Protein AF-A0A1P9WSG8-F1 (afdb_monomer_lite)

Sequence (465 aa):
MTIDELREWIKDEIVLHEGDVAEWEWRKKGLTTEAKAIGLSDADFSRLVNQVSLSVQPDFGKISVVRDSILTLARQRRGKLTPADVETLVKQAEPARLSRAFVADKWIPALVQTLPVETEAVTPPPVVENAPIVEPATTPGETAESMRRKVTDSLDDFKGRIPAPAIRSLFRTINFDEAELAVAIWSYLQIHEYVPERELISDSLREKLVSTDWRVRQPEPELSPLPREQDLPPPPAPIVHTFTATPGRVRSGQDVRLEWDVANLLAVTVDDVGEGLSPQNWARVNPRKTTEYTLFDALNNPLSTVRVEVIPSDRSGLYGVLFALALLALIYFFIRNTNNTSQQRQTDPPARVEKRDVTEPAQPRKKQRRQETASVSTDEASDYRTQLPAPKKEIETDYDEILDDAGQFGERKARKGNRWGLWTDDGWLIRPKYDDITEFRNGRATVINNGNDYQIDPEGKRIRE

Structure (mmCIF, N/CA/C/O backbone):
data_AF-A0A1P9WSG8-F1
#
_entry.id   AF-A0A1P9WSG8-F1
#
loop_
_atom_site.group_PDB
_atom_site.id
_atom_site.type_symbol
_atom_site.label_atom_id
_atom_site.label_alt_id
_atom_site.label_comp_id
_atom_site.label_asym_id
_atom_site.label_entity_id
_atom_site.label_seq_id
_atom_site.pdbx_PDB_ins_code
_atom_site.Cartn_x
_atom_site.Cartn_y
_atom_site.Cartn_z
_atom_site.occupancy
_atom_site.B_iso_or_equiv
_atom_site.auth_seq_id
_atom_site.auth_comp_id
_atom_site.auth_asym_id
_atom_site.auth_atom_id
_atom_site.pdbx_PDB_model_num
ATOM 1 N N . MET A 1 1 ? 9.628 30.358 -2.517 1.00 75.94 1 MET A N 1
ATOM 2 C CA . MET A 1 1 ? 9.851 28.966 -2.099 1.00 75.94 1 MET A CA 1
ATOM 3 C C . MET A 1 1 ? 11.044 28.394 -2.863 1.00 75.94 1 MET A C 1
ATOM 5 O O . MET A 1 1 ? 11.323 28.890 -3.951 1.00 75.94 1 MET A O 1
ATOM 9 N N . THR A 1 2 ? 11.751 27.395 -2.332 1.00 88.00 2 THR A N 1
ATOM 10 C CA . THR A 1 2 ? 12.831 26.649 -3.018 1.00 88.00 2 THR A CA 1
ATOM 11 C C . THR A 1 2 ? 12.480 25.163 -3.181 1.00 88.00 2 THR A C 1
ATOM 13 O O . THR A 1 2 ? 11.512 24.678 -2.598 1.00 88.00 2 THR A O 1
ATOM 16 N N . ILE A 1 3 ? 13.255 24.412 -3.976 1.00 80.88 3 ILE A N 1
ATOM 17 C CA . ILE A 1 3 ? 13.014 22.969 -4.175 1.00 80.88 3 ILE A CA 1
ATOM 18 C C . ILE A 1 3 ? 13.275 22.138 -2.907 1.00 80.88 3 ILE A C 1
ATOM 20 O O . ILE A 1 3 ? 12.659 21.091 -2.718 1.00 80.88 3 ILE A O 1
ATOM 24 N N . ASP A 1 4 ? 14.149 22.611 -2.018 1.00 82.88 4 ASP A N 1
ATOM 25 C CA . ASP A 1 4 ? 14.455 21.935 -0.755 1.00 82.88 4 ASP A CA 1
ATOM 26 C C . ASP A 1 4 ? 13.432 22.295 0.338 1.00 82.88 4 ASP A C 1
ATOM 28 O O . ASP A 1 4 ? 13.004 21.410 1.076 1.00 82.88 4 ASP A O 1
ATOM 32 N N . GLU A 1 5 ? 12.918 23.534 0.357 1.00 82.06 5 GLU A N 1
ATOM 33 C CA . GLU A 1 5 ? 11.703 23.894 1.115 1.00 82.06 5 GLU A CA 1
ATOM 34 C C . GLU A 1 5 ? 10.486 23.069 0.666 1.00 82.06 5 GLU A C 1
ATOM 36 O O . GLU A 1 5 ? 9.693 22.632 1.499 1.00 82.06 5 GLU A O 1
ATOM 41 N N . LEU A 1 6 ? 10.349 22.807 -0.641 1.00 79.62 6 LEU A N 1
ATOM 42 C CA . LEU A 1 6 ? 9.308 21.923 -1.173 1.00 79.62 6 LEU A CA 1
ATOM 43 C C . LEU A 1 6 ? 9.500 20.479 -0.715 1.00 79.62 6 LEU A C 1
ATOM 45 O O . LEU A 1 6 ? 8.520 19.821 -0.377 1.00 79.62 6 LEU A O 1
ATOM 49 N N . ARG A 1 7 ? 10.746 19.999 -0.646 1.00 80.88 7 ARG A N 1
ATOM 50 C CA . ARG A 1 7 ? 11.047 18.654 -0.151 1.00 80.88 7 ARG A CA 1
ATOM 51 C C . ARG A 1 7 ? 10.672 18.489 1.322 1.00 80.88 7 ARG A C 1
ATOM 53 O O . ARG A 1 7 ? 10.037 17.496 1.666 1.00 80.88 7 ARG A O 1
ATOM 60 N N . GLU A 1 8 ? 11.015 19.459 2.169 1.00 82.62 8 GLU A N 1
ATOM 61 C CA . GLU A 1 8 ? 10.659 19.414 3.592 1.00 82.62 8 GLU A CA 1
ATOM 62 C C . GLU A 1 8 ? 9.153 19.635 3.829 1.00 82.62 8 GLU A C 1
ATOM 64 O O . GLU A 1 8 ? 8.595 18.938 4.666 1.00 82.62 8 GLU A O 1
ATOM 69 N N . TRP A 1 9 ? 8.437 20.479 3.067 1.00 81.94 9 TRP A N 1
ATOM 70 C CA . TRP A 1 9 ? 6.971 20.575 3.222 1.00 81.94 9 TRP A CA 1
ATOM 71 C C . TRP A 1 9 ? 6.251 19.296 2.746 1.00 81.94 9 TRP A C 1
ATOM 73 O O . TRP A 1 9 ? 5.360 18.809 3.437 1.00 81.94 9 TRP A O 1
ATOM 83 N N . ILE A 1 10 ? 6.669 18.670 1.638 1.00 78.69 10 ILE A N 1
ATOM 84 C CA . ILE A 1 10 ? 6.128 17.356 1.229 1.00 78.69 10 ILE A CA 1
ATOM 85 C C . ILE A 1 10 ? 6.325 16.310 2.344 1.00 78.69 10 ILE A C 1
ATOM 87 O O . ILE A 1 10 ? 5.420 15.533 2.640 1.00 78.69 10 ILE A O 1
ATOM 91 N N . LYS A 1 11 ? 7.494 16.313 2.991 1.00 78.38 11 LYS A N 1
ATOM 92 C CA . LYS A 1 11 ? 7.840 15.432 4.114 1.00 78.38 11 LYS A CA 1
ATOM 93 C C . LYS A 1 11 ? 7.013 15.727 5.374 1.00 78.38 11 LYS A C 1
ATOM 95 O O . LYS A 1 11 ? 6.458 14.792 5.937 1.00 78.38 11 LYS A O 1
ATOM 100 N N . ASP A 1 12 ? 6.881 16.991 5.781 1.00 82.69 12 ASP A N 1
ATOM 101 C CA . ASP A 1 12 ? 6.007 17.425 6.885 1.00 82.69 12 ASP A CA 1
ATOM 102 C C . ASP A 1 12 ? 4.573 16.888 6.698 1.00 82.69 12 ASP A C 1
ATOM 104 O O . ASP A 1 12 ? 3.968 16.344 7.621 1.00 82.69 12 ASP A O 1
ATOM 108 N N . GLU A 1 13 ? 4.034 17.026 5.484 1.00 74.69 13 GLU A N 1
ATOM 109 C CA . GLU A 1 13 ? 2.671 16.623 5.131 1.00 74.69 1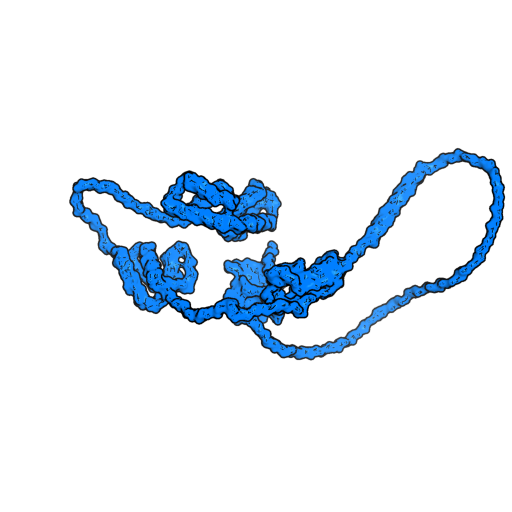3 GLU A CA 1
ATOM 110 C C . GLU A 1 13 ? 2.489 15.092 5.181 1.00 74.69 13 GLU A C 1
ATOM 112 O O . GLU A 1 13 ? 1.536 14.600 5.787 1.00 74.69 13 GLU A O 1
ATOM 117 N N . ILE A 1 14 ? 3.451 14.337 4.631 1.00 70.69 14 ILE A N 1
ATOM 118 C CA . ILE A 1 14 ? 3.513 12.865 4.704 1.00 70.69 14 ILE A CA 1
ATOM 119 C C . ILE A 1 14 ? 3.509 12.372 6.158 1.00 70.69 14 ILE A C 1
ATOM 121 O O . ILE A 1 14 ? 2.847 11.386 6.470 1.00 70.69 14 ILE A O 1
ATOM 125 N N . VAL A 1 15 ? 4.208 13.059 7.065 1.00 71.38 15 VAL A N 1
ATOM 126 C CA . VAL A 1 15 ? 4.297 12.664 8.481 1.00 71.38 15 VAL A CA 1
ATOM 127 C C . VAL A 1 15 ? 3.025 13.014 9.264 1.00 71.38 15 VAL A C 1
ATOM 129 O O . VAL A 1 15 ? 2.600 12.238 10.128 1.00 71.38 15 VAL A O 1
ATOM 132 N N . LEU A 1 16 ? 2.373 14.137 8.939 1.00 70.12 16 LEU A N 1
ATOM 133 C CA . LEU A 1 16 ? 1.062 14.501 9.494 1.00 70.12 16 LEU A CA 1
ATOM 134 C C . LEU A 1 16 ? -0.018 13.464 9.145 1.00 70.12 16 LEU A C 1
ATOM 136 O O . LEU A 1 16 ? -0.794 13.093 10.021 1.00 70.12 16 LEU A O 1
ATOM 140 N N . HIS A 1 17 ? -0.024 12.980 7.901 1.00 63.97 17 HIS A N 1
ATOM 141 C CA . HIS A 1 17 ? -1.027 12.061 7.343 1.00 63.97 17 HIS A CA 1
ATOM 142 C C . HIS A 1 17 ? -0.593 10.579 7.341 1.00 63.97 17 HIS A C 1
ATOM 144 O O . HIS A 1 17 ? -1.181 9.758 6.650 1.00 63.97 17 HIS A O 1
ATOM 150 N N . GLU A 1 18 ? 0.442 10.217 8.103 1.00 57.22 18 GLU A N 1
ATOM 151 C CA . GLU A 1 18 ? 0.879 8.820 8.323 1.00 57.22 18 GLU A CA 1
ATOM 152 C C . GLU A 1 18 ? 1.377 8.073 7.062 1.00 57.22 18 GLU A C 1
ATOM 154 O O . GLU A 1 18 ? 1.621 6.872 7.109 1.00 57.22 18 GLU A O 1
ATOM 159 N N . GLY A 1 19 ? 1.615 8.796 5.962 1.00 51.12 19 GLY A N 1
ATOM 160 C CA . GLY A 1 19 ? 1.936 8.262 4.632 1.00 51.12 19 GLY A CA 1
ATOM 161 C C . GLY A 1 19 ? 0.782 8.373 3.629 1.00 51.12 19 GLY A C 1
ATOM 162 O O . GLY A 1 19 ? 1.030 8.500 2.428 1.00 51.12 19 GLY A O 1
ATOM 163 N N . ASP A 1 20 ? -0.459 8.433 4.112 1.00 45.62 20 ASP A N 1
ATOM 164 C CA . ASP A 1 20 ? -1.685 8.386 3.312 1.00 45.62 20 ASP A CA 1
ATOM 165 C C . ASP A 1 20 ? -2.140 9.787 2.850 1.00 45.62 20 ASP A C 1
ATOM 167 O O . ASP A 1 20 ? -3.214 10.267 3.209 1.00 45.62 20 ASP A O 1
ATOM 171 N N . VAL A 1 21 ? -1.319 10.462 2.029 1.00 48.34 21 VAL A N 1
ATOM 172 C CA . VAL A 1 21 ? -1.686 11.747 1.386 1.00 48.34 21 VAL A CA 1
ATOM 173 C C . VAL A 1 21 ? -2.156 11.529 -0.054 1.00 48.34 21 VAL A C 1
ATOM 175 O O . VAL A 1 21 ? -1.374 11.155 -0.935 1.00 48.34 21 VAL A O 1
ATOM 178 N N . ALA A 1 22 ? -3.422 11.834 -0.336 1.00 43.47 22 ALA A N 1
ATOM 179 C CA . ALA A 1 22 ? -4.023 11.597 -1.647 1.00 43.47 22 ALA A CA 1
ATOM 180 C C . ALA A 1 22 ? -3.639 12.652 -2.713 1.00 43.47 22 ALA A C 1
ATOM 182 O O . ALA A 1 22 ? -3.376 13.818 -2.414 1.00 43.47 22 ALA A O 1
ATOM 183 N N . GLU A 1 23 ? -3.687 12.277 -4.004 1.00 42.12 23 GLU A N 1
ATOM 184 C CA . GLU A 1 23 ? -3.299 13.138 -5.150 1.00 42.12 23 GLU A CA 1
ATOM 185 C C . GLU A 1 23 ? -4.072 14.484 -5.202 1.00 42.12 23 GLU A C 1
ATOM 187 O O . GLU A 1 23 ? -3.577 15.476 -5.744 1.00 42.12 23 GLU A O 1
ATOM 192 N N . TRP A 1 24 ? -5.265 14.551 -4.598 1.00 43.94 24 TRP A N 1
ATOM 193 C CA . TRP A 1 24 ? -6.088 15.763 -4.504 1.00 43.94 24 TRP A CA 1
ATOM 194 C C . TRP A 1 24 ? -5.740 16.677 -3.314 1.00 43.94 24 TRP A C 1
ATOM 196 O O . TRP A 1 24 ? -5.980 17.885 -3.388 1.00 43.94 24 TRP A O 1
ATOM 206 N N . GLU A 1 25 ? -5.138 16.159 -2.242 1.00 50.69 25 GLU A N 1
ATOM 207 C CA . GLU A 1 25 ? -4.816 16.941 -1.039 1.00 50.69 25 GLU A CA 1
ATOM 208 C C . GLU A 1 25 ? -3.641 17.889 -1.286 1.00 50.69 25 GLU A C 1
ATOM 210 O O . GLU A 1 25 ? -3.728 19.078 -0.968 1.00 50.69 25 GLU A O 1
ATOM 215 N N . TRP A 1 26 ? -2.616 17.419 -2.006 1.00 60.16 26 TRP A N 1
ATOM 216 C CA . TRP A 1 26 ? -1.512 18.240 -2.523 1.00 60.16 26 TRP A CA 1
ATOM 217 C C . TRP A 1 26 ? -1.989 19.460 -3.325 1.00 60.16 26 TRP A C 1
ATOM 219 O O . TRP A 1 26 ? -1.386 20.535 -3.267 1.00 60.16 26 TRP A O 1
ATOM 229 N N . ARG A 1 27 ? -3.096 19.300 -4.064 1.00 52.59 27 ARG A N 1
ATOM 230 C CA . ARG A 1 27 ? -3.728 20.359 -4.868 1.00 52.59 27 ARG A CA 1
ATOM 231 C C . ARG A 1 27 ? -4.530 21.312 -3.978 1.00 52.59 27 ARG A C 1
ATOM 233 O O . ARG A 1 27 ? -4.409 22.524 -4.126 1.00 52.59 27 ARG A O 1
ATOM 240 N N . LYS A 1 28 ? -5.285 20.778 -3.009 1.00 49.56 28 LYS A N 1
ATOM 241 C CA . LYS A 1 28 ? -6.060 21.541 -2.010 1.00 49.56 28 LYS A CA 1
ATOM 242 C C . LYS A 1 28 ? -5.178 22.400 -1.093 1.00 49.56 28 LYS A C 1
ATOM 244 O O . LYS A 1 28 ? -5.591 23.490 -0.712 1.00 49.56 28 LYS A O 1
ATOM 249 N N . LYS A 1 29 ? -3.969 21.935 -0.763 1.00 62.06 29 LYS A N 1
ATOM 250 C CA . LYS A 1 29 ? -2.963 22.661 0.037 1.00 62.06 29 LYS A CA 1
ATOM 251 C C . LYS A 1 29 ? -2.088 23.619 -0.789 1.00 62.06 29 LYS A C 1
ATOM 253 O O . LYS A 1 29 ? -1.293 24.355 -0.217 1.00 62.06 29 LYS A O 1
ATOM 258 N N . GLY A 1 30 ? -2.233 23.637 -2.118 1.00 64.88 30 GLY A N 1
ATOM 259 C CA . GLY A 1 30 ? -1.551 24.582 -3.008 1.00 64.88 30 GLY A CA 1
ATOM 260 C C . GLY A 1 30 ? -0.109 24.230 -3.397 1.00 64.88 30 GLY A C 1
ATOM 261 O O . GLY A 1 30 ? 0.475 24.960 -4.199 1.00 64.88 30 GLY A O 1
ATOM 262 N N . LEU A 1 31 ? 0.461 23.108 -2.930 1.00 67.62 31 LEU A N 1
ATOM 263 C CA . LEU A 1 31 ? 1.853 22.735 -3.237 1.00 67.62 31 LEU A CA 1
ATOM 264 C C . LEU A 1 31 ? 2.093 22.568 -4.745 1.00 67.62 31 LEU A C 1
ATOM 266 O O . LEU A 1 31 ? 3.166 22.905 -5.233 1.00 67.62 31 LEU A O 1
ATOM 270 N N . THR A 1 32 ? 1.090 22.123 -5.510 1.00 67.00 32 THR A N 1
ATOM 271 C CA . THR A 1 32 ? 1.179 22.046 -6.982 1.00 67.00 32 THR A CA 1
ATOM 272 C C . THR A 1 32 ? 1.288 23.415 -7.664 1.00 67.00 32 THR A C 1
ATOM 274 O O . THR A 1 32 ? 1.767 23.503 -8.792 1.00 67.00 32 THR A O 1
ATOM 277 N N . THR A 1 33 ? 0.841 24.486 -7.004 1.00 73.44 33 THR A N 1
ATOM 278 C CA . THR A 1 33 ? 0.948 25.868 -7.496 1.00 73.44 33 THR A CA 1
ATOM 279 C C . THR A 1 33 ? 2.322 26.445 -7.164 1.00 73.44 33 THR A C 1
ATOM 281 O O . THR A 1 33 ? 2.976 26.992 -8.049 1.00 73.44 33 THR A O 1
ATOM 284 N N . GLU A 1 34 ? 2.811 26.236 -5.938 1.00 73.12 34 GLU A N 1
ATOM 285 C CA . GLU A 1 34 ? 4.177 26.607 -5.535 1.00 73.12 34 GLU A CA 1
ATOM 286 C C . GLU A 1 34 ? 5.243 25.853 -6.350 1.00 73.12 34 GLU A C 1
ATOM 288 O O . GLU A 1 34 ? 6.196 26.457 -6.838 1.00 73.12 34 GLU A O 1
ATOM 293 N N . ALA A 1 35 ? 5.045 24.552 -6.599 1.00 76.31 35 ALA A N 1
ATOM 294 C CA . ALA A 1 35 ? 5.915 23.746 -7.458 1.00 76.31 35 ALA A CA 1
ATOM 295 C C . ALA A 1 35 ? 6.039 24.334 -8.877 1.00 76.31 35 ALA A C 1
ATOM 297 O O . ALA A 1 35 ? 7.136 24.388 -9.433 1.00 76.31 35 ALA A O 1
ATOM 298 N N . LYS A 1 36 ? 4.933 24.842 -9.438 1.00 79.69 36 LYS A N 1
ATOM 299 C CA . LYS A 1 36 ? 4.920 25.532 -10.738 1.00 79.69 36 LYS A CA 1
ATOM 300 C C . LYS A 1 36 ? 5.569 26.911 -10.678 1.00 79.69 36 LYS A C 1
ATOM 302 O O . LYS A 1 36 ? 6.268 27.278 -11.618 1.00 79.69 36 LYS A O 1
ATOM 307 N N . ALA A 1 37 ? 5.406 27.646 -9.577 1.00 79.94 37 ALA A N 1
ATOM 308 C CA . ALA A 1 37 ? 6.081 28.926 -9.362 1.00 79.94 37 ALA A CA 1
ATOM 309 C C . ALA A 1 37 ? 7.617 28.786 -9.311 1.00 79.94 37 ALA A C 1
ATOM 311 O O . ALA A 1 37 ? 8.322 29.705 -9.724 1.00 79.94 37 ALA A O 1
ATOM 312 N N . ILE A 1 38 ? 8.135 27.627 -8.880 1.00 82.94 38 ILE A N 1
ATOM 313 C CA . ILE A 1 38 ? 9.571 27.285 -8.933 1.00 82.94 38 ILE A CA 1
ATOM 314 C C . ILE A 1 38 ? 9.980 26.472 -10.181 1.00 82.94 38 ILE A C 1
ATOM 316 O O . ILE A 1 38 ? 11.116 26.010 -10.268 1.00 82.94 38 ILE A O 1
ATOM 320 N N . GLY A 1 39 ? 9.084 26.314 -11.162 1.00 77.38 39 GLY A N 1
ATOM 321 C CA . GLY A 1 39 ? 9.389 25.746 -12.480 1.00 77.38 39 GLY A CA 1
ATOM 322 C C . GLY A 1 39 ? 9.311 24.219 -12.620 1.00 77.38 39 GLY A C 1
ATOM 323 O O . GLY A 1 39 ? 9.720 23.708 -13.663 1.00 77.38 39 GLY A O 1
ATOM 324 N N . LEU A 1 40 ? 8.788 23.474 -11.637 1.00 72.62 40 LEU A N 1
ATOM 325 C CA . LEU A 1 40 ? 8.529 22.035 -11.801 1.00 72.62 40 LEU A CA 1
ATOM 326 C C . LEU A 1 40 ? 7.241 21.786 -12.603 1.00 72.62 40 LEU A C 1
ATOM 328 O O . LEU A 1 40 ? 6.231 22.472 -12.432 1.00 72.62 40 LEU A O 1
ATOM 332 N N . SER A 1 41 ? 7.254 20.742 -13.436 1.00 73.19 41 SER A N 1
ATOM 333 C CA . SER A 1 41 ? 6.034 20.192 -14.038 1.00 73.19 41 SER A CA 1
ATOM 334 C C . SER A 1 41 ? 5.237 19.362 -13.018 1.00 73.19 41 SER A C 1
ATOM 336 O O . SER A 1 41 ? 5.799 18.875 -12.037 1.00 73.19 41 SER A O 1
ATOM 338 N N . ASP A 1 42 ? 3.945 19.109 -13.267 1.00 63.16 42 ASP A N 1
ATOM 339 C CA . ASP A 1 42 ? 3.145 18.201 -12.419 1.00 63.16 42 ASP A CA 1
ATOM 340 C C . ASP A 1 42 ? 3.731 16.773 -12.370 1.00 63.16 42 ASP A C 1
ATOM 342 O O . ASP A 1 42 ? 3.596 16.066 -11.367 1.00 63.16 42 ASP A O 1
ATOM 346 N N . ALA A 1 43 ? 4.419 16.343 -13.434 1.00 57.25 43 ALA A N 1
ATOM 347 C CA . ALA A 1 43 ? 5.099 15.051 -13.489 1.00 57.25 43 ALA A CA 1
ATOM 348 C C . ALA A 1 43 ? 6.374 15.033 -12.630 1.00 57.25 43 ALA A C 1
ATOM 350 O O . ALA A 1 43 ? 6.645 14.036 -11.961 1.00 57.25 43 ALA A O 1
ATOM 351 N N . ASP A 1 44 ? 7.131 16.130 -12.594 1.00 65.25 44 ASP A N 1
ATOM 352 C CA . ASP A 1 44 ? 8.334 16.249 -11.763 1.00 65.25 44 ASP A CA 1
ATOM 353 C C . ASP A 1 44 ? 7.991 16.483 -10.291 1.00 65.25 44 ASP A C 1
ATOM 355 O O . ASP A 1 44 ? 8.653 15.930 -9.416 1.00 65.25 44 ASP A O 1
ATOM 359 N N . PHE A 1 45 ? 6.890 17.185 -10.007 1.00 71.75 45 PHE A N 1
ATOM 360 C CA . PHE A 1 45 ? 6.285 17.215 -8.676 1.00 71.75 45 PHE A CA 1
ATOM 361 C C . PHE A 1 45 ? 5.847 15.809 -8.231 1.00 71.75 45 PHE A C 1
ATOM 363 O O . PHE A 1 45 ? 6.211 15.384 -7.138 1.00 71.75 45 PHE A O 1
ATOM 370 N N . SER A 1 46 ? 5.165 15.037 -9.093 1.00 59.78 46 SER A N 1
ATOM 371 C CA . SER A 1 46 ? 4.798 13.637 -8.795 1.00 59.78 46 SER A CA 1
ATOM 372 C C . SER A 1 46 ? 6.034 12.776 -8.470 1.00 59.78 46 SER A C 1
ATOM 374 O O . SER A 1 46 ? 6.016 11.987 -7.526 1.00 59.78 46 SER A O 1
ATOM 376 N N . ARG A 1 47 ? 7.131 12.943 -9.229 1.00 64.94 47 ARG A N 1
ATOM 377 C CA . ARG A 1 47 ? 8.415 12.259 -8.984 1.00 64.94 47 ARG A CA 1
ATOM 378 C C . ARG A 1 47 ? 9.040 12.675 -7.653 1.00 64.94 47 ARG A C 1
ATOM 380 O O . ARG A 1 47 ? 9.492 11.803 -6.918 1.00 64.94 47 ARG A O 1
ATOM 387 N N . LEU A 1 48 ? 9.035 13.972 -7.335 1.00 68.94 48 LEU A N 1
ATOM 388 C CA . LEU A 1 48 ? 9.551 14.505 -6.073 1.00 68.94 48 LEU A CA 1
ATOM 389 C C . LEU A 1 48 ? 8.759 13.963 -4.875 1.00 68.94 48 LEU A C 1
ATOM 391 O O . LEU A 1 48 ? 9.374 13.487 -3.928 1.00 68.94 48 LEU A O 1
ATOM 395 N N . VAL A 1 49 ? 7.421 13.953 -4.935 1.00 68.06 49 VAL A N 1
ATOM 396 C CA . VAL A 1 49 ? 6.566 13.373 -3.880 1.00 68.06 49 VAL A CA 1
ATOM 397 C C . VAL A 1 49 ? 6.877 11.890 -3.666 1.00 68.06 49 VAL A C 1
ATOM 399 O O . VAL A 1 49 ? 7.105 11.475 -2.532 1.00 68.06 49 VAL A O 1
ATOM 402 N N . ASN A 1 50 ? 6.979 11.101 -4.741 1.00 57.97 50 ASN A N 1
ATOM 403 C CA . ASN A 1 50 ? 7.334 9.683 -4.642 1.00 57.97 50 ASN A CA 1
ATOM 404 C C . ASN A 1 50 ? 8.745 9.471 -4.056 1.00 57.97 50 ASN A C 1
ATOM 406 O O . ASN A 1 50 ? 8.937 8.632 -3.181 1.00 57.97 50 ASN A O 1
ATOM 410 N N . GLN A 1 51 ? 9.731 10.265 -4.490 1.00 64.25 51 GLN A N 1
ATOM 411 C CA . GLN A 1 51 ? 11.099 10.207 -3.967 1.00 64.25 51 GLN A CA 1
ATOM 412 C C . GLN A 1 51 ? 11.164 10.573 -2.476 1.00 64.25 51 GLN A C 1
ATOM 414 O O . GLN A 1 51 ? 11.916 9.945 -1.730 1.00 64.25 51 GLN A O 1
ATOM 419 N N . VAL A 1 52 ? 10.376 11.557 -2.027 1.00 72.44 52 VAL A N 1
ATOM 420 C CA . VAL A 1 52 ? 10.282 11.913 -0.605 1.00 72.44 52 VAL A CA 1
ATOM 421 C C . VAL A 1 52 ? 9.614 10.795 0.184 1.00 72.44 52 VAL A C 1
ATOM 423 O O . VAL A 1 52 ? 10.191 10.362 1.176 1.00 72.44 52 VAL A O 1
ATOM 426 N N . SER A 1 53 ? 8.474 10.274 -0.275 1.00 65.44 53 SER A N 1
ATOM 427 C CA . SER A 1 53 ? 7.772 9.171 0.392 1.00 65.44 53 SER A CA 1
ATOM 428 C C . SER A 1 53 ? 8.686 7.960 0.612 1.00 65.44 53 SER A C 1
ATOM 430 O O . SER A 1 53 ? 8.893 7.549 1.753 1.00 65.44 53 SER A O 1
ATOM 432 N N . LEU A 1 54 ? 9.372 7.492 -0.438 1.00 58.28 54 LEU A N 1
ATOM 433 C CA . LEU A 1 54 ? 10.361 6.407 -0.351 1.00 58.28 54 LEU A CA 1
ATOM 434 C C . LEU A 1 54 ? 11.535 6.725 0.598 1.00 58.28 54 LEU A C 1
ATOM 436 O O . LEU A 1 54 ? 12.086 5.820 1.219 1.00 58.28 54 LEU A O 1
ATOM 440 N N . SER A 1 55 ? 11.918 8.000 0.740 1.00 72.38 55 SER A N 1
ATOM 441 C CA . SER A 1 55 ? 12.977 8.414 1.674 1.00 72.38 55 SER A CA 1
ATOM 442 C C . SER A 1 55 ? 12.533 8.475 3.142 1.00 72.38 55 SER A C 1
ATOM 444 O O . SER A 1 55 ? 13.373 8.321 4.025 1.00 72.38 55 SER A O 1
ATOM 446 N N . VAL A 1 56 ? 11.234 8.672 3.404 1.00 71.69 56 VAL A N 1
ATOM 447 C CA . VAL A 1 56 ? 10.639 8.689 4.756 1.00 71.69 56 VAL A CA 1
ATOM 448 C C . VAL A 1 56 ? 10.164 7.289 5.170 1.00 71.69 56 VAL A C 1
ATOM 450 O O . VAL A 1 56 ? 10.205 6.966 6.355 1.00 71.69 56 VAL A O 1
ATOM 453 N N . GLN A 1 57 ? 9.801 6.426 4.210 1.00 58.97 57 GLN A N 1
ATOM 454 C CA . GLN A 1 57 ? 9.346 5.043 4.421 1.00 58.97 57 GLN A CA 1
ATOM 455 C C . GLN A 1 57 ? 10.134 4.251 5.495 1.00 58.97 57 GLN A C 1
ATOM 457 O O . GLN A 1 57 ? 9.492 3.708 6.395 1.00 58.97 57 GLN A O 1
ATOM 462 N N . PRO A 1 58 ? 11.487 4.199 5.495 1.00 64.44 58 PRO A N 1
ATOM 463 C CA . PRO A 1 58 ? 12.241 3.452 6.510 1.00 64.44 58 PRO A CA 1
ATOM 464 C C . PRO A 1 58 ? 12.260 4.100 7.907 1.00 64.44 58 PRO A C 1
ATOM 466 O O . PRO A 1 58 ? 12.599 3.429 8.881 1.00 64.44 58 PRO A O 1
ATOM 469 N N . ASP A 1 59 ? 11.913 5.384 8.035 1.00 74.06 59 ASP A N 1
ATOM 470 C CA . ASP A 1 59 ? 11.880 6.096 9.318 1.00 74.06 59 ASP A CA 1
ATOM 471 C C . ASP A 1 59 ? 10.492 6.036 9.999 1.00 74.06 59 ASP A C 1
ATOM 473 O O . ASP A 1 59 ? 10.401 6.307 11.199 1.00 74.06 59 ASP A O 1
ATOM 477 N N . PHE A 1 60 ? 9.426 5.583 9.316 1.00 65.62 60 PHE A N 1
ATOM 478 C CA . PHE A 1 60 ? 8.059 5.517 9.874 1.00 65.62 60 PHE A CA 1
ATOM 479 C C . PHE A 1 60 ? 7.926 4.720 11.176 1.00 65.62 60 PHE A C 1
ATOM 481 O O . PHE A 1 60 ? 7.204 5.147 12.076 1.00 65.62 60 PHE A O 1
ATOM 488 N N . GLY A 1 61 ? 8.666 3.618 11.338 1.00 66.31 61 GLY A N 1
ATOM 489 C CA . GLY A 1 61 ? 8.663 2.859 12.596 1.00 66.31 61 GLY A CA 1
ATOM 490 C C . GLY A 1 61 ? 9.129 3.693 13.799 1.00 66.31 61 GLY A C 1
ATOM 491 O O . GLY A 1 61 ? 8.622 3.530 14.905 1.00 66.31 61 GLY A O 1
ATOM 492 N N . LYS A 1 62 ? 10.042 4.649 13.581 1.00 76.06 62 LYS A N 1
ATOM 493 C CA . LYS A 1 62 ? 10.485 5.607 14.606 1.00 76.06 62 LYS A CA 1
ATOM 494 C C . LYS A 1 62 ? 9.453 6.716 14.805 1.00 76.06 62 LYS A C 1
ATOM 496 O O . LYS A 1 62 ? 9.187 7.109 15.935 1.00 76.06 62 LYS A O 1
ATOM 501 N N . ILE A 1 63 ? 8.865 7.200 13.710 1.00 73.44 63 ILE A N 1
ATOM 502 C CA . ILE A 1 63 ? 7.823 8.235 13.714 1.00 73.44 63 ILE A CA 1
ATOM 503 C C . ILE A 1 63 ? 6.612 7.770 14.539 1.00 73.44 63 ILE A C 1
ATOM 505 O O . ILE A 1 63 ? 6.128 8.546 15.360 1.00 73.44 63 ILE A O 1
ATOM 509 N N . SER A 1 64 ? 6.187 6.504 14.418 1.00 68.50 64 SER A N 1
ATOM 510 C CA . SER A 1 64 ? 5.123 5.930 15.261 1.00 68.50 64 SER A CA 1
ATOM 511 C C . SER A 1 64 ? 5.487 5.971 16.747 1.00 68.50 64 SER A C 1
ATOM 513 O O . SER A 1 64 ? 4.746 6.543 17.536 1.00 68.50 64 SER A O 1
ATOM 515 N N . VAL A 1 65 ? 6.671 5.476 17.133 1.00 75.19 65 VAL A N 1
ATOM 516 C CA . VAL A 1 65 ? 7.133 5.483 18.539 1.00 75.19 65 VAL A CA 1
ATOM 517 C C . VAL A 1 65 ? 7.161 6.900 19.131 1.00 75.19 65 VAL A C 1
ATOM 519 O O . VAL A 1 65 ? 6.854 7.095 20.312 1.00 75.19 65 VAL A O 1
ATOM 522 N N . VAL A 1 66 ? 7.486 7.911 18.321 1.00 79.81 66 VAL A N 1
ATOM 523 C CA . VAL A 1 66 ? 7.430 9.317 18.742 1.00 79.81 66 VAL A CA 1
ATOM 524 C C . VAL A 1 66 ? 5.983 9.822 18.821 1.00 79.81 66 VAL A C 1
ATOM 526 O O . VAL A 1 66 ? 5.641 10.431 19.831 1.00 79.81 66 VAL A O 1
ATOM 529 N N . ARG A 1 67 ? 5.103 9.519 17.851 1.00 81.38 67 ARG A N 1
ATOM 530 C CA . ARG A 1 67 ? 3.649 9.798 17.926 1.00 81.38 67 ARG A CA 1
ATOM 531 C C . ARG A 1 67 ? 3.039 9.222 19.206 1.00 81.38 67 ARG A C 1
ATOM 533 O O . ARG A 1 67 ? 2.337 9.936 19.918 1.00 81.38 67 ARG A O 1
ATOM 540 N N . ASP A 1 68 ? 3.342 7.970 19.531 1.00 76.00 68 ASP A N 1
ATOM 541 C CA . ASP A 1 68 ? 2.819 7.287 20.716 1.00 76.00 68 ASP A CA 1
ATOM 542 C C . ASP A 1 68 ? 3.348 7.913 22.013 1.00 76.00 68 ASP A C 1
ATOM 544 O O . ASP A 1 68 ? 2.598 8.068 22.981 1.00 76.00 68 ASP A O 1
ATOM 548 N N . SER A 1 69 ? 4.605 8.368 22.013 1.00 78.50 69 SER A N 1
ATOM 549 C CA . SER A 1 69 ? 5.194 9.142 23.114 1.00 78.50 69 SER A CA 1
ATOM 550 C C . SER A 1 69 ? 4.509 10.507 23.286 1.00 78.50 69 SER A C 1
ATOM 552 O O . SER A 1 69 ? 4.148 10.867 24.409 1.00 78.50 69 SER A O 1
ATOM 554 N N . ILE A 1 70 ? 4.252 11.234 22.187 1.00 85.56 70 ILE A N 1
ATOM 555 C CA . ILE A 1 70 ? 3.510 12.508 22.183 1.00 85.56 70 ILE A CA 1
ATOM 556 C C . ILE A 1 70 ? 2.101 12.294 22.746 1.00 85.56 70 ILE A C 1
ATOM 558 O O . ILE A 1 70 ? 1.717 12.976 23.693 1.00 85.56 70 ILE A O 1
ATOM 562 N N . LEU A 1 71 ? 1.341 11.332 22.213 1.00 83.75 71 LEU A N 1
ATOM 563 C CA . LEU A 1 71 ? -0.040 11.064 22.626 1.00 83.75 71 LEU A CA 1
ATOM 564 C C . LEU A 1 71 ? -0.129 10.580 24.080 1.00 83.75 71 LEU A C 1
ATOM 566 O O . LEU A 1 71 ? -1.037 10.985 24.805 1.00 83.75 71 LEU A O 1
ATOM 570 N N . THR A 1 72 ? 0.812 9.751 24.536 1.00 82.62 72 THR A N 1
ATOM 571 C CA . THR A 1 72 ? 0.857 9.272 25.928 1.00 82.62 72 THR A CA 1
ATOM 572 C C . THR A 1 72 ? 1.142 10.416 26.898 1.00 82.62 72 THR A C 1
ATOM 574 O O . THR A 1 72 ? 0.396 10.605 27.862 1.00 82.62 72 THR A O 1
ATOM 577 N N . LEU A 1 73 ? 2.164 11.233 26.619 1.00 84.75 73 LEU A N 1
ATOM 578 C CA . LEU A 1 73 ? 2.525 12.365 27.472 1.00 84.75 73 LEU A CA 1
ATOM 579 C C . LEU A 1 73 ? 1.457 13.470 27.428 1.00 84.75 73 LEU A C 1
ATOM 581 O O . LEU A 1 73 ? 1.125 14.047 28.461 1.00 84.75 73 LEU A O 1
ATOM 585 N N . ALA A 1 74 ? 0.845 13.717 26.268 1.00 87.38 74 ALA A N 1
ATOM 586 C CA . ALA A 1 74 ? -0.265 14.654 26.125 1.00 87.38 74 ALA A CA 1
ATOM 587 C C . ALA A 1 74 ? -1.506 14.210 26.918 1.00 87.38 74 ALA A C 1
ATOM 589 O O . ALA A 1 74 ? -2.091 15.038 27.614 1.00 87.38 74 ALA A O 1
ATOM 590 N N . ARG A 1 75 ? -1.873 12.917 26.908 1.00 84.31 75 ARG A N 1
ATOM 591 C CA . ARG A 1 75 ? -2.935 12.374 27.782 1.00 84.31 75 ARG A CA 1
ATOM 592 C C . ARG A 1 75 ? -2.585 12.562 29.260 1.00 84.31 75 ARG A C 1
ATOM 594 O O . ARG A 1 75 ? -3.381 13.130 30.001 1.00 84.31 75 ARG A O 1
ATOM 601 N N . GLN A 1 76 ? -1.372 12.185 29.674 1.00 83.88 76 GLN A N 1
ATOM 602 C CA . GLN A 1 76 ? -0.895 12.348 31.057 1.00 83.88 76 GLN A CA 1
ATOM 603 C C . GLN A 1 76 ? -0.912 13.816 31.531 1.00 83.88 76 GLN A C 1
ATOM 605 O O . GLN A 1 76 ? -1.148 14.090 32.706 1.00 83.88 76 GLN A O 1
ATOM 610 N N . ARG A 1 77 ? -0.679 14.768 30.619 1.00 84.81 77 ARG A N 1
ATOM 611 C CA . ARG A 1 77 ? -0.707 16.218 30.870 1.00 84.81 77 ARG A CA 1
ATOM 612 C C . ARG A 1 77 ? -2.074 16.875 30.607 1.00 84.81 77 ARG A C 1
ATOM 614 O O . ARG A 1 77 ? -2.163 18.096 30.719 1.00 84.81 77 ARG A O 1
ATOM 621 N N . ARG A 1 78 ? -3.126 16.126 30.236 1.00 81.75 78 ARG A N 1
ATOM 622 C CA . ARG A 1 78 ? -4.435 16.664 29.786 1.00 81.75 78 ARG A CA 1
ATOM 623 C C . ARG A 1 78 ? -4.288 17.760 28.713 1.00 81.75 78 ARG A C 1
ATOM 625 O O . ARG A 1 78 ? -4.812 18.863 28.845 1.00 81.75 78 ARG A O 1
ATOM 632 N N . GLY A 1 79 ? -3.465 17.491 27.700 1.00 80.44 79 GLY A N 1
ATOM 633 C CA . GLY A 1 79 ? -3.092 18.413 26.617 1.00 80.44 79 GLY A CA 1
ATOM 634 C C . GLY A 1 79 ? -2.125 19.542 27.012 1.00 80.44 79 GLY A C 1
ATOM 635 O O . GLY A 1 79 ? -1.487 20.130 26.141 1.00 80.44 79 GLY A O 1
ATOM 636 N N . LYS A 1 80 ? -1.950 19.830 28.308 1.00 86.88 80 LYS A N 1
ATOM 637 C CA . LYS A 1 80 ? -1.160 20.958 28.836 1.00 86.88 80 LYS A CA 1
ATOM 638 C C . LYS A 1 80 ? 0.337 20.592 28.950 1.00 86.88 80 LYS A C 1
ATOM 640 O O . LYS A 1 80 ? 0.908 20.577 30.040 1.00 86.88 80 LYS A O 1
ATOM 645 N N . LEU A 1 81 ? 0.961 20.252 27.815 1.00 87.00 81 LEU A N 1
ATOM 646 C CA . LEU A 1 81 ? 2.405 19.977 27.692 1.00 87.00 81 LEU A CA 1
ATOM 647 C C . LEU A 1 81 ? 3.246 21.212 28.062 1.00 87.00 81 LEU A C 1
ATOM 649 O O . LEU A 1 81 ? 2.933 22.334 27.666 1.00 87.00 81 LEU A O 1
ATOM 653 N N . THR A 1 82 ? 4.345 21.012 28.791 1.00 91.44 82 THR A N 1
ATOM 654 C CA . THR A 1 82 ? 5.301 22.079 29.137 1.00 91.44 82 THR A CA 1
ATOM 655 C C . THR A 1 82 ? 6.404 22.219 28.077 1.00 91.44 82 THR A C 1
ATOM 657 O O . THR A 1 82 ? 6.681 21.263 27.350 1.00 91.44 82 THR A O 1
ATOM 660 N N . PRO A 1 83 ? 7.131 23.355 28.011 1.00 90.75 83 PRO A N 1
ATOM 661 C CA . PRO A 1 83 ? 8.272 23.504 27.101 1.00 90.75 83 PRO A CA 1
ATOM 662 C C . PRO A 1 83 ? 9.374 22.448 27.291 1.00 90.75 83 PRO A C 1
ATOM 664 O O . PRO A 1 83 ? 10.065 22.108 26.335 1.00 90.75 83 PRO A O 1
ATOM 667 N N . ALA A 1 84 ? 9.523 21.899 28.503 1.00 89.81 84 ALA A N 1
ATOM 668 C CA . ALA A 1 84 ? 10.461 20.811 28.782 1.00 89.81 84 ALA A CA 1
ATOM 669 C C . ALA A 1 84 ? 9.967 19.454 28.245 1.00 89.81 84 ALA A C 1
ATOM 671 O O . ALA A 1 84 ? 10.778 18.656 27.773 1.00 89.81 84 ALA A O 1
ATOM 672 N N . ASP A 1 85 ? 8.650 19.208 28.259 1.00 89.00 85 ASP A N 1
ATOM 673 C CA . ASP A 1 85 ? 8.052 18.037 27.607 1.00 89.00 85 ASP A CA 1
ATOM 674 C C . ASP A 1 85 ? 8.265 18.121 26.085 1.00 89.00 85 ASP A C 1
ATOM 676 O O . ASP A 1 85 ? 8.766 17.178 25.479 1.00 89.00 85 ASP A O 1
ATOM 680 N N . VAL A 1 86 ? 7.978 19.280 25.476 1.00 89.88 86 VAL A N 1
ATOM 681 C CA . VAL A 1 86 ? 8.166 19.522 24.032 1.00 89.88 86 VAL A CA 1
ATOM 682 C C . VAL A 1 86 ? 9.629 19.343 23.614 1.00 89.88 86 VAL A C 1
ATOM 684 O O . VAL A 1 86 ? 9.906 18.625 22.660 1.00 89.88 86 VAL A O 1
ATOM 687 N N . GLU A 1 87 ? 10.582 19.922 24.348 1.00 90.62 87 GLU A N 1
ATOM 688 C CA . GLU A 1 87 ? 12.021 19.765 24.077 1.00 90.62 87 GLU A CA 1
ATOM 689 C C . GLU A 1 87 ? 12.509 18.308 24.242 1.00 90.62 87 GLU A C 1
ATOM 691 O O . GLU A 1 87 ? 13.476 17.900 23.596 1.00 90.62 87 GLU A O 1
ATOM 696 N N . THR A 1 88 ? 11.835 17.504 25.071 1.00 90.31 88 THR A N 1
ATOM 697 C CA . THR A 1 88 ? 12.116 16.064 25.214 1.00 90.31 88 THR A CA 1
ATOM 698 C C . THR A 1 88 ? 11.577 15.273 24.019 1.00 90.31 88 THR A C 1
ATOM 700 O O . THR A 1 88 ? 12.310 14.477 23.432 1.00 90.31 88 THR A O 1
ATOM 703 N N . LEU A 1 89 ? 10.335 15.544 23.604 1.00 88.25 89 LEU A N 1
ATOM 704 C CA . LEU A 1 89 ? 9.697 14.927 22.433 1.00 88.25 89 LEU A CA 1
ATOM 705 C C . LEU A 1 89 ? 10.438 15.280 21.127 1.00 88.25 89 LEU A C 1
ATOM 707 O O . LEU A 1 89 ? 10.638 14.420 20.272 1.00 88.25 89 LEU A O 1
ATOM 711 N N . VAL A 1 90 ? 10.933 16.517 21.003 1.00 91.25 90 VAL A N 1
ATOM 712 C CA . VAL A 1 90 ? 11.821 16.958 19.912 1.00 91.25 90 VAL A CA 1
ATOM 713 C C . VAL A 1 90 ? 13.085 16.099 19.832 1.00 91.25 90 VAL A C 1
ATOM 715 O O . VAL A 1 90 ? 13.420 15.619 18.753 1.00 91.25 90 VAL A O 1
ATOM 718 N N . LYS A 1 91 ? 13.764 15.844 20.957 1.00 89.62 91 LYS A N 1
ATOM 719 C CA . LYS A 1 91 ? 14.981 15.009 20.985 1.00 89.62 91 LYS A CA 1
ATOM 720 C C . LYS A 1 91 ? 14.702 13.546 20.654 1.00 89.62 91 LYS A C 1
ATOM 722 O O . LYS A 1 91 ? 15.525 12.893 20.022 1.00 89.62 91 LYS A O 1
ATOM 727 N N . GLN A 1 92 ? 13.524 13.041 21.017 1.00 84.62 92 GLN A N 1
ATOM 728 C CA . GLN A 1 92 ? 13.065 11.718 20.585 1.00 84.62 92 GLN A CA 1
ATOM 729 C C . GLN A 1 92 ? 12.768 11.657 19.073 1.00 84.62 92 GLN A C 1
ATOM 731 O O . GLN A 1 92 ? 12.845 10.576 18.493 1.00 84.62 92 GLN A O 1
ATOM 736 N N . ALA A 1 93 ? 12.489 12.792 18.422 1.00 86.44 93 ALA A N 1
ATOM 737 C CA . ALA A 1 93 ? 12.232 12.886 16.983 1.00 86.44 93 ALA A CA 1
ATOM 738 C C . ALA A 1 93 ? 13.497 13.022 16.107 1.00 86.44 93 ALA A C 1
ATOM 740 O O . ALA A 1 93 ? 13.446 12.700 14.918 1.00 86.44 93 ALA A O 1
ATOM 741 N N . GLU A 1 94 ? 14.639 13.445 16.664 1.00 87.25 94 GLU A N 1
ATOM 742 C CA . GLU A 1 94 ? 15.908 13.587 15.921 1.00 87.25 94 GLU A CA 1
ATOM 743 C C . GLU A 1 94 ? 16.338 12.297 15.174 1.00 87.25 94 GLU A C 1
ATOM 745 O O . GLU A 1 94 ? 16.680 12.388 13.989 1.00 87.25 94 GLU A O 1
ATOM 750 N N . PRO A 1 95 ? 16.251 11.076 15.755 1.00 83.12 95 PRO A N 1
ATOM 751 C CA . PRO A 1 95 ? 16.590 9.829 15.055 1.00 83.12 95 PRO A CA 1
ATOM 752 C C . PRO A 1 95 ? 15.663 9.480 13.879 1.00 83.12 95 PRO A C 1
ATOM 754 O O . PRO A 1 95 ? 16.023 8.626 13.063 1.00 83.12 95 PRO A O 1
ATOM 757 N N . ALA A 1 96 ? 14.487 10.115 13.800 1.00 81.06 96 ALA A N 1
ATOM 758 C CA . ALA A 1 96 ? 13.509 10.004 12.716 1.00 81.06 96 ALA A CA 1
ATOM 759 C C . ALA A 1 96 ? 13.659 11.115 11.652 1.00 81.06 96 ALA A C 1
ATOM 761 O O . ALA A 1 96 ? 12.808 11.252 10.778 1.00 81.06 96 ALA A O 1
ATOM 762 N N . ARG A 1 97 ? 14.737 11.917 11.718 1.00 82.81 97 ARG A N 1
ATOM 763 C CA . ARG A 1 97 ? 15.089 12.979 10.749 1.00 82.81 97 ARG A CA 1
ATOM 764 C C . ARG A 1 97 ? 14.039 14.091 10.590 1.00 82.81 97 ARG A C 1
ATOM 766 O O . ARG A 1 97 ? 14.057 14.818 9.589 1.00 82.81 97 ARG A O 1
ATOM 773 N N . LEU A 1 98 ? 13.132 14.237 11.555 1.00 83.88 98 LEU A N 1
ATOM 774 C CA . LEU A 1 98 ? 12.111 15.285 11.566 1.00 83.88 98 LEU A CA 1
ATOM 775 C C . LEU A 1 98 ? 12.725 16.635 11.961 1.00 83.88 98 LEU A C 1
ATOM 777 O O . LEU A 1 98 ? 13.662 16.692 12.758 1.00 83.88 98 LEU A O 1
ATOM 781 N N . SER A 1 99 ? 12.207 17.738 11.412 1.00 88.25 99 SER A N 1
ATOM 782 C CA . SER A 1 99 ? 12.707 19.071 11.764 1.00 88.25 99 SER A CA 1
ATOM 783 C C . SER A 1 99 ? 12.155 19.523 13.124 1.00 88.25 99 SER A C 1
ATOM 785 O O . SER A 1 99 ? 10.983 19.307 13.437 1.00 88.25 99 SER A O 1
ATOM 787 N N . ARG A 1 100 ? 12.983 20.183 13.949 1.00 88.88 100 ARG A N 1
ATOM 788 C CA . ARG A 1 100 ? 12.576 20.662 15.288 1.00 88.88 100 ARG A CA 1
ATOM 789 C C . ARG A 1 100 ? 11.355 21.588 15.239 1.00 88.88 100 ARG A C 1
ATOM 791 O O . ARG A 1 100 ? 10.488 21.476 16.099 1.00 88.88 100 ARG A O 1
ATOM 798 N N . ALA A 1 101 ? 11.277 22.446 14.219 1.00 87.94 101 ALA A N 1
ATOM 799 C CA . ALA A 1 101 ? 10.137 23.333 13.985 1.00 87.94 101 ALA A CA 1
ATOM 800 C C . ALA A 1 101 ? 8.867 22.551 13.606 1.00 87.94 101 ALA A C 1
ATOM 802 O O . ALA A 1 101 ? 7.811 22.785 14.180 1.00 87.94 101 ALA A O 1
ATOM 803 N N . PHE A 1 102 ? 8.955 21.557 12.712 1.00 91.31 102 PHE A N 1
ATOM 804 C CA . PHE A 1 102 ? 7.810 20.692 12.402 1.00 91.31 102 PHE A CA 1
ATOM 805 C C . PHE A 1 102 ? 7.264 19.994 13.653 1.00 91.31 102 PHE A C 1
ATOM 807 O O . PHE A 1 102 ? 6.062 20.042 13.917 1.00 91.31 102 PHE A O 1
ATOM 814 N N . VAL A 1 103 ? 8.146 19.373 14.443 1.00 88.06 103 VAL A N 1
ATOM 815 C CA . VAL A 1 103 ? 7.750 18.597 15.626 1.00 88.06 103 VAL A CA 1
ATOM 816 C C . VAL A 1 103 ? 7.081 19.491 16.673 1.00 88.06 103 VAL A C 1
ATOM 818 O O . VAL A 1 103 ? 5.994 19.158 17.142 1.00 88.06 103 VAL A O 1
ATOM 821 N N . ALA A 1 104 ? 7.697 20.629 17.007 1.00 89.69 104 ALA A N 1
ATOM 822 C CA . ALA A 1 104 ? 7.202 21.537 18.039 1.00 89.69 104 ALA A CA 1
ATOM 823 C C . ALA A 1 104 ? 5.983 22.367 17.596 1.00 89.69 104 ALA A C 1
ATOM 825 O O . ALA A 1 104 ? 5.013 22.462 18.346 1.00 89.69 104 ALA A O 1
ATOM 826 N N . ASP A 1 105 ? 6.015 22.941 16.389 1.00 88.44 105 ASP A N 1
ATOM 827 C CA . ASP A 1 105 ? 5.079 23.997 15.976 1.00 88.44 105 ASP A CA 1
ATOM 828 C C . ASP A 1 105 ? 3.889 23.471 15.151 1.00 88.44 105 ASP A C 1
ATOM 830 O O . ASP A 1 105 ? 2.876 24.160 15.027 1.00 88.44 105 ASP A O 1
ATOM 834 N N . LYS A 1 106 ? 3.983 22.254 14.587 1.00 87.19 106 LYS A N 1
ATOM 835 C CA . LYS A 1 106 ? 2.918 21.631 13.772 1.00 87.19 106 LYS A CA 1
ATOM 836 C C . LYS A 1 106 ? 2.442 20.288 14.330 1.00 87.19 106 LYS A C 1
ATOM 838 O O . LYS A 1 106 ? 1.252 20.117 14.583 1.00 87.19 106 LYS A O 1
ATOM 843 N N . TRP A 1 107 ? 3.350 19.328 14.511 1.00 88.12 107 TRP A N 1
ATOM 844 C CA . TRP A 1 107 ? 2.993 17.923 14.736 1.00 88.12 107 TRP A CA 1
ATOM 845 C C . TRP A 1 107 ? 2.465 17.657 16.148 1.00 88.12 107 TRP A C 1
ATOM 847 O O . TRP A 1 107 ? 1.390 17.075 16.291 1.00 88.12 107 TRP A O 1
ATOM 857 N N . ILE A 1 108 ? 3.150 18.149 17.189 1.00 88.62 108 ILE A N 1
ATOM 858 C CA . ILE A 1 108 ? 2.652 18.062 18.571 1.00 88.62 108 ILE A CA 1
ATOM 859 C C . ILE A 1 108 ? 1.294 18.785 18.716 1.00 88.62 108 ILE A C 1
ATOM 861 O O . ILE A 1 108 ? 0.355 18.145 19.190 1.00 88.62 108 ILE A O 1
ATOM 865 N N . PRO A 1 109 ? 1.108 20.045 18.262 1.00 88.31 109 PRO A N 1
ATOM 866 C CA . PRO A 1 109 ? -0.198 20.707 18.298 1.00 88.31 109 PRO A CA 1
ATOM 867 C C . PRO A 1 109 ? -1.310 19.965 17.548 1.00 88.31 109 PRO A C 1
ATOM 869 O O . PRO A 1 109 ? -2.448 19.960 18.018 1.00 88.31 109 PRO A O 1
ATOM 872 N N . ALA A 1 110 ? -1.015 19.326 16.410 1.00 83.75 110 ALA A N 1
ATOM 873 C CA . ALA A 1 110 ? -1.990 18.517 15.678 1.00 83.75 110 ALA A CA 1
ATOM 874 C C . ALA A 1 110 ? -2.400 17.258 16.466 1.00 83.75 110 ALA A C 1
ATOM 876 O O . ALA A 1 110 ? -3.590 17.003 16.632 1.00 83.75 110 ALA A O 1
ATOM 877 N N . LEU A 1 111 ? -1.435 16.515 17.021 1.00 80.56 111 LEU A N 1
ATOM 878 C CA . LEU A 1 111 ? -1.698 15.308 17.819 1.00 80.56 111 LEU A CA 1
ATOM 879 C C . LEU A 1 111 ? -2.376 15.607 19.168 1.00 80.56 111 LEU A C 1
ATOM 881 O O . LEU A 1 111 ? -3.136 14.785 19.666 1.00 80.56 111 LEU A O 1
ATOM 885 N N . VAL A 1 112 ? -2.147 16.780 19.766 1.00 86.75 112 VAL A N 1
ATOM 886 C CA . VAL A 1 112 ? -2.878 17.203 20.976 1.00 86.75 112 VAL A CA 1
ATOM 887 C C . VAL A 1 112 ? -4.351 17.496 20.662 1.00 86.75 112 VAL A C 1
ATOM 889 O O . VAL A 1 112 ? -5.212 17.190 21.482 1.00 86.75 112 VAL A O 1
ATOM 892 N N . GLN A 1 113 ? -4.660 18.031 19.475 1.00 81.88 113 GLN A N 1
ATOM 893 C CA . GLN A 1 113 ? -6.037 18.322 19.047 1.00 81.88 113 GLN A CA 1
ATOM 894 C C . GLN A 1 113 ? -6.872 17.072 18.719 1.00 81.88 113 GLN A C 1
ATOM 896 O O . GLN A 1 113 ? -8.095 17.174 18.687 1.00 81.88 113 GLN A O 1
ATOM 901 N N . THR A 1 114 ? -6.260 15.898 18.509 1.00 74.56 114 THR A N 1
ATOM 902 C CA . THR A 1 114 ? -7.004 14.634 18.329 1.00 74.56 114 THR A CA 1
ATOM 903 C C . THR A 1 114 ? -7.363 13.945 19.649 1.00 74.56 114 THR A C 1
ATOM 905 O O . THR A 1 114 ? -8.053 12.924 19.641 1.00 74.56 114 THR A O 1
ATOM 908 N N . LEU A 1 115 ? -6.929 14.480 20.797 1.00 76.19 115 LEU A N 1
ATOM 909 C CA . LEU A 1 115 ? -7.350 13.967 22.098 1.00 76.19 115 LEU A CA 1
ATOM 910 C C . LEU A 1 115 ? -8.787 14.412 22.421 1.00 76.19 115 LEU A C 1
ATOM 912 O O . LEU A 1 115 ? -9.114 15.587 22.241 1.00 76.19 115 LEU A O 1
ATOM 916 N N . PRO A 1 116 ? -9.642 13.518 22.955 1.00 63.72 116 PRO A N 1
ATOM 917 C CA . PRO A 1 116 ? -10.954 13.918 23.440 1.00 63.72 116 PRO A CA 1
ATOM 918 C C . PRO A 1 116 ? -10.794 14.917 24.590 1.00 63.72 116 PRO A C 1
ATOM 920 O O . PRO A 1 116 ? -9.988 14.711 25.501 1.00 63.72 116 PRO A O 1
ATOM 923 N N . VAL A 1 117 ? -11.576 15.996 24.553 1.00 55.16 117 VAL A N 1
ATOM 924 C CA . VAL A 1 117 ? -11.600 17.000 25.622 1.00 55.16 117 VAL A CA 1
ATOM 925 C C . VAL A 1 117 ? -12.255 16.374 26.853 1.00 55.16 117 VAL A C 1
ATOM 927 O O . VAL A 1 117 ? -13.477 16.306 26.947 1.00 55.16 117 VAL A O 1
ATOM 930 N N . GLU A 1 118 ? -11.434 15.894 27.788 1.00 50.66 118 GLU A N 1
ATOM 931 C CA . GLU A 1 118 ? -11.888 15.437 29.103 1.00 50.66 118 GLU A CA 1
ATOM 932 C C . GLU A 1 118 ? -12.530 16.628 29.831 1.00 50.66 118 GLU A C 1
ATOM 934 O O . GLU A 1 118 ? -11.838 17.562 30.244 1.00 50.66 118 GLU A O 1
ATOM 939 N N . THR A 1 119 ? -13.862 16.623 29.927 1.00 44.94 119 THR A N 1
ATOM 940 C CA . THR A 1 119 ? -14.652 17.732 30.471 1.00 44.94 119 THR A CA 1
ATOM 941 C C . THR A 1 119 ? -14.183 18.056 31.887 1.00 44.94 119 THR A C 1
ATOM 943 O O . THR A 1 119 ? -14.215 17.194 32.765 1.00 44.94 119 THR A O 1
ATOM 946 N N . GLU A 1 120 ? -13.706 19.284 32.108 1.00 46.41 120 GLU A N 1
ATOM 947 C CA . GLU A 1 120 ? -12.983 19.636 33.332 1.00 46.41 120 GLU A CA 1
ATOM 948 C C . GLU A 1 120 ? -13.913 19.497 34.554 1.00 46.41 120 GLU A C 1
ATOM 950 O O . GLU A 1 120 ? -14.869 20.256 34.723 1.00 46.41 120 GLU A O 1
ATOM 955 N N . ALA A 1 121 ? -13.666 18.472 35.379 1.00 43.59 121 ALA A N 1
ATOM 956 C CA . ALA A 1 121 ? -14.514 18.139 36.518 1.00 43.59 121 ALA A CA 1
ATOM 957 C C . ALA A 1 121 ? -14.554 19.312 37.507 1.00 43.59 121 ALA A C 1
ATOM 959 O O . ALA A 1 121 ? -13.542 19.646 38.128 1.00 43.59 121 ALA A O 1
ATOM 960 N N . VAL A 1 122 ? -15.727 19.939 37.638 1.00 40.81 122 VAL A N 1
ATOM 961 C CA . VAL A 1 122 ? -15.918 21.165 38.421 1.00 40.81 122 VAL A CA 1
ATOM 962 C C . VAL A 1 122 ? -15.607 20.896 39.892 1.00 40.81 122 VAL A C 1
ATOM 964 O O . VAL A 1 122 ? -16.405 20.304 40.617 1.00 40.81 122 VAL A O 1
ATOM 967 N N . THR A 1 123 ? -14.444 21.358 40.348 1.00 40.88 123 THR A N 1
ATOM 968 C CA . THR A 1 123 ? -14.073 21.321 41.764 1.00 40.88 123 THR A CA 1
ATOM 969 C C . THR A 1 123 ? -15.002 22.243 42.558 1.00 40.88 123 THR A C 1
ATOM 971 O O . THR A 1 123 ? -15.020 23.445 42.271 1.00 40.88 123 THR A O 1
ATOM 974 N N . PRO A 1 124 ? -15.753 21.742 43.556 1.00 45.31 124 PRO A N 1
ATOM 975 C CA . PRO A 1 124 ? -16.557 22.606 44.410 1.00 45.31 124 PRO A CA 1
ATOM 976 C C . PRO A 1 124 ? -15.655 23.528 45.254 1.00 45.31 124 PRO A C 1
ATOM 978 O O . PRO A 1 124 ? -14.524 23.153 45.582 1.00 45.31 124 PRO A O 1
ATOM 981 N N . PRO A 1 125 ? -16.132 24.729 45.630 1.00 46.94 125 PRO A N 1
ATOM 982 C CA . PRO A 1 125 ? -15.415 25.604 46.555 1.00 46.94 125 PRO A CA 1
ATOM 983 C C . PRO A 1 125 ? -15.287 24.954 47.948 1.00 46.94 125 PRO A C 1
ATOM 985 O O . PRO A 1 125 ? -16.072 24.063 48.286 1.00 46.94 125 PRO A O 1
ATOM 988 N N . PRO A 1 126 ? -14.324 25.391 48.784 1.00 44.72 126 PRO A N 1
ATOM 989 C CA . PRO A 1 126 ? -14.132 24.824 50.115 1.00 44.72 126 PRO A CA 1
ATOM 990 C C . PRO A 1 126 ? -15.383 25.019 50.980 1.00 44.72 126 PRO A C 1
ATOM 992 O O . PRO A 1 126 ? -15.838 26.144 51.194 1.00 44.72 126 PRO A O 1
ATOM 995 N N . VAL A 1 127 ? -15.927 23.911 51.486 1.00 41.19 127 VAL A N 1
ATOM 996 C CA . VAL A 1 127 ? -17.100 23.913 52.366 1.00 41.19 127 VAL A CA 1
ATOM 997 C C . VAL A 1 127 ? -16.720 24.536 53.707 1.00 41.19 127 VAL A C 1
ATOM 999 O O . VAL A 1 127 ? -15.932 23.971 54.463 1.00 41.19 127 VAL A O 1
ATOM 1002 N N . VAL A 1 128 ? -17.303 25.697 54.006 1.00 41.41 128 VAL A N 1
ATOM 1003 C CA . VAL A 1 128 ? -17.302 26.260 55.359 1.00 41.41 128 VAL A CA 1
ATOM 1004 C C . VAL A 1 128 ? -18.342 25.511 56.189 1.00 41.41 128 VAL A C 1
ATOM 1006 O O . VAL A 1 128 ? -19.467 25.281 55.750 1.00 41.41 128 VAL A O 1
ATOM 1009 N N . GLU A 1 129 ? -17.938 25.107 57.386 1.00 51.72 129 GLU A N 1
ATOM 1010 C CA . GLU A 1 129 ? -18.735 24.308 58.312 1.00 51.72 129 GLU A CA 1
ATOM 1011 C C . GLU A 1 129 ? -19.956 25.086 58.852 1.00 51.72 129 GLU A C 1
ATOM 1013 O O . GLU A 1 129 ? -19.858 26.279 59.139 1.00 51.72 129 GLU A O 1
ATOM 1018 N N . ASN A 1 130 ? -21.072 24.381 59.085 1.00 50.66 130 ASN A N 1
ATOM 1019 C CA . ASN A 1 130 ? -22.309 24.849 59.743 1.00 50.66 130 ASN A CA 1
ATOM 1020 C C . ASN A 1 130 ? -23.270 25.763 58.942 1.00 50.66 130 ASN A C 1
ATOM 1022 O O . ASN A 1 130 ? -23.412 26.954 59.214 1.00 50.66 130 ASN A O 1
ATOM 1026 N N . ALA A 1 131 ? -24.087 25.142 58.085 1.00 40.72 131 ALA A N 1
ATOM 1027 C CA . ALA A 1 131 ? -25.459 25.573 57.782 1.00 40.72 131 ALA A CA 1
ATOM 1028 C C . ALA A 1 131 ? -26.340 24.322 57.543 1.00 40.72 131 ALA A C 1
ATOM 1030 O O . ALA A 1 131 ? -25.805 23.300 57.105 1.00 40.72 131 ALA A O 1
ATOM 1031 N N . PRO A 1 132 ? -27.651 24.332 57.861 1.00 41.59 132 PRO A N 1
ATOM 1032 C CA . PRO A 1 132 ? -28.488 23.137 57.751 1.00 41.59 132 PRO A CA 1
ATOM 1033 C C . PRO A 1 132 ? -28.700 22.711 56.294 1.00 41.59 132 PRO A C 1
ATOM 1035 O O . PRO A 1 132 ? -28.885 23.549 55.411 1.00 41.59 132 PRO A O 1
ATOM 1038 N N . ILE A 1 133 ? -28.731 21.396 56.061 1.00 42.44 133 ILE A N 1
ATOM 1039 C CA . ILE A 1 133 ? -29.029 20.810 54.750 1.00 42.44 133 ILE A CA 1
ATOM 1040 C C . ILE A 1 133 ? -30.487 21.119 54.394 1.00 42.44 133 ILE A C 1
ATOM 1042 O O . ILE A 1 133 ? -31.412 20.499 54.914 1.00 42.44 133 ILE A O 1
ATOM 1046 N N . VAL A 1 134 ? -30.678 22.071 53.484 1.00 42.12 134 VAL A N 1
ATOM 1047 C CA . VAL A 1 134 ? -31.894 22.181 52.676 1.00 42.12 134 VAL A CA 1
ATOM 1048 C C . VAL A 1 134 ? -31.562 21.553 51.332 1.00 42.12 134 VAL A C 1
ATOM 1050 O O . VAL A 1 134 ? -30.744 22.085 50.583 1.00 42.12 134 VAL A O 1
ATOM 1053 N N . GLU A 1 135 ? -32.159 20.399 51.048 1.00 45.78 135 GLU A N 1
ATOM 1054 C CA . GLU A 1 135 ? -31.979 19.710 49.771 1.00 45.78 135 GLU A CA 1
ATOM 1055 C C . GLU A 1 135 ? -32.466 20.612 48.619 1.00 45.78 135 GLU A C 1
ATOM 1057 O O . GLU A 1 135 ? -33.616 21.067 48.644 1.00 45.78 135 GLU A O 1
ATOM 1062 N N . PRO A 1 136 ? -31.641 20.888 47.590 1.00 40.78 136 PRO A N 1
ATOM 1063 C CA . PRO A 1 136 ? -32.129 21.538 46.384 1.00 40.78 136 PRO A CA 1
ATOM 1064 C C . PRO A 1 136 ? -33.023 20.545 45.635 1.00 40.78 136 PRO A C 1
ATOM 1066 O O . PRO A 1 136 ? -32.541 19.602 45.011 1.00 40.78 136 PRO A O 1
ATOM 1069 N N . ALA A 1 137 ? -34.338 20.745 45.716 1.00 46.19 137 ALA A N 1
ATOM 1070 C CA . ALA A 1 137 ? -35.328 19.868 45.102 1.00 46.19 137 ALA A CA 1
ATOM 1071 C C . ALA A 1 137 ? -35.299 19.946 43.561 1.00 46.19 137 ALA A C 1
ATOM 1073 O O . ALA A 1 137 ? -36.100 20.643 42.937 1.00 46.19 137 ALA A O 1
ATOM 1074 N N . THR A 1 138 ? -34.389 19.197 42.939 1.00 34.75 138 THR A N 1
ATOM 1075 C CA . THR A 1 138 ? -34.366 18.933 41.496 1.00 34.75 138 THR A CA 1
ATOM 1076 C C . THR A 1 138 ? -34.836 17.508 41.229 1.00 34.75 138 THR A C 1
ATOM 1078 O O . THR A 1 138 ? -34.103 16.567 41.505 1.00 34.75 138 THR A O 1
ATOM 1081 N N . THR A 1 139 ? -36.069 17.407 40.721 1.00 39.41 139 THR A N 1
ATOM 1082 C CA . THR A 1 139 ? -36.729 16.312 39.974 1.00 39.41 139 THR A CA 1
ATOM 1083 C C . THR A 1 139 ? -36.181 14.876 40.111 1.00 39.41 139 THR A C 1
ATOM 1085 O O . THR A 1 139 ? -35.010 14.655 39.815 1.00 39.41 139 THR A O 1
ATOM 1088 N N . PRO A 1 140 ? -37.027 13.851 40.372 1.00 42.12 140 PRO A N 1
ATOM 1089 C CA . PRO A 1 140 ? -36.626 12.443 40.285 1.00 42.12 140 PRO A CA 1
ATOM 1090 C C . PRO A 1 140 ? -36.382 12.020 38.824 1.00 42.12 140 PRO A C 1
ATOM 1092 O O . PRO A 1 140 ? -37.216 11.377 38.186 1.00 42.12 140 PRO A O 1
ATOM 1095 N N . GLY A 1 141 ? -35.233 12.425 38.288 1.00 49.53 141 GLY A N 1
ATOM 1096 C CA . GLY A 1 141 ? -34.671 11.894 37.058 1.00 49.53 141 GLY A CA 1
ATOM 1097 C C . GLY A 1 141 ? -34.237 10.446 37.247 1.00 49.53 141 GLY A C 1
ATOM 1098 O O . GLY A 1 141 ? -33.986 9.981 38.361 1.00 49.53 141 GLY A O 1
ATOM 1099 N N . GLU A 1 142 ? -34.156 9.721 36.140 1.00 59.53 142 GLU A N 1
ATOM 1100 C CA . GLU A 1 142 ? -33.652 8.358 36.154 1.00 59.53 142 GLU A CA 1
ATOM 1101 C C . GLU A 1 142 ? -32.177 8.340 36.590 1.00 59.53 142 GLU A C 1
ATOM 1103 O O . GLU A 1 142 ? -31.383 9.147 36.115 1.00 59.53 142 GLU A O 1
ATOM 1108 N N . THR A 1 143 ? -31.793 7.447 37.507 1.00 78.19 143 THR A N 1
ATOM 1109 C CA . THR A 1 143 ? -30.391 7.335 37.941 1.00 78.19 143 THR A CA 1
ATOM 1110 C C . THR A 1 143 ? -29.567 6.560 36.915 1.00 78.19 143 THR A C 1
ATOM 1112 O O . THR A 1 143 ? -30.083 5.671 36.237 1.00 78.19 143 THR A O 1
ATOM 1115 N N . ALA A 1 144 ? -28.258 6.819 36.842 1.00 71.50 144 ALA A N 1
ATOM 1116 C CA . ALA A 1 144 ? -27.359 6.083 35.948 1.00 71.50 144 ALA A CA 1
ATOM 1117 C C . ALA A 1 144 ? -27.355 4.556 36.213 1.00 71.50 144 ALA A C 1
ATOM 1119 O O . ALA A 1 144 ? -27.091 3.766 35.310 1.00 71.50 144 ALA A O 1
ATOM 1120 N N . GLU A 1 145 ? -27.684 4.122 37.435 1.00 72.56 145 GLU A N 1
ATOM 1121 C CA . GLU A 1 145 ? -27.883 2.706 37.779 1.00 72.56 145 GLU A CA 1
ATOM 1122 C C . GLU A 1 145 ? -29.201 2.144 37.230 1.00 72.56 145 GLU A C 1
ATOM 1124 O O . GLU A 1 145 ? -29.205 1.036 36.697 1.00 72.56 145 GLU A O 1
ATOM 1129 N N . SER A 1 146 ? -30.300 2.908 37.291 1.00 80.69 146 SER A N 1
ATOM 1130 C CA . SER A 1 146 ? -31.572 2.532 36.655 1.00 80.69 146 SER A CA 1
ATOM 1131 C C . SER A 1 146 ? -31.440 2.469 35.133 1.00 80.69 146 SER A C 1
ATOM 1133 O O . SER A 1 146 ? -31.873 1.492 34.527 1.00 80.69 146 SER A O 1
ATOM 1135 N N . MET A 1 147 ? -30.765 3.448 34.522 1.00 84.12 147 MET A N 1
ATOM 1136 C CA . MET A 1 147 ? -30.491 3.461 33.084 1.00 84.12 147 MET A CA 1
ATOM 1137 C C . MET A 1 147 ? -29.684 2.225 32.660 1.00 84.12 147 MET A C 1
ATOM 1139 O O . MET A 1 147 ? -30.125 1.497 31.770 1.00 84.12 147 MET A O 1
ATOM 1143 N N . ARG A 1 148 ? -28.570 1.912 33.345 1.00 82.62 148 ARG A N 1
ATOM 1144 C CA . ARG A 1 148 ? -27.797 0.681 33.084 1.00 82.62 148 ARG A CA 1
ATOM 1145 C C . ARG A 1 148 ? -28.648 -0.577 33.244 1.00 82.62 148 ARG A C 1
ATOM 1147 O O . ARG A 1 148 ? -28.586 -1.457 32.392 1.00 82.62 148 ARG A O 1
ATOM 1154 N N . ARG A 1 149 ? -29.478 -0.645 34.289 1.00 83.62 149 ARG A N 1
ATOM 1155 C CA . ARG A 1 149 ? -30.374 -1.782 34.521 1.00 83.62 149 ARG A CA 1
ATOM 1156 C C . ARG A 1 149 ? -31.393 -1.953 33.394 1.00 83.62 149 ARG A C 1
ATOM 1158 O O . ARG A 1 149 ? -31.528 -3.059 32.894 1.00 83.62 149 ARG A O 1
ATOM 1165 N N . LYS A 1 150 ? -32.038 -0.878 32.928 1.00 86.12 150 LYS A N 1
ATOM 1166 C CA . LYS A 1 150 ? -32.949 -0.938 31.773 1.00 86.12 150 LYS A CA 1
ATOM 1167 C C . LYS A 1 150 ? -32.247 -1.353 30.484 1.00 86.12 150 LYS A C 1
ATOM 1169 O O . LYS A 1 150 ? -32.872 -2.026 29.672 1.00 86.12 150 LYS A O 1
ATOM 1174 N N . VAL A 1 151 ? -30.984 -0.966 30.281 1.00 87.56 151 VAL A N 1
ATOM 1175 C CA . VAL A 1 151 ? -30.180 -1.436 29.140 1.00 87.56 151 VAL A CA 1
ATOM 1176 C C . VAL A 1 151 ? -29.975 -2.952 29.219 1.00 87.56 151 VAL A C 1
ATOM 1178 O O . VAL A 1 151 ? -30.273 -3.628 28.241 1.00 87.56 151 VAL A O 1
ATOM 1181 N N . THR A 1 152 ? -29.564 -3.494 30.372 1.00 89.00 152 THR A N 1
ATOM 1182 C CA . THR A 1 152 ? -29.458 -4.951 30.593 1.00 89.00 152 THR A CA 1
ATOM 1183 C C . THR A 1 152 ? -30.803 -5.656 30.396 1.00 89.00 152 THR A C 1
ATOM 1185 O O . THR A 1 152 ? -30.914 -6.510 29.520 1.00 89.00 152 THR A O 1
ATOM 1188 N N . ASP A 1 153 ? -31.842 -5.235 31.127 1.00 88.81 153 ASP A N 1
ATOM 1189 C CA . ASP A 1 153 ? -33.189 -5.823 31.084 1.00 88.81 153 ASP A CA 1
ATOM 1190 C C . ASP A 1 153 ? -33.787 -5.811 29.655 1.00 88.81 153 ASP A C 1
ATOM 1192 O O . ASP A 1 153 ? -34.588 -6.677 29.316 1.00 88.81 153 ASP A O 1
ATOM 1196 N N . SER A 1 154 ? -33.397 -4.850 28.801 1.00 87.94 154 SER A N 1
ATOM 1197 C CA . SER A 1 154 ? -33.874 -4.730 27.410 1.00 87.94 154 SER A CA 1
ATOM 1198 C C . SER A 1 154 ? -32.991 -5.424 26.363 1.00 87.94 154 SER A C 1
ATOM 1200 O O . SER A 1 154 ? -33.402 -5.517 25.204 1.00 87.94 154 SER A O 1
ATOM 1202 N N . LEU A 1 155 ? -31.773 -5.852 26.716 1.00 88.50 155 LEU A N 1
ATOM 1203 C CA . LEU A 1 155 ? -30.839 -6.519 25.799 1.00 88.50 155 LEU A CA 1
ATOM 1204 C C . LEU A 1 155 ? -30.690 -8.022 26.080 1.00 88.50 155 LEU A C 1
ATOM 1206 O O . LEU A 1 155 ? -30.471 -8.774 25.133 1.00 88.50 155 LEU A O 1
ATOM 1210 N N . ASP A 1 156 ? -30.910 -8.480 27.316 1.00 86.88 156 ASP A N 1
ATOM 1211 C CA . ASP A 1 156 ? -30.846 -9.906 27.687 1.00 86.88 156 ASP A CA 1
ATOM 1212 C C . ASP A 1 156 ? -31.890 -10.788 26.961 1.00 86.88 156 ASP A C 1
ATOM 1214 O O . ASP A 1 156 ? -31.664 -11.986 26.758 1.00 86.88 156 ASP A O 1
ATOM 1218 N N . ASP A 1 157 ? -33.003 -10.208 26.496 1.00 84.88 157 ASP A N 1
ATOM 1219 C CA . ASP A 1 157 ? -33.998 -10.891 25.650 1.00 84.88 157 ASP A CA 1
ATOM 1220 C C . ASP A 1 157 ? -33.424 -11.331 24.282 1.00 84.88 157 ASP A C 1
ATOM 1222 O O . ASP A 1 157 ? -33.897 -12.298 23.671 1.00 84.88 157 ASP A O 1
ATOM 1226 N N . PHE A 1 158 ? -32.383 -10.655 23.784 1.00 84.31 158 PHE A N 1
ATOM 1227 C CA . PHE A 1 158 ? -31.799 -10.896 22.463 1.00 84.31 158 PHE A CA 1
ATOM 1228 C C . PHE A 1 158 ? -30.750 -12.008 22.500 1.00 84.31 158 PHE A C 1
ATOM 1230 O O . PHE A 1 158 ? -29.547 -11.779 22.582 1.00 84.31 158 PHE A O 1
ATOM 1237 N N . LYS A 1 159 ? -31.202 -13.256 22.382 1.00 78.00 159 LYS A N 1
ATOM 1238 C CA . LYS A 1 159 ? -30.318 -14.431 22.416 1.00 78.00 159 LYS A CA 1
ATOM 1239 C C . LYS A 1 159 ? -29.420 -14.518 21.178 1.00 78.00 159 LYS A C 1
ATOM 1241 O O . LYS A 1 159 ? -29.858 -14.926 20.106 1.00 78.00 159 LYS A O 1
ATOM 1246 N N . GLY A 1 160 ? -28.144 -14.177 21.346 1.00 78.69 160 GLY A N 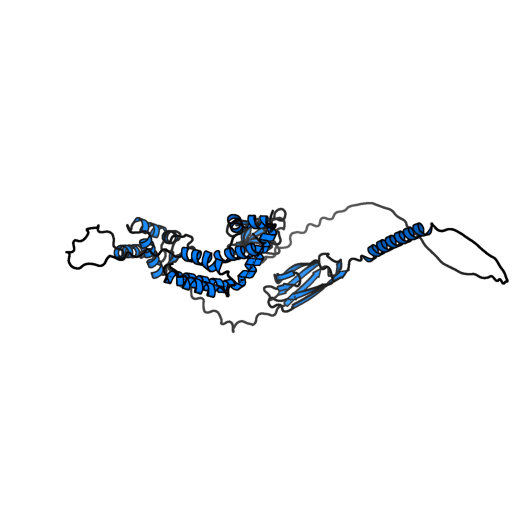1
ATOM 1247 C CA . GLY A 1 160 ? -27.081 -14.405 20.362 1.00 78.69 160 GLY A CA 1
ATOM 1248 C C . GLY A 1 160 ? -26.952 -13.337 19.272 1.00 78.69 160 GLY A C 1
ATOM 1249 O O . GLY A 1 160 ? -25.884 -13.236 18.668 1.00 78.69 160 GLY A O 1
ATOM 1250 N N . ARG A 1 161 ? -27.992 -12.527 19.029 1.00 89.44 161 ARG A N 1
ATOM 1251 C CA . ARG A 1 161 ? -27.984 -11.446 18.031 1.00 89.44 161 ARG A CA 1
ATOM 1252 C C . ARG A 1 161 ? -28.872 -10.269 18.448 1.00 89.44 161 ARG A C 1
ATOM 1254 O O . ARG A 1 161 ? -30.089 -10.422 18.541 1.00 89.44 161 ARG A O 1
ATOM 1261 N N . ILE A 1 162 ? -28.274 -9.091 18.620 1.00 90.06 162 ILE A N 1
ATOM 1262 C CA . ILE A 1 162 ? -28.955 -7.818 18.895 1.00 90.06 162 ILE A CA 1
ATOM 1263 C C . ILE A 1 162 ? -29.032 -7.019 17.581 1.00 90.06 162 ILE A C 1
ATOM 1265 O O . ILE A 1 162 ? -27.997 -6.608 17.053 1.00 90.06 162 ILE A O 1
ATOM 1269 N N . PRO A 1 163 ? -30.225 -6.774 17.015 1.00 86.94 163 PRO A N 1
ATOM 1270 C CA . PRO A 1 163 ? -30.365 -6.015 15.779 1.00 86.94 163 PRO A CA 1
ATOM 1271 C C . PRO A 1 163 ? -30.334 -4.500 16.057 1.00 86.94 163 PRO A C 1
ATOM 1273 O O . PRO A 1 163 ? -30.897 -4.026 17.046 1.00 86.94 163 PRO A O 1
ATOM 1276 N N . ALA A 1 164 ? -29.749 -3.704 15.160 1.00 85.69 164 ALA A N 1
ATOM 1277 C CA . ALA A 1 164 ? -29.624 -2.252 15.297 1.00 85.69 164 ALA A CA 1
ATOM 1278 C C . ALA A 1 164 ? -30.956 -1.527 15.596 1.00 85.69 164 ALA A C 1
ATOM 1280 O O . ALA A 1 164 ? -30.950 -0.602 16.410 1.00 85.69 164 ALA A O 1
ATOM 1281 N N . PRO A 1 165 ? -32.122 -1.916 15.030 1.00 83.25 165 PRO A N 1
ATOM 1282 C CA . PRO A 1 165 ? -33.424 -1.378 15.434 1.00 83.25 165 PRO A CA 1
ATOM 1283 C C . PRO A 1 165 ? -33.761 -1.498 16.930 1.00 83.25 165 PRO A C 1
ATOM 1285 O O . PRO A 1 165 ? -34.473 -0.630 17.436 1.00 83.25 165 PRO A O 1
ATOM 1288 N N . ALA A 1 166 ? -33.250 -2.511 17.642 1.00 85.00 166 ALA A N 1
ATOM 1289 C CA . ALA A 1 166 ? -33.430 -2.657 19.088 1.00 85.00 166 ALA A CA 1
ATOM 1290 C C . ALA A 1 166 ? -32.607 -1.614 19.857 1.00 85.00 166 ALA A C 1
ATOM 1292 O O . ALA A 1 166 ? -33.149 -0.893 20.691 1.00 85.00 166 ALA A O 1
ATOM 1293 N N . ILE A 1 167 ? -31.337 -1.429 19.483 1.00 87.94 167 ILE A N 1
ATOM 1294 C CA . ILE A 1 167 ? -30.466 -0.379 20.037 1.00 87.94 167 ILE A CA 1
ATOM 1295 C C . ILE A 1 167 ? -31.051 1.016 19.747 1.00 87.94 167 ILE A C 1
ATOM 1297 O O . ILE A 1 167 ? -31.170 1.848 20.645 1.00 87.94 167 ILE A O 1
ATOM 1301 N N . ARG A 1 168 ? -31.548 1.250 18.522 1.00 86.44 168 ARG A N 1
ATOM 1302 C CA . ARG A 1 168 ? -32.321 2.457 18.154 1.00 86.44 168 ARG A CA 1
ATOM 1303 C C . ARG A 1 168 ? -33.630 2.600 18.940 1.00 86.44 168 ARG A C 1
ATOM 1305 O O . ARG A 1 168 ? -34.241 3.663 18.889 1.00 86.44 168 ARG A O 1
ATOM 1312 N N . SER A 1 169 ? -34.125 1.554 19.598 1.00 84.06 169 SER A N 1
ATOM 1313 C CA . SER A 1 169 ? -35.276 1.634 20.504 1.00 84.06 169 SER A CA 1
ATOM 1314 C C . SER A 1 169 ? -34.862 2.186 21.867 1.00 84.06 169 SER A C 1
ATOM 1316 O O . SER A 1 169 ? -35.524 3.094 22.352 1.00 84.06 169 SER A O 1
ATOM 1318 N N . LEU A 1 170 ? -33.727 1.740 22.425 1.00 86.56 170 LEU A N 1
ATOM 1319 C CA . LEU A 1 170 ? -33.208 2.212 23.721 1.00 86.56 170 LEU A CA 1
ATOM 1320 C C . LEU A 1 170 ? -33.027 3.736 23.744 1.00 86.56 170 LEU A C 1
ATOM 1322 O O . LEU A 1 170 ? -33.565 4.401 24.625 1.00 86.56 170 LEU A O 1
ATOM 1326 N N . PHE A 1 171 ? -32.395 4.298 22.706 1.00 85.88 171 PHE A N 1
ATOM 1327 C CA . PHE A 1 171 ? -32.245 5.751 22.503 1.00 85.88 171 PHE A CA 1
ATOM 1328 C C . PHE A 1 171 ? -33.572 6.523 22.305 1.00 85.88 171 PHE A C 1
ATOM 1330 O O . PHE A 1 171 ? -33.561 7.742 22.170 1.00 85.88 171 PHE A O 1
ATOM 1337 N N . ARG A 1 172 ? -34.724 5.839 22.250 1.00 84.94 172 ARG A N 1
ATOM 1338 C CA . ARG A 1 172 ? -36.070 6.442 22.176 1.00 84.94 172 ARG A CA 1
ATOM 1339 C C . ARG A 1 172 ? -36.950 6.133 23.392 1.00 84.94 172 ARG A C 1
ATOM 1341 O O . ARG A 1 172 ? -37.965 6.802 23.564 1.00 84.94 172 ARG A O 1
ATOM 1348 N N . THR A 1 173 ? -36.611 5.130 24.205 1.00 84.62 173 THR A N 1
ATOM 1349 C CA . THR A 1 173 ? -37.409 4.692 25.367 1.00 84.62 173 THR A CA 1
ATOM 1350 C C . THR A 1 173 ? -36.768 5.026 26.711 1.00 84.62 173 THR A C 1
ATOM 1352 O O . THR A 1 173 ? -37.489 5.178 27.698 1.00 84.62 173 THR A O 1
ATOM 1355 N N . ILE A 1 174 ? -35.441 5.158 26.771 1.00 85.25 174 ILE A N 1
ATOM 1356 C CA . ILE A 1 174 ? -34.701 5.524 27.980 1.00 85.25 174 ILE A CA 1
ATOM 1357 C C . ILE A 1 174 ? -34.410 7.028 27.927 1.00 85.25 174 ILE A C 1
ATOM 1359 O O . ILE A 1 174 ? -33.626 7.493 27.105 1.00 85.25 174 ILE A O 1
ATOM 1363 N N . ASN A 1 175 ? -35.063 7.797 28.802 1.00 83.00 175 ASN A N 1
ATOM 1364 C CA . ASN A 1 175 ? -34.924 9.253 28.868 1.00 83.00 175 ASN A CA 1
ATOM 1365 C C . ASN A 1 175 ? -33.698 9.639 29.712 1.00 83.00 175 ASN A C 1
ATOM 1367 O O . ASN A 1 175 ? -33.822 9.955 30.897 1.00 83.00 175 ASN A O 1
ATOM 1371 N N . PHE A 1 176 ? -32.521 9.563 29.094 1.00 81.25 176 PHE A N 1
ATOM 1372 C CA . PHE A 1 176 ? -31.214 9.828 29.700 1.00 81.25 176 PHE A CA 1
ATOM 1373 C C . PHE A 1 176 ? -30.302 10.554 28.691 1.00 81.25 176 PHE A C 1
ATOM 1375 O O . PHE A 1 176 ? -30.653 10.662 27.516 1.00 81.25 176 PHE A O 1
ATOM 1382 N N . ASP A 1 177 ? -29.139 11.045 29.129 1.00 81.50 177 ASP A N 1
ATOM 1383 C CA . ASP A 1 177 ? -28.112 11.569 28.219 1.00 81.50 177 ASP A CA 1
ATOM 1384 C C . ASP A 1 177 ? -27.693 10.532 27.156 1.00 81.50 177 ASP A C 1
ATOM 1386 O O . ASP A 1 177 ? -27.482 9.353 27.454 1.00 81.50 177 ASP A O 1
ATOM 1390 N N . GLU A 1 178 ? -27.571 10.978 25.903 1.00 75.56 178 GLU A N 1
ATOM 1391 C CA . GLU A 1 178 ? -27.346 10.095 24.754 1.00 75.56 178 GLU A CA 1
ATOM 1392 C C . GLU A 1 178 ? -25.903 9.559 24.683 1.00 75.56 178 GLU A C 1
ATOM 1394 O O . GLU A 1 178 ? -25.690 8.458 24.169 1.00 75.56 178 GLU A O 1
ATOM 1399 N N . ALA A 1 179 ? -24.915 10.268 25.242 1.00 71.06 179 ALA A N 1
ATOM 1400 C CA . ALA A 1 179 ? -23.533 9.801 25.305 1.00 71.06 179 ALA A CA 1
ATOM 1401 C C . ALA A 1 179 ? -23.333 8.791 26.447 1.00 71.06 179 ALA A C 1
ATOM 1403 O O . ALA A 1 179 ? -22.759 7.724 26.219 1.00 71.06 179 ALA A O 1
ATOM 1404 N N . GLU A 1 180 ? -23.863 9.058 27.646 1.00 77.56 180 GLU A N 1
ATOM 1405 C CA . GLU A 1 180 ? -23.839 8.090 28.752 1.00 77.56 180 GLU A CA 1
ATOM 1406 C C . GLU A 1 180 ? -24.633 6.815 28.423 1.00 77.56 180 GLU A C 1
ATOM 1408 O O . GLU A 1 180 ? -24.164 5.709 28.707 1.00 77.56 180 GLU A O 1
ATOM 1413 N N . LEU A 1 181 ? -25.790 6.937 27.760 1.00 78.62 181 LEU A N 1
ATOM 1414 C CA . LEU A 1 181 ? -26.564 5.785 27.290 1.00 78.62 181 LEU A CA 1
ATOM 1415 C C . LEU A 1 181 ? -25.803 4.987 26.216 1.00 78.62 181 LEU A C 1
ATOM 1417 O O . LEU A 1 181 ? -25.798 3.756 26.257 1.00 78.62 181 LEU A O 1
ATOM 1421 N N . ALA A 1 182 ? -25.094 5.655 25.298 1.00 79.81 182 ALA A N 1
ATOM 1422 C CA . ALA A 1 182 ? -24.233 4.979 24.327 1.00 79.81 182 ALA A CA 1
ATOM 1423 C C . ALA A 1 182 ? -23.076 4.220 25.005 1.00 79.81 182 ALA A C 1
ATOM 1425 O O . ALA A 1 182 ? -22.803 3.074 24.649 1.00 79.81 182 ALA A O 1
ATOM 1426 N N . VAL A 1 183 ? -22.435 4.806 26.022 1.00 72.25 183 VAL A N 1
ATOM 1427 C CA . VAL A 1 183 ? -21.385 4.133 26.807 1.00 72.25 183 VAL A CA 1
ATOM 1428 C C . VAL A 1 183 ? -21.945 2.935 27.584 1.00 72.25 183 VAL A C 1
ATOM 1430 O O . VAL A 1 183 ? -21.304 1.884 27.613 1.00 72.25 183 VAL A O 1
ATOM 1433 N N . ALA A 1 184 ? -23.148 3.037 28.158 1.00 75.38 184 ALA A N 1
ATOM 1434 C CA . ALA A 1 184 ? -23.801 1.921 28.845 1.00 75.38 184 ALA A CA 1
ATOM 1435 C C . ALA A 1 184 ? -24.109 0.745 27.898 1.00 75.38 184 ALA A C 1
ATOM 1437 O O . ALA A 1 184 ? -23.795 -0.401 28.223 1.00 75.38 184 ALA A O 1
ATOM 1438 N N . ILE A 1 185 ? -24.655 1.027 26.710 1.00 82.81 185 ILE A N 1
ATOM 1439 C CA . ILE A 1 185 ? -24.938 0.014 25.680 1.00 82.81 185 ILE A CA 1
ATOM 1440 C C . ILE A 1 185 ? -23.637 -0.622 25.168 1.00 82.81 185 ILE A C 1
ATOM 1442 O O . ILE A 1 185 ? -23.553 -1.845 25.068 1.00 82.81 185 ILE A O 1
ATOM 1446 N N . TRP A 1 186 ? -22.600 0.175 24.891 1.00 83.00 186 TRP A N 1
ATOM 1447 C CA . TRP A 1 186 ? -21.290 -0.350 24.490 1.00 83.00 186 TRP A CA 1
ATOM 1448 C C . TRP A 1 186 ? -20.679 -1.251 25.572 1.00 83.00 186 TRP A C 1
ATOM 1450 O O . TRP A 1 186 ? -20.182 -2.331 25.262 1.00 83.00 186 TRP A O 1
ATOM 1460 N N . SER A 1 187 ? -20.755 -0.844 26.842 1.00 79.75 187 SER A N 1
ATOM 1461 C CA . SER A 1 187 ? -20.258 -1.629 27.978 1.00 79.75 187 SER A CA 1
ATOM 1462 C C . SER A 1 187 ? -20.954 -2.991 28.082 1.00 79.75 187 SER A C 1
ATOM 1464 O O . SER A 1 187 ? -20.276 -4.012 28.187 1.00 79.75 187 SER A O 1
ATOM 1466 N N . TYR A 1 188 ? -22.287 -3.033 27.946 1.00 87.44 188 TYR A N 1
ATOM 1467 C CA . TYR A 1 188 ? -23.045 -4.288 27.879 1.00 87.44 188 TYR A CA 1
ATOM 1468 C C . TYR A 1 188 ? -22.550 -5.190 26.736 1.00 87.44 188 TYR A C 1
ATOM 1470 O O . TYR A 1 188 ? -22.231 -6.358 26.959 1.00 87.44 188 TYR A O 1
ATOM 1478 N N . LEU A 1 189 ? -22.418 -4.641 25.521 1.00 87.69 189 LEU A N 1
ATOM 1479 C CA . LEU A 1 189 ? -21.973 -5.401 24.348 1.00 87.69 189 LEU A CA 1
ATOM 1480 C C . LEU A 1 189 ? -20.568 -5.993 24.544 1.00 87.69 189 LEU A C 1
ATOM 1482 O O . LEU A 1 189 ? -20.349 -7.146 24.185 1.00 87.69 189 LEU A O 1
ATOM 1486 N N . GLN A 1 190 ? -19.636 -5.259 25.162 1.00 84.69 190 GLN A N 1
ATOM 1487 C CA . GLN A 1 190 ? -18.299 -5.782 25.476 1.00 84.69 190 GLN A CA 1
ATOM 1488 C C . GLN A 1 190 ? -18.329 -6.885 26.548 1.00 84.69 190 GLN A C 1
ATOM 1490 O O . GLN A 1 190 ? -17.656 -7.900 26.389 1.00 84.69 190 GLN A O 1
ATOM 1495 N N . ILE A 1 191 ? -19.116 -6.717 27.619 1.00 84.50 191 ILE A N 1
ATOM 1496 C CA . ILE A 1 191 ? -19.225 -7.697 28.717 1.00 84.50 191 ILE A CA 1
ATOM 1497 C C . ILE A 1 191 ? -19.842 -9.020 28.233 1.00 84.50 191 ILE A C 1
ATOM 1499 O O . ILE A 1 191 ? -19.433 -10.087 28.682 1.00 84.50 191 ILE A O 1
ATOM 1503 N N . HIS A 1 192 ? -20.792 -8.959 27.296 1.00 84.69 192 HIS A N 1
ATOM 1504 C CA . HIS A 1 192 ? -21.484 -10.123 26.731 1.00 84.69 192 HIS A CA 1
ATOM 1505 C C . HIS A 1 192 ? -20.865 -10.601 25.392 1.00 84.69 192 HIS A C 1
ATOM 1507 O O . HIS A 1 192 ? -21.523 -11.290 24.613 1.00 84.69 192 HIS A O 1
ATOM 1513 N N . GLU A 1 193 ? -19.607 -10.228 25.114 1.00 86.81 193 GLU A N 1
ATOM 1514 C CA . GLU A 1 193 ? -18.813 -10.600 23.926 1.00 86.81 193 GLU A CA 1
ATOM 1515 C C . GLU A 1 193 ? -19.504 -10.393 22.559 1.00 86.81 193 GLU A C 1
ATOM 1517 O O . GLU A 1 193 ? -19.268 -11.132 21.598 1.00 86.81 193 GLU A O 1
ATOM 1522 N N . TYR A 1 194 ? -20.343 -9.366 22.430 1.00 86.19 194 TYR A N 1
ATOM 1523 C CA . TYR A 1 194 ? -20.951 -8.999 21.155 1.00 86.19 194 TYR A CA 1
ATOM 1524 C C . TYR A 1 194 ? -19.947 -8.311 20.224 1.00 86.19 194 TYR A C 1
ATOM 1526 O O . TYR A 1 194 ? -19.344 -7.289 20.555 1.00 86.19 194 TYR A O 1
ATOM 1534 N N . VAL A 1 195 ? -19.834 -8.838 19.006 1.00 88.00 195 VAL A N 1
ATOM 1535 C CA . VAL A 1 195 ? -19.063 -8.266 17.899 1.00 88.00 195 VAL A CA 1
ATOM 1536 C C . VAL A 1 195 ? -20.001 -7.712 16.816 1.00 88.00 195 VAL A C 1
ATOM 1538 O O . VAL A 1 195 ? -21.070 -8.284 16.575 1.00 88.00 195 VAL A O 1
ATOM 1541 N N . PRO A 1 196 ? -19.631 -6.609 16.145 1.00 87.19 196 PRO A N 1
ATOM 1542 C CA . PRO A 1 196 ? -20.438 -6.042 15.072 1.00 87.19 196 PRO A CA 1
ATOM 1543 C C . PRO A 1 196 ? -20.387 -6.919 13.811 1.00 87.19 196 PRO A C 1
ATOM 1545 O O . PRO A 1 196 ? -19.357 -7.508 13.487 1.00 87.19 196 PRO A O 1
ATOM 1548 N N . GLU A 1 197 ? -21.483 -6.978 13.051 1.00 80.44 197 GLU A N 1
ATOM 1549 C CA . GLU A 1 197 ? -21.530 -7.694 11.762 1.00 80.44 197 GLU A CA 1
ATOM 1550 C C . GLU A 1 197 ? -20.919 -6.904 10.587 1.00 80.44 197 GLU A C 1
ATOM 1552 O O . GLU A 1 197 ? -20.823 -7.426 9.476 1.00 80.44 197 GLU A O 1
ATOM 1557 N N . ARG A 1 198 ? -20.523 -5.642 10.806 1.00 74.12 198 ARG A N 1
ATOM 1558 C CA . ARG A 1 198 ? -19.941 -4.731 9.803 1.00 74.12 198 ARG A CA 1
ATOM 1559 C C . ARG A 1 198 ? -18.949 -3.779 10.460 1.00 74.12 198 ARG A C 1
ATOM 1561 O O . ARG A 1 198 ? -19.063 -3.492 11.650 1.00 74.12 198 ARG A O 1
ATOM 1568 N N . GLU A 1 199 ? -18.013 -3.260 9.677 1.00 69.56 199 GLU A N 1
ATOM 1569 C CA . GLU A 1 199 ? -17.012 -2.305 10.152 1.00 69.56 199 GLU A CA 1
ATOM 1570 C C . GLU A 1 199 ? -17.635 -0.948 10.542 1.00 69.56 199 GLU A C 1
ATOM 1572 O O . GLU A 1 199 ? -18.579 -0.460 9.915 1.00 69.56 199 GLU A O 1
ATOM 1577 N N . LEU A 1 200 ? -17.138 -0.353 11.631 1.00 67.44 200 LEU A N 1
ATOM 1578 C CA . LEU A 1 200 ? -17.816 0.721 12.368 1.00 67.44 200 LEU A CA 1
ATOM 1579 C C . LEU A 1 200 ? -17.460 2.128 11.855 1.00 67.44 200 LEU A C 1
ATOM 1581 O O . LEU A 1 200 ? -16.869 2.940 12.571 1.00 67.44 200 LEU A O 1
ATOM 1585 N N . ILE A 1 201 ? -17.849 2.416 10.612 1.00 51.88 201 ILE A N 1
ATOM 1586 C CA . ILE A 1 201 ? -17.558 3.677 9.909 1.00 51.88 201 ILE A CA 1
ATOM 1587 C C . ILE A 1 201 ? -18.505 4.805 10.376 1.00 51.88 201 ILE A C 1
ATOM 1589 O O . ILE A 1 201 ? -19.622 4.942 9.881 1.00 51.88 201 ILE A O 1
ATOM 1593 N N . SER A 1 202 ? -18.059 5.594 11.358 1.00 56.09 202 SER A N 1
ATOM 1594 C CA . SER A 1 202 ? -18.626 6.884 11.806 1.00 56.09 202 SER A CA 1
ATOM 1595 C C . SER A 1 202 ? -17.650 7.540 12.805 1.00 56.09 202 SER A C 1
ATOM 1597 O O . SER A 1 202 ? -16.765 6.867 13.338 1.00 56.09 202 SER A O 1
ATOM 1599 N N . ASP A 1 203 ? -17.823 8.824 13.114 1.00 55.59 203 ASP A N 1
ATOM 1600 C CA . ASP A 1 203 ? -17.098 9.516 14.187 1.00 55.59 203 ASP A CA 1
ATOM 1601 C C . ASP A 1 203 ? -17.775 9.367 15.570 1.00 55.59 203 ASP A C 1
ATOM 1603 O O . ASP A 1 203 ? -17.127 9.532 16.603 1.00 55.59 203 ASP A O 1
ATOM 1607 N N . SER A 1 204 ? -19.063 8.997 15.626 1.00 70.75 204 SER A N 1
ATOM 1608 C CA . SER A 1 204 ? -19.865 8.966 16.862 1.00 70.75 204 SER A CA 1
ATOM 1609 C C . SER A 1 204 ? -20.125 7.548 17.382 1.00 70.75 204 SER A C 1
ATOM 1611 O O . SER A 1 204 ? -20.602 6.679 16.652 1.00 70.75 204 SER A O 1
ATOM 1613 N N . LEU A 1 205 ? -19.893 7.307 18.682 1.00 72.50 205 LEU A N 1
ATOM 1614 C CA . LEU A 1 205 ? -20.171 6.014 19.334 1.00 72.50 205 LEU A CA 1
ATOM 1615 C C . LEU A 1 205 ? -21.638 5.586 19.166 1.00 72.50 205 LEU A C 1
ATOM 1617 O O . LEU A 1 205 ? -21.921 4.430 18.861 1.00 72.50 205 LEU A O 1
ATOM 1621 N N . ARG A 1 206 ? -22.568 6.532 19.317 1.00 80.69 206 ARG A N 1
ATOM 1622 C CA . ARG A 1 206 ? -24.008 6.302 19.168 1.00 80.69 206 ARG A CA 1
ATOM 1623 C C . ARG A 1 206 ? -24.369 5.864 17.750 1.00 80.69 206 ARG A C 1
ATOM 1625 O O . ARG A 1 206 ? -25.183 4.963 17.583 1.00 80.69 206 ARG A O 1
ATOM 1632 N N . GLU A 1 207 ? -23.735 6.447 16.735 1.00 78.94 207 GLU A N 1
ATOM 1633 C CA . GLU A 1 207 ? -23.920 6.042 15.338 1.00 78.94 207 GLU A CA 1
ATOM 1634 C C . GLU A 1 207 ? -23.316 4.664 15.045 1.00 78.94 207 GLU A C 1
ATOM 1636 O O . GLU A 1 207 ? -23.989 3.840 14.430 1.00 78.94 207 GLU A O 1
ATOM 1641 N N . LYS A 1 208 ? -22.113 4.367 15.558 1.00 79.94 208 LYS A N 1
ATOM 1642 C CA . LYS A 1 208 ? -21.489 3.029 15.474 1.00 79.94 208 LYS A CA 1
ATOM 1643 C C . LYS A 1 208 ? -22.377 1.939 16.076 1.00 79.94 208 LYS A C 1
ATOM 1645 O O . LYS A 1 208 ? -22.528 0.871 15.496 1.00 79.94 208 LYS A O 1
ATOM 1650 N N . LEU A 1 209 ? -23.006 2.220 17.216 1.00 85.56 209 LEU A N 1
ATOM 1651 C CA . LEU A 1 209 ? -23.925 1.293 17.878 1.00 85.56 209 LEU A CA 1
ATOM 1652 C C . LEU A 1 209 ? -25.189 1.004 17.055 1.00 85.56 209 LEU A C 1
ATOM 1654 O O . LEU A 1 209 ? -25.719 -0.102 17.135 1.00 85.56 209 LEU A O 1
ATOM 1658 N N . VAL A 1 210 ? -25.668 1.964 16.254 1.00 87.06 210 VAL A N 1
ATOM 1659 C CA . VAL A 1 210 ? -26.902 1.824 15.458 1.00 87.06 210 VAL A CA 1
ATOM 1660 C C . VAL A 1 210 ? -26.678 1.584 13.962 1.00 87.06 210 VAL A C 1
ATOM 1662 O O . VAL A 1 210 ? -27.670 1.466 13.235 1.00 87.06 210 VAL A O 1
ATOM 1665 N N . SER A 1 211 ? -25.438 1.528 13.472 1.00 81.00 211 SER A N 1
ATOM 1666 C CA . SER A 1 211 ? -25.126 1.326 12.048 1.00 81.00 211 SER A CA 1
ATOM 1667 C C . SER A 1 211 ? -25.168 -0.144 11.620 1.00 81.00 211 SER A C 1
ATOM 1669 O O . SER A 1 211 ? -25.440 -0.431 10.453 1.00 81.00 211 SER A O 1
ATOM 1671 N N . THR A 1 212 ? -24.947 -1.068 12.556 1.00 83.81 212 THR A N 1
ATOM 1672 C CA . THR A 1 212 ? -24.830 -2.505 12.297 1.00 83.81 212 THR A CA 1
ATOM 1673 C C . THR A 1 212 ? -25.546 -3.349 13.346 1.00 83.81 212 THR A C 1
ATOM 1675 O O . THR A 1 212 ? -25.753 -2.917 14.480 1.00 83.81 212 THR A O 1
ATOM 1678 N N . ASP A 1 213 ? -25.920 -4.561 12.949 1.00 86.44 213 ASP A N 1
ATOM 1679 C CA . ASP A 1 213 ? -26.398 -5.590 13.863 1.00 86.44 213 ASP A CA 1
ATOM 1680 C C . ASP A 1 213 ? -25.197 -6.226 14.591 1.00 86.44 213 ASP A C 1
ATOM 1682 O O . ASP A 1 213 ? -24.066 -6.233 14.095 1.00 86.44 213 ASP A O 1
ATOM 1686 N N . TRP A 1 214 ? -25.447 -6.758 15.784 1.00 89.94 214 TRP A N 1
ATOM 1687 C CA . TRP A 1 214 ? -24.438 -7.295 16.694 1.00 89.94 214 TRP A CA 1
ATOM 1688 C C . TRP A 1 214 ? -24.706 -8.772 16.953 1.00 89.94 214 TRP A C 1
ATOM 1690 O O . TRP A 1 214 ? -25.847 -9.158 17.203 1.00 89.94 214 TRP A O 1
ATOM 1700 N N . ARG A 1 215 ? -23.662 -9.600 16.956 1.00 89.38 215 ARG A N 1
ATOM 1701 C CA . ARG A 1 215 ? -23.742 -11.043 17.237 1.00 89.38 215 ARG A CA 1
ATOM 1702 C C . ARG A 1 215 ? -22.771 -11.427 18.346 1.00 89.38 215 ARG A C 1
ATOM 1704 O O . ARG A 1 215 ? -21.685 -10.860 18.410 1.00 89.38 215 ARG A O 1
ATOM 1711 N N . VAL A 1 216 ? -23.128 -12.384 19.197 1.00 87.25 216 VAL A N 1
ATOM 1712 C CA . VAL A 1 216 ? -22.173 -12.944 20.170 1.00 87.25 216 VAL A CA 1
ATOM 1713 C C . VAL A 1 216 ? -20.999 -13.557 19.405 1.00 87.25 216 VAL A C 1
ATOM 1715 O O . VAL A 1 216 ? -21.201 -14.219 18.381 1.00 87.25 216 VAL A O 1
ATOM 1718 N N . ARG A 1 217 ? -19.775 -13.342 19.896 1.00 78.25 217 ARG A N 1
ATOM 1719 C CA . ARG A 1 217 ? -18.571 -14.037 19.438 1.00 78.25 217 ARG A CA 1
ATOM 1720 C C . ARG A 1 217 ? -18.789 -15.544 19.572 1.00 78.25 217 ARG A C 1
ATOM 1722 O O . ARG A 1 217 ? -18.713 -16.106 20.659 1.00 78.25 217 ARG A O 1
ATOM 1729 N N . GLN A 1 218 ? -19.059 -16.206 18.453 1.00 67.94 218 GLN A N 1
ATOM 1730 C CA . GLN A 1 218 ? -18.956 -17.659 18.399 1.00 67.94 218 GLN A CA 1
ATOM 1731 C C . GLN A 1 218 ? -17.483 -18.026 18.632 1.00 67.94 218 GLN A C 1
ATOM 1733 O O . GLN A 1 218 ? -16.620 -17.370 18.039 1.00 67.94 218 GLN A O 1
ATOM 1738 N N . PRO A 1 219 ? -17.171 -19.035 19.467 1.00 57.56 219 PRO A N 1
ATOM 1739 C CA . PRO A 1 219 ? -15.837 -19.608 19.456 1.00 57.56 219 PRO A CA 1
ATOM 1740 C C . PRO A 1 219 ? -15.575 -20.120 18.040 1.00 57.56 219 PRO A C 1
ATOM 1742 O O . PRO A 1 219 ? -16.410 -20.823 17.462 1.00 57.56 219 PRO A O 1
ATOM 1745 N N . GLU A 1 220 ? -14.444 -19.718 17.467 1.00 56.97 220 GLU A N 1
ATOM 1746 C CA . GLU A 1 220 ? -13.995 -20.243 16.183 1.00 56.97 220 GLU A CA 1
ATOM 1747 C C . GLU A 1 220 ? -13.905 -21.773 16.311 1.00 56.97 220 GLU A C 1
ATOM 1749 O O . GLU A 1 220 ? -13.347 -22.253 17.303 1.00 56.97 220 GLU A O 1
ATOM 1754 N N . PRO A 1 221 ? -14.520 -22.557 15.402 1.00 52.41 221 PRO A N 1
ATOM 1755 C CA . PRO A 1 221 ? -14.534 -24.006 15.540 1.00 52.41 221 PRO A CA 1
ATOM 1756 C C . PRO A 1 221 ? -13.090 -24.497 15.539 1.00 52.41 221 PRO A C 1
ATOM 1758 O O . PRO A 1 221 ? -12.383 -24.253 14.564 1.00 52.41 221 PRO A O 1
ATOM 1761 N N . GLU A 1 222 ? -12.660 -25.150 16.626 1.00 51.84 222 GLU A N 1
ATOM 1762 C CA . GLU A 1 222 ? -11.263 -25.548 16.821 1.00 51.84 222 GLU A CA 1
ATOM 1763 C C . GLU A 1 222 ? -10.780 -26.402 15.643 1.00 51.84 222 GLU A C 1
ATOM 1765 O O . GLU A 1 222 ? -11.031 -27.610 15.562 1.00 51.84 222 GLU A O 1
ATOM 1770 N N . LEU A 1 223 ? -10.087 -25.749 14.705 1.00 55.31 223 LEU A N 1
ATOM 1771 C CA . LEU A 1 223 ? -9.424 -26.404 13.594 1.00 55.31 223 LEU A CA 1
ATOM 1772 C C . LEU A 1 223 ? -8.445 -27.398 14.206 1.00 55.31 223 LEU A C 1
ATOM 1774 O O . LEU A 1 223 ? -7.555 -27.013 14.968 1.00 55.31 223 LEU A O 1
ATOM 1778 N N . SER A 1 224 ? -8.649 -28.684 13.906 1.00 62.59 224 SER A N 1
ATOM 1779 C CA . SER A 1 224 ? -7.821 -29.757 14.455 1.00 62.59 224 SER A CA 1
ATOM 1780 C C . SER A 1 224 ? -6.348 -29.412 14.228 1.00 62.59 224 SER A C 1
ATOM 1782 O O . SER A 1 224 ? -6.008 -29.021 13.107 1.00 62.59 224 SER A O 1
ATOM 1784 N N . PRO A 1 225 ? -5.496 -29.492 15.268 1.00 62.91 225 PRO A N 1
ATOM 1785 C CA . PRO A 1 225 ? -4.195 -28.837 15.270 1.00 62.91 225 PRO A CA 1
ATOM 1786 C C . PRO A 1 225 ? -3.395 -29.244 14.038 1.00 62.91 225 PRO A C 1
ATOM 1788 O O . PRO A 1 225 ? -3.154 -30.434 13.817 1.00 62.91 225 PRO A O 1
ATOM 1791 N N . LEU A 1 226 ? -3.029 -28.241 13.233 1.00 61.34 226 LEU A N 1
ATOM 1792 C CA . LEU A 1 226 ? -2.321 -28.441 11.972 1.00 61.34 226 LEU A CA 1
ATOM 1793 C C . LEU A 1 226 ? -1.074 -29.314 12.207 1.00 61.34 226 LEU A C 1
ATOM 1795 O O . LEU A 1 226 ? -0.403 -29.136 13.234 1.00 61.34 226 LEU A O 1
ATOM 1799 N N . PRO A 1 227 ? -0.746 -30.244 11.287 1.00 61.31 227 PRO A N 1
ATOM 1800 C CA . PRO A 1 227 ? 0.479 -31.029 11.378 1.00 61.31 227 PRO A CA 1
ATOM 1801 C C . PRO A 1 227 ? 1.675 -30.112 11.624 1.00 61.31 227 PRO A C 1
ATOM 1803 O O . PRO A 1 227 ? 1.804 -29.068 10.981 1.00 61.31 227 PRO A O 1
ATOM 1806 N N . ARG A 1 228 ? 2.546 -30.481 12.570 1.00 62.00 228 ARG A N 1
ATOM 1807 C CA . ARG A 1 228 ? 3.747 -29.686 12.830 1.00 62.00 228 ARG A CA 1
ATOM 1808 C C . ARG A 1 228 ? 4.585 -29.664 11.558 1.00 62.00 228 ARG A C 1
ATOM 1810 O O . ARG A 1 228 ? 4.766 -30.687 10.912 1.00 62.00 228 ARG A O 1
ATOM 1817 N N . GLU A 1 229 ? 5.145 -28.503 11.245 1.00 56.81 229 GLU A N 1
ATOM 1818 C CA . GLU A 1 229 ? 5.844 -28.195 9.984 1.00 56.81 229 GLU A CA 1
ATOM 1819 C C . GLU A 1 229 ? 7.090 -29.075 9.708 1.00 56.81 229 GLU A C 1
ATOM 1821 O O . GLU A 1 229 ? 7.694 -29.010 8.645 1.00 56.81 229 GLU A O 1
ATOM 1826 N N . GLN A 1 230 ? 7.447 -29.941 10.662 1.00 55.62 230 GLN A N 1
ATOM 1827 C CA . GLN A 1 230 ? 8.479 -30.978 10.580 1.00 55.62 230 GLN A CA 1
ATOM 1828 C C . GLN A 1 230 ? 8.001 -32.278 9.898 1.00 55.62 230 GLN A C 1
ATOM 1830 O O . GLN A 1 230 ? 8.838 -33.073 9.482 1.00 55.62 230 GLN A O 1
ATOM 1835 N N . ASP A 1 231 ? 6.685 -32.499 9.794 1.00 62.25 231 ASP A N 1
ATOM 1836 C CA . ASP A 1 231 ? 6.072 -33.695 9.190 1.00 62.25 231 ASP A CA 1
ATOM 1837 C C . ASP A 1 231 ? 5.715 -33.494 7.697 1.00 62.25 231 ASP A C 1
ATOM 1839 O O . ASP A 1 231 ? 5.238 -34.419 7.035 1.00 62.25 231 ASP A O 1
ATOM 1843 N N . LEU A 1 232 ? 5.944 -32.295 7.143 1.00 60.53 232 LEU A N 1
ATOM 1844 C CA . LEU A 1 232 ? 5.777 -32.022 5.713 1.00 60.53 232 LEU A CA 1
ATOM 1845 C C . LEU A 1 232 ? 6.969 -32.584 4.913 1.00 60.53 232 LEU A C 1
ATOM 1847 O O . LEU A 1 232 ? 8.119 -32.403 5.323 1.00 60.53 232 LEU A O 1
ATOM 1851 N N . PRO A 1 233 ? 6.745 -33.226 3.748 1.00 72.81 233 PRO A N 1
ATOM 1852 C CA . PRO A 1 233 ? 7.841 -33.578 2.853 1.00 72.81 233 PRO A CA 1
ATOM 1853 C C . PRO A 1 233 ? 8.540 -32.299 2.358 1.00 72.81 233 PRO A C 1
ATOM 1855 O O . PRO A 1 233 ? 7.868 -31.284 2.150 1.00 72.81 233 PRO A O 1
ATOM 1858 N N . PRO A 1 234 ? 9.870 -32.320 2.138 1.00 72.06 234 PRO A N 1
ATOM 1859 C CA . PRO A 1 234 ? 10.585 -31.150 1.640 1.00 72.06 234 PRO A CA 1
ATOM 1860 C C . PRO A 1 234 ? 10.001 -30.708 0.288 1.00 72.06 234 PRO A C 1
ATOM 1862 O O . PRO A 1 234 ? 9.667 -31.572 -0.532 1.00 72.06 234 PRO A O 1
ATOM 1865 N N . PRO A 1 235 ? 9.875 -29.391 0.034 1.00 70.12 235 PRO A N 1
ATOM 1866 C CA . PRO A 1 235 ? 9.281 -28.892 -1.199 1.00 70.12 235 PRO A CA 1
ATOM 1867 C C . PRO A 1 235 ? 10.055 -29.419 -2.419 1.00 70.12 235 PRO A C 1
ATOM 1869 O O . PRO A 1 235 ? 11.290 -29.473 -2.384 1.00 70.12 235 PRO A O 1
ATOM 1872 N N . PRO A 1 236 ? 9.360 -29.836 -3.492 1.00 78.75 236 PRO A N 1
ATOM 1873 C CA . PRO A 1 236 ? 10.013 -30.403 -4.663 1.00 78.75 236 PRO A CA 1
ATOM 1874 C C . PRO A 1 236 ? 10.923 -29.363 -5.327 1.00 78.75 236 PRO A C 1
ATOM 1876 O O . PRO A 1 236 ? 10.575 -28.190 -5.430 1.00 78.75 236 PRO A O 1
ATOM 1879 N N . ALA A 1 237 ? 12.102 -29.796 -5.778 1.00 82.06 237 ALA A N 1
ATOM 1880 C CA . ALA A 1 237 ? 13.092 -28.905 -6.381 1.00 82.06 237 ALA A CA 1
ATOM 1881 C C . ALA A 1 237 ? 12.554 -28.228 -7.664 1.00 82.06 237 ALA A C 1
ATOM 1883 O O . ALA A 1 237 ? 11.781 -28.860 -8.394 1.00 82.06 237 ALA A O 1
ATOM 1884 N N . PRO A 1 238 ? 12.969 -26.984 -7.977 1.00 86.19 238 PRO A N 1
ATOM 1885 C CA . PRO A 1 238 ? 12.550 -26.284 -9.191 1.00 86.19 238 PRO A CA 1
ATOM 1886 C C . PRO A 1 238 ? 12.988 -27.035 -10.455 1.00 86.19 238 PRO A C 1
ATOM 1888 O O . PRO A 1 238 ? 14.119 -27.517 -10.543 1.00 86.19 238 PRO A O 1
ATOM 1891 N N . ILE A 1 239 ? 12.099 -27.120 -11.448 1.00 88.50 239 ILE A N 1
ATOM 1892 C CA . ILE A 1 239 ? 12.355 -27.798 -12.729 1.00 88.50 239 ILE A CA 1
ATOM 1893 C C . ILE A 1 239 ? 12.050 -26.828 -13.867 1.00 88.50 239 ILE A C 1
ATOM 1895 O O . ILE A 1 239 ? 10.892 -26.502 -14.105 1.00 88.50 239 ILE A O 1
ATOM 1899 N N . VAL A 1 240 ? 13.074 -26.398 -14.605 1.00 90.75 240 VAL A N 1
ATOM 1900 C CA . VAL A 1 240 ? 12.887 -25.619 -15.838 1.00 90.75 240 VAL A CA 1
ATOM 1901 C C . VAL A 1 240 ? 12.489 -26.572 -16.966 1.00 90.75 240 VAL A C 1
ATOM 1903 O O . VAL A 1 240 ? 13.297 -27.389 -17.409 1.00 90.75 240 VAL A O 1
ATOM 1906 N N . HIS A 1 241 ? 11.247 -26.469 -17.436 1.00 87.81 241 HIS A N 1
ATOM 1907 C CA . HIS A 1 241 ? 10.754 -27.181 -18.615 1.00 87.81 241 HIS A CA 1
ATOM 1908 C C . HIS A 1 241 ? 11.195 -26.488 -19.905 1.00 87.81 241 HIS A C 1
ATOM 1910 O O . HIS A 1 241 ? 11.660 -27.152 -20.833 1.00 87.81 241 HIS A O 1
ATOM 1916 N N . THR A 1 242 ? 11.098 -25.156 -19.956 1.00 87.81 242 THR A N 1
ATOM 1917 C CA . THR A 1 242 ? 11.613 -24.354 -21.071 1.00 87.81 242 THR A CA 1
ATOM 1918 C C . THR A 1 242 ? 12.214 -23.039 -20.582 1.00 87.81 242 THR A C 1
ATOM 1920 O O . THR A 1 242 ? 11.751 -22.442 -19.614 1.00 87.81 242 THR A O 1
ATOM 1923 N N . PHE A 1 243 ? 13.238 -22.567 -21.288 1.00 90.81 243 PHE A N 1
ATOM 1924 C CA . PHE A 1 243 ? 13.625 -21.160 -21.318 1.00 90.81 243 PHE A CA 1
ATOM 1925 C C . PHE A 1 243 ? 14.241 -20.901 -22.693 1.00 90.81 243 PHE A C 1
ATOM 1927 O O . PHE A 1 243 ? 15.234 -21.534 -23.056 1.00 90.81 243 PHE A O 1
ATOM 1934 N N . THR A 1 244 ? 13.616 -20.051 -23.506 1.00 87.50 244 THR A N 1
ATOM 1935 C CA . THR A 1 244 ? 14.024 -19.815 -24.899 1.00 87.50 244 THR A CA 1
ATOM 1936 C C . THR A 1 244 ? 13.934 -18.340 -25.277 1.00 87.50 244 THR A C 1
ATOM 1938 O O . THR A 1 244 ? 13.207 -17.564 -24.658 1.00 87.50 244 THR A O 1
ATOM 1941 N N . ALA A 1 245 ? 14.682 -17.954 -26.315 1.00 89.38 245 ALA A N 1
ATOM 1942 C CA . ALA A 1 245 ? 14.649 -16.619 -26.897 1.00 89.38 245 ALA A CA 1
ATOM 1943 C C . ALA A 1 245 ? 14.415 -16.712 -28.408 1.00 89.38 245 ALA A C 1
ATOM 1945 O O . ALA A 1 245 ? 15.257 -17.229 -29.149 1.00 89.38 245 ALA A O 1
ATOM 1946 N N . THR A 1 246 ? 13.280 -16.191 -28.870 1.00 87.81 246 THR A N 1
ATOM 1947 C CA . THR A 1 246 ? 12.849 -16.272 -30.267 1.00 87.81 246 THR A CA 1
ATOM 1948 C C . THR A 1 246 ? 12.603 -14.869 -30.836 1.00 87.81 246 THR A C 1
ATOM 1950 O O . THR A 1 246 ? 11.720 -14.166 -30.343 1.00 87.81 246 THR A O 1
ATOM 1953 N N . PRO A 1 247 ? 13.329 -14.438 -31.889 1.00 85.00 247 PRO A N 1
ATOM 1954 C CA . PRO A 1 247 ? 14.478 -15.095 -32.524 1.00 85.00 247 PRO A CA 1
ATOM 1955 C C . PRO A 1 247 ? 15.797 -14.862 -31.758 1.00 85.00 247 PRO A C 1
ATOM 1957 O O . PRO A 1 247 ? 16.141 -13.733 -31.422 1.00 85.00 247 PRO A O 1
ATOM 1960 N N . GLY A 1 248 ? 16.607 -15.910 -31.572 1.00 81.38 248 GLY A N 1
ATOM 1961 C CA . GLY A 1 248 ? 17.880 -15.842 -30.827 1.00 81.38 248 GLY A CA 1
ATOM 1962 C C . GLY A 1 248 ? 19.020 -15.035 -31.480 1.00 81.38 248 GLY A C 1
ATOM 1963 O O . GLY A 1 248 ? 20.098 -14.915 -30.898 1.00 81.38 248 GLY A O 1
ATOM 1964 N N . ARG A 1 249 ? 18.812 -14.471 -32.680 1.00 85.25 249 ARG A N 1
ATOM 1965 C CA . ARG A 1 249 ? 19.747 -13.540 -33.333 1.00 85.25 249 ARG A CA 1
ATOM 1966 C C . ARG A 1 249 ? 18.987 -12.402 -34.015 1.00 85.25 249 ARG A C 1
ATOM 1968 O O . ARG A 1 249 ? 18.152 -12.653 -34.881 1.00 85.25 249 ARG A O 1
ATOM 1975 N N . VAL A 1 250 ? 19.326 -11.159 -33.675 1.00 86.62 250 VAL A N 1
ATOM 1976 C CA . VAL A 1 250 ? 18.637 -9.936 -34.136 1.00 86.62 250 VAL A CA 1
ATOM 1977 C C . VAL A 1 250 ? 19.605 -8.808 -34.495 1.00 86.62 250 VAL A C 1
ATOM 1979 O O . VAL A 1 250 ? 20.801 -8.897 -34.233 1.00 86.62 250 VAL A O 1
ATOM 1982 N N . ARG A 1 251 ? 19.113 -7.718 -35.097 1.00 81.06 251 ARG A N 1
ATOM 1983 C CA . ARG A 1 251 ? 19.849 -6.445 -35.193 1.00 81.06 251 ARG A CA 1
ATOM 1984 C C . ARG A 1 251 ? 19.601 -5.589 -33.951 1.00 81.06 251 ARG A C 1
ATOM 1986 O O . ARG A 1 251 ? 18.537 -5.661 -33.345 1.00 81.06 251 ARG A O 1
ATOM 1993 N N . SER A 1 252 ? 20.572 -4.741 -33.613 1.00 81.69 252 SER A N 1
ATOM 1994 C CA . SER A 1 252 ? 20.533 -3.860 -32.431 1.00 81.69 252 SER A CA 1
ATOM 1995 C C . SER A 1 252 ? 19.211 -3.090 -32.290 1.00 81.69 252 SER A C 1
ATOM 1997 O O . SER A 1 252 ? 18.882 -2.258 -33.137 1.00 81.69 252 SER A O 1
ATOM 1999 N N . GLY A 1 253 ? 18.475 -3.367 -31.208 1.00 74.38 253 GLY A N 1
ATOM 2000 C CA . GLY A 1 253 ? 17.210 -2.720 -30.852 1.00 74.38 253 GLY A CA 1
ATOM 2001 C C . GLY A 1 253 ? 15.934 -3.376 -31.396 1.00 74.38 253 GLY A C 1
ATOM 2002 O O . GLY A 1 253 ? 14.851 -2.942 -31.003 1.00 74.38 253 GLY A O 1
ATOM 2003 N N . GLN A 1 254 ? 16.020 -4.407 -32.246 1.00 77.81 254 GLN A N 1
ATOM 2004 C CA . GLN A 1 254 ? 14.846 -5.231 -32.573 1.00 77.81 254 GLN A CA 1
ATOM 2005 C C . GLN A 1 254 ? 14.352 -5.997 -31.340 1.00 77.81 254 GLN A C 1
ATOM 2007 O O . GLN A 1 254 ? 15.104 -6.204 -30.386 1.00 77.81 254 GLN A O 1
ATOM 2012 N N . ASP A 1 255 ? 13.089 -6.407 -31.374 1.00 80.38 255 ASP A N 1
ATOM 2013 C CA . ASP A 1 255 ? 12.449 -7.186 -30.327 1.00 80.38 255 ASP A CA 1
ATOM 2014 C C . ASP A 1 255 ? 12.728 -8.691 -30.422 1.00 80.38 255 ASP A C 1
ATOM 2016 O O . ASP A 1 255 ? 12.860 -9.270 -31.502 1.00 80.38 255 ASP A O 1
ATOM 2020 N N . VAL A 1 256 ? 12.798 -9.317 -29.249 1.00 84.50 256 VAL A N 1
ATOM 2021 C CA . VAL A 1 256 ? 12.919 -10.761 -29.038 1.00 84.50 256 VAL A CA 1
ATOM 2022 C C . VAL A 1 256 ? 11.903 -11.169 -27.978 1.00 84.50 256 VAL A C 1
ATOM 2024 O O . VAL A 1 256 ? 11.770 -10.491 -26.956 1.00 84.50 256 VAL A O 1
ATOM 2027 N N . ARG A 1 257 ? 11.184 -12.272 -28.208 1.00 85.19 257 ARG A N 1
ATOM 2028 C CA . ARG A 1 257 ? 10.363 -12.917 -27.180 1.00 85.19 257 ARG A CA 1
ATOM 2029 C C . ARG A 1 257 ? 11.254 -13.828 -26.341 1.00 85.19 257 ARG A C 1
ATOM 2031 O O . ARG A 1 257 ? 11.841 -14.761 -26.886 1.00 85.19 257 ARG A O 1
ATOM 2038 N N . LEU A 1 258 ? 11.330 -13.564 -25.042 1.00 84.62 258 LEU A N 1
ATOM 2039 C CA . LEU A 1 258 ? 11.743 -14.548 -24.044 1.00 84.62 258 LEU A CA 1
ATOM 2040 C C . LEU A 1 258 ? 10.505 -15.329 -23.609 1.00 84.62 258 LEU A C 1
ATOM 2042 O O . LEU A 1 258 ? 9.451 -14.728 -23.420 1.00 84.62 258 LEU A O 1
ATOM 2046 N N . GLU A 1 259 ? 10.625 -16.640 -23.457 1.00 85.75 259 GLU A N 1
ATOM 2047 C CA . GLU A 1 259 ? 9.524 -17.538 -23.092 1.00 85.75 259 GLU A CA 1
ATOM 2048 C C . GLU A 1 259 ? 10.065 -18.624 -22.161 1.00 85.75 259 GLU A C 1
ATOM 2050 O O . GLU A 1 259 ? 11.116 -19.208 -22.450 1.00 85.75 259 GLU A O 1
ATOM 2055 N N . TRP A 1 260 ? 9.403 -18.841 -21.024 1.00 89.38 260 TRP A N 1
ATOM 2056 C CA . TRP A 1 260 ? 9.853 -19.755 -19.976 1.00 89.38 260 TRP A CA 1
ATOM 2057 C C . TRP A 1 260 ? 8.701 -20.537 -19.346 1.00 89.38 260 TRP A C 1
ATOM 2059 O O . TRP A 1 260 ? 7.559 -20.082 -19.293 1.00 89.38 260 TRP A O 1
ATOM 2069 N N . ASP A 1 261 ? 9.045 -21.717 -18.842 1.00 90.38 261 ASP A N 1
ATOM 2070 C CA . ASP A 1 261 ? 8.160 -22.640 -18.140 1.00 90.38 261 ASP A CA 1
ATOM 2071 C C . ASP A 1 261 ? 8.962 -23.335 -17.034 1.00 90.38 261 ASP A C 1
ATOM 2073 O O . ASP A 1 261 ? 9.964 -24.004 -17.317 1.00 90.38 261 ASP A O 1
ATOM 2077 N N . VAL A 1 262 ? 8.559 -23.133 -15.778 1.00 88.44 262 VAL A N 1
ATOM 2078 C CA . VAL A 1 262 ? 9.240 -23.636 -14.582 1.00 88.44 262 VAL A CA 1
ATOM 2079 C C . VAL A 1 262 ? 8.228 -24.224 -13.602 1.00 88.44 262 VAL A C 1
ATOM 2081 O O . VAL A 1 262 ? 7.388 -23.514 -13.053 1.00 88.44 262 VAL A O 1
ATOM 2084 N N . ALA A 1 263 ? 8.346 -25.519 -13.325 1.00 83.81 263 ALA A N 1
ATOM 2085 C CA . ALA A 1 263 ? 7.563 -26.193 -12.299 1.00 83.81 263 ALA A CA 1
ATOM 2086 C C . ALA A 1 263 ? 8.192 -26.055 -10.902 1.00 83.81 263 ALA A C 1
ATOM 2088 O O . ALA A 1 263 ? 9.397 -25.832 -10.749 1.00 83.81 263 ALA A O 1
ATOM 2089 N N . ASN A 1 264 ? 7.354 -26.259 -9.881 1.00 83.50 264 ASN A N 1
ATOM 2090 C CA . ASN A 1 264 ? 7.689 -26.225 -8.451 1.00 83.50 264 ASN A CA 1
ATOM 2091 C C . ASN A 1 264 ? 8.131 -24.851 -7.901 1.00 83.50 264 ASN A C 1
ATOM 2093 O O . ASN A 1 264 ? 8.726 -24.778 -6.829 1.00 83.50 264 ASN A O 1
ATOM 2097 N N . LEU A 1 265 ? 7.793 -23.758 -8.591 1.00 82.44 265 LEU A N 1
ATOM 2098 C CA . LEU A 1 265 ? 7.912 -22.386 -8.086 1.00 82.44 265 LEU A CA 1
ATOM 2099 C C . LEU A 1 265 ? 6.564 -21.661 -8.168 1.00 82.44 265 LEU A C 1
ATOM 2101 O O . LEU A 1 265 ? 5.703 -22.032 -8.960 1.00 82.44 265 LEU A O 1
ATOM 2105 N N . LEU A 1 266 ? 6.397 -20.611 -7.360 1.00 77.44 266 LEU A N 1
ATOM 2106 C CA . LEU A 1 266 ? 5.240 -19.699 -7.414 1.00 77.44 266 LEU A CA 1
ATOM 2107 C C . LEU A 1 266 ? 5.559 -18.378 -8.131 1.00 77.44 266 LEU A C 1
ATOM 2109 O O . LEU A 1 266 ? 4.651 -17.702 -8.613 1.00 77.44 266 LEU A O 1
ATOM 2113 N N . ALA A 1 267 ? 6.842 -18.023 -8.212 1.00 81.31 267 ALA A N 1
ATOM 2114 C CA . ALA A 1 267 ? 7.355 -16.873 -8.940 1.00 81.31 267 ALA A CA 1
ATOM 2115 C C . ALA A 1 267 ? 8.800 -17.125 -9.397 1.00 81.31 267 ALA A C 1
ATOM 2117 O O . ALA A 1 267 ? 9.519 -17.919 -8.784 1.00 81.31 267 ALA A O 1
ATOM 2118 N N . VAL A 1 268 ? 9.215 -16.425 -10.452 1.00 84.31 268 VAL A N 1
ATOM 2119 C CA . VAL A 1 268 ? 10.581 -16.412 -10.995 1.00 84.31 268 VAL A CA 1
ATOM 2120 C C . VAL A 1 268 ? 11.040 -14.977 -11.264 1.00 84.31 268 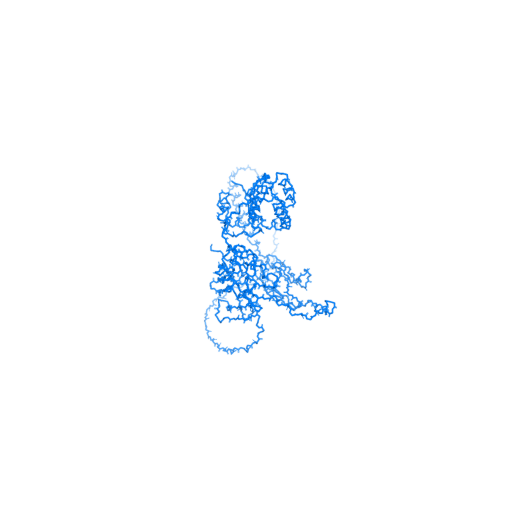VAL A C 1
ATOM 2122 O O . VAL A 1 268 ? 10.224 -14.062 -11.387 1.00 84.31 268 VAL A O 1
ATOM 2125 N N . THR A 1 269 ? 12.348 -14.785 -11.388 1.00 83.31 269 THR A N 1
ATOM 2126 C CA . THR A 1 269 ? 12.973 -13.514 -11.786 1.00 83.31 269 THR A CA 1
ATOM 2127 C C . THR A 1 269 ? 13.701 -13.715 -13.112 1.00 83.31 269 THR A C 1
ATOM 2129 O O . THR A 1 269 ? 14.294 -14.770 -13.329 1.00 83.31 269 THR A O 1
ATOM 2132 N N . VAL A 1 270 ? 13.668 -12.728 -14.011 1.00 84.94 270 VAL A N 1
ATOM 2133 C CA . VAL A 1 270 ? 14.409 -12.765 -15.286 1.00 84.94 270 VAL A CA 1
ATOM 2134 C C . VAL A 1 270 ? 15.158 -11.447 -15.493 1.00 84.94 270 VAL A C 1
ATOM 2136 O O . VAL A 1 270 ? 14.559 -10.372 -15.391 1.00 84.94 270 VAL A O 1
ATOM 2139 N N . ASP A 1 271 ? 16.456 -11.539 -15.808 1.00 78.81 271 ASP A N 1
ATOM 2140 C CA . ASP A 1 271 ? 17.324 -10.389 -16.118 1.00 78.81 271 ASP A CA 1
ATOM 2141 C C . ASP A 1 271 ? 16.679 -9.445 -17.148 1.00 78.81 271 ASP A C 1
ATOM 2143 O O . ASP A 1 271 ? 16.064 -9.898 -18.114 1.00 78.81 271 ASP A O 1
ATOM 2147 N N . ASP A 1 272 ? 16.834 -8.128 -16.963 1.00 74.38 272 ASP A N 1
ATOM 2148 C CA . ASP A 1 272 ? 16.250 -7.059 -17.803 1.00 74.38 272 ASP A CA 1
ATOM 2149 C C . ASP A 1 272 ? 14.701 -7.084 -17.954 1.00 74.38 272 ASP A C 1
ATOM 2151 O O . ASP A 1 272 ? 14.145 -6.192 -18.601 1.00 74.38 272 ASP A O 1
ATOM 2155 N N . VAL A 1 273 ? 13.983 -8.048 -17.354 1.00 79.69 273 VAL A N 1
ATOM 2156 C CA . VAL A 1 273 ? 12.510 -8.169 -17.401 1.00 79.69 273 VAL A CA 1
ATOM 2157 C C . VAL A 1 273 ? 11.871 -7.813 -16.057 1.00 79.69 273 VAL A C 1
ATOM 2159 O O . VAL A 1 273 ? 10.950 -6.997 -16.027 1.00 79.69 273 VAL A O 1
ATOM 2162 N N . GLY A 1 274 ? 12.349 -8.399 -14.953 1.00 70.38 274 GLY A N 1
ATOM 2163 C CA . GLY A 1 274 ? 11.869 -8.096 -13.601 1.00 70.38 274 GLY A CA 1
ATOM 2164 C C . GLY A 1 274 ? 11.784 -9.295 -12.652 1.00 70.38 274 GLY A C 1
ATOM 2165 O O . GLY A 1 274 ? 12.056 -10.438 -13.018 1.00 70.38 274 GLY A O 1
ATOM 2166 N N . GLU A 1 275 ? 11.385 -8.995 -11.418 1.00 83.75 275 GLU A N 1
ATOM 2167 C CA . GLU A 1 275 ? 11.167 -9.941 -10.317 1.00 83.75 275 GLU A CA 1
ATOM 2168 C C . GLU A 1 275 ? 9.676 -10.302 -10.178 1.00 83.75 275 GLU A C 1
ATOM 2170 O O . GLU A 1 275 ? 8.799 -9.558 -10.624 1.00 83.75 275 GLU A O 1
ATOM 2175 N N . GLY A 1 276 ? 9.369 -11.426 -9.521 1.00 73.88 276 GLY A N 1
ATOM 2176 C CA . GLY A 1 276 ? 7.986 -11.792 -9.175 1.00 73.88 276 GLY A CA 1
ATOM 2177 C C . GLY A 1 276 ? 7.116 -12.235 -10.361 1.00 73.88 276 GLY A C 1
ATOM 2178 O O . GLY A 1 276 ? 5.887 -12.182 -10.287 1.00 73.88 276 GLY A O 1
ATOM 2179 N N . LEU A 1 277 ? 7.739 -12.651 -11.465 1.00 76.81 277 LEU A N 1
ATOM 2180 C CA . LEU A 1 277 ? 7.073 -13.073 -12.696 1.00 76.81 277 LEU A CA 1
ATOM 2181 C C . LEU A 1 277 ? 6.416 -14.453 -12.518 1.00 76.81 277 LEU A C 1
ATOM 2183 O O . LEU A 1 277 ? 6.906 -15.286 -11.757 1.00 76.81 277 LEU A O 1
ATOM 2187 N N . SER A 1 278 ? 5.332 -14.731 -13.252 1.00 78.81 278 SER A N 1
ATOM 2188 C CA . SER A 1 278 ? 4.707 -16.065 -13.245 1.00 78.81 278 SER A CA 1
ATOM 2189 C C . SER A 1 278 ? 5.699 -17.153 -13.723 1.00 78.81 278 SER A C 1
ATOM 2191 O O . SER A 1 278 ? 6.441 -16.896 -14.677 1.00 78.81 278 SER A O 1
ATOM 2193 N N . PRO A 1 279 ? 5.695 -18.370 -13.133 1.00 79.38 279 PRO A N 1
ATOM 2194 C CA . PRO A 1 279 ? 6.637 -19.448 -13.478 1.00 79.38 279 PRO A CA 1
ATOM 2195 C C . PRO A 1 279 ? 6.529 -19.971 -14.916 1.00 79.38 279 PRO A C 1
ATOM 2197 O O . PRO A 1 279 ? 7.508 -20.478 -15.453 1.00 79.38 279 PRO A O 1
ATOM 2200 N N . GLN A 1 280 ? 5.362 -19.827 -15.544 1.00 85.38 280 GLN A N 1
ATOM 2201 C CA . GLN A 1 280 ? 5.136 -20.063 -16.968 1.00 85.38 280 GLN A CA 1
ATOM 2202 C C . GLN A 1 280 ? 4.628 -18.747 -17.574 1.00 85.38 280 GLN A C 1
ATOM 2204 O O . GLN A 1 280 ? 3.560 -18.269 -17.186 1.00 85.38 280 GLN A O 1
ATOM 2209 N N . ASN A 1 281 ? 5.434 -18.099 -18.423 1.00 80.69 281 ASN A N 1
ATOM 2210 C CA . ASN A 1 281 ? 5.123 -16.792 -19.018 1.00 80.69 281 ASN A CA 1
ATOM 2211 C C . ASN A 1 281 ? 6.077 -16.445 -20.183 1.00 80.69 281 ASN A C 1
ATOM 2213 O O . ASN A 1 281 ? 7.058 -17.141 -20.448 1.00 80.69 281 ASN A O 1
ATOM 2217 N N . TRP A 1 282 ? 5.823 -15.319 -20.854 1.00 84.56 282 TRP A N 1
ATOM 2218 C CA . TRP A 1 282 ? 6.726 -14.717 -21.833 1.00 84.56 282 TRP A CA 1
ATOM 2219 C C . TRP A 1 282 ? 6.902 -13.208 -21.595 1.00 84.56 282 TRP A C 1
ATOM 2221 O O . TRP A 1 282 ? 6.067 -12.547 -20.981 1.00 84.56 282 TRP A O 1
ATOM 2231 N N . ALA A 1 283 ? 7.987 -12.642 -22.123 1.00 67.56 283 ALA A N 1
ATOM 2232 C CA . ALA A 1 283 ? 8.239 -11.202 -22.153 1.00 67.56 283 ALA A CA 1
ATOM 2233 C C . ALA A 1 283 ? 8.889 -10.774 -23.474 1.00 67.56 283 ALA A C 1
ATOM 2235 O O . ALA A 1 283 ? 9.412 -11.594 -24.230 1.00 67.56 283 ALA A O 1
ATOM 2236 N N . ARG A 1 284 ? 8.865 -9.468 -23.761 1.00 77.56 284 ARG A N 1
ATOM 2237 C CA . ARG A 1 284 ? 9.536 -8.870 -24.922 1.00 77.56 284 ARG A CA 1
ATOM 2238 C C . ARG A 1 284 ? 10.719 -8.024 -24.463 1.00 77.56 284 ARG A C 1
ATOM 2240 O O . ARG A 1 284 ? 10.544 -7.126 -23.648 1.00 77.56 284 ARG A O 1
ATOM 2247 N N . VAL A 1 285 ? 11.894 -8.281 -25.031 1.00 82.56 285 VAL A N 1
ATOM 2248 C CA . VAL A 1 285 ? 13.141 -7.551 -24.753 1.00 82.56 285 VAL A CA 1
ATOM 2249 C C . VAL A 1 285 ? 13.726 -6.969 -26.042 1.00 82.56 285 VAL A C 1
ATOM 2251 O O . VAL A 1 285 ? 13.543 -7.532 -27.120 1.00 82.56 285 VAL A O 1
ATOM 2254 N N . ASN A 1 286 ? 14.441 -5.842 -25.947 1.00 83.94 286 ASN A N 1
ATOM 2255 C CA . ASN A 1 286 ? 14.993 -5.110 -27.101 1.00 83.94 286 ASN A CA 1
ATOM 2256 C C . ASN A 1 286 ? 16.527 -4.923 -26.999 1.00 83.94 286 ASN A C 1
ATOM 2258 O O . ASN A 1 286 ? 17.009 -3.790 -26.847 1.00 83.94 286 ASN A O 1
ATOM 2262 N N . PRO A 1 287 ? 17.325 -6.008 -27.061 1.00 82.62 287 PRO A N 1
ATOM 2263 C CA . PRO A 1 287 ? 18.764 -5.955 -26.827 1.00 82.62 287 PRO A CA 1
ATOM 2264 C C . PRO A 1 287 ? 19.506 -5.107 -27.871 1.00 82.62 287 PRO A C 1
ATOM 2266 O O . PRO A 1 287 ? 19.323 -5.220 -29.087 1.00 82.62 287 PRO A O 1
ATOM 2269 N N . ARG A 1 288 ? 20.395 -4.232 -27.385 1.00 81.00 288 ARG A N 1
ATOM 2270 C CA . ARG A 1 288 ? 21.225 -3.341 -28.224 1.00 81.00 288 ARG A CA 1
ATOM 2271 C C . ARG A 1 288 ? 22.644 -3.864 -28.461 1.00 81.00 288 ARG A C 1
ATOM 2273 O O . ARG A 1 288 ? 23.313 -3.393 -29.381 1.00 81.00 288 ARG A O 1
ATOM 2280 N N . LYS A 1 289 ? 23.081 -4.828 -27.653 1.00 80.19 289 LYS A N 1
ATOM 2281 C CA . LYS A 1 289 ? 24.327 -5.605 -27.739 1.00 80.19 289 LYS A CA 1
ATOM 2282 C C . LYS A 1 289 ? 23.969 -7.068 -27.452 1.00 80.19 289 LYS A C 1
ATOM 2284 O O . LYS A 1 289 ? 22.874 -7.312 -26.961 1.00 80.19 289 LYS A O 1
ATOM 2289 N N . THR A 1 290 ? 24.860 -8.012 -27.751 1.00 85.12 290 THR A N 1
ATOM 2290 C CA . THR A 1 290 ? 24.667 -9.415 -27.351 1.00 85.12 290 THR A CA 1
ATOM 2291 C C . THR A 1 290 ? 24.505 -9.477 -25.834 1.00 85.12 290 THR A C 1
ATOM 2293 O O . THR A 1 290 ? 25.406 -9.038 -25.119 1.00 85.12 290 THR A O 1
ATOM 2296 N N . THR A 1 291 ? 23.361 -9.988 -25.386 1.00 82.06 291 THR A N 1
ATOM 2297 C CA . THR A 1 291 ? 22.967 -10.086 -23.975 1.00 82.06 291 THR A CA 1
ATOM 2298 C C . THR A 1 291 ? 22.707 -11.550 -23.644 1.00 82.06 291 THR A C 1
ATOM 2300 O O . THR A 1 291 ? 22.189 -12.307 -24.470 1.00 82.06 291 THR A O 1
ATOM 2303 N N . GLU A 1 292 ? 23.085 -11.946 -22.436 1.00 87.56 292 GLU A N 1
ATOM 2304 C CA . GLU A 1 292 ? 22.759 -13.238 -21.843 1.00 87.56 292 GLU A CA 1
ATOM 2305 C C . GLU A 1 292 ? 21.724 -12.965 -20.751 1.00 87.56 292 GLU A C 1
ATOM 2307 O O . GLU A 1 292 ? 21.959 -12.137 -19.876 1.00 87.56 292 GLU A O 1
ATOM 2312 N N . TYR A 1 293 ? 20.554 -13.587 -20.879 1.00 86.50 293 TYR A N 1
ATOM 2313 C CA . TYR A 1 293 ? 19.422 -13.439 -19.971 1.00 86.50 293 TYR A CA 1
ATOM 2314 C C . TYR A 1 293 ? 19.389 -14.647 -19.044 1.00 86.50 293 TYR A C 1
ATOM 2316 O O . TYR A 1 293 ? 19.311 -15.776 -19.536 1.00 86.50 293 TYR A O 1
ATOM 2324 N N . THR A 1 294 ? 19.432 -14.433 -17.733 1.00 87.88 294 THR A N 1
ATOM 2325 C CA . THR A 1 294 ? 19.310 -15.499 -16.734 1.00 87.88 294 THR A CA 1
ATOM 2326 C C . THR A 1 294 ? 17.918 -15.490 -16.112 1.00 87.88 294 THR A C 1
ATOM 2328 O O . THR A 1 294 ? 17.305 -14.443 -15.904 1.00 87.88 294 THR A O 1
ATOM 2331 N N . LEU A 1 295 ? 17.424 -16.695 -15.854 1.00 88.00 295 LEU A N 1
ATOM 2332 C CA . LEU A 1 295 ? 16.195 -17.020 -15.147 1.00 88.00 295 LEU A CA 1
ATOM 2333 C C . LEU A 1 295 ? 16.582 -17.497 -13.743 1.00 88.00 295 LEU A C 1
ATOM 2335 O O . LEU A 1 295 ? 17.433 -18.380 -13.621 1.00 88.00 295 LEU A O 1
ATOM 2339 N N . PHE A 1 296 ? 15.958 -16.945 -12.707 1.00 84.31 296 PHE A N 1
ATOM 2340 C CA . PHE A 1 296 ? 16.245 -17.227 -11.299 1.00 84.31 296 PHE A CA 1
ATOM 2341 C C . PHE A 1 296 ? 14.983 -17.640 -10.532 1.00 84.31 296 PHE A C 1
ATOM 2343 O O . PHE A 1 296 ? 13.861 -17.320 -10.936 1.00 84.31 296 PHE A O 1
ATOM 2350 N N . ASP A 1 297 ? 15.167 -18.313 -9.396 1.00 82.12 297 ASP A N 1
ATOM 2351 C CA . ASP A 1 297 ? 14.099 -18.523 -8.415 1.00 82.12 297 ASP A CA 1
ATOM 2352 C C . ASP A 1 297 ? 13.823 -17.264 -7.564 1.00 82.12 297 ASP A C 1
ATOM 2354 O O . ASP A 1 297 ? 14.504 -16.241 -7.664 1.00 82.12 297 ASP A O 1
ATOM 2358 N N . ALA A 1 298 ? 12.823 -17.349 -6.683 1.00 73.38 298 ALA A N 1
ATOM 2359 C CA . ALA A 1 298 ? 12.454 -16.278 -5.753 1.00 73.38 298 ALA A CA 1
ATOM 2360 C C . ALA A 1 298 ? 13.507 -15.978 -4.655 1.00 73.38 298 ALA A C 1
ATOM 2362 O O . ALA A 1 298 ? 13.288 -15.095 -3.828 1.00 73.38 298 ALA A O 1
ATOM 2363 N N . LEU A 1 299 ? 14.634 -16.700 -4.627 1.00 77.38 299 LEU A N 1
ATOM 2364 C CA . LEU A 1 299 ? 15.789 -16.468 -3.751 1.00 77.38 299 LEU A CA 1
ATOM 2365 C C . LEU A 1 299 ? 17.025 -15.990 -4.545 1.00 77.38 299 LEU A C 1
ATOM 2367 O O . LEU A 1 299 ? 18.119 -15.900 -3.986 1.00 77.38 299 LEU A O 1
ATOM 2371 N N . ASN A 1 300 ? 16.846 -15.644 -5.826 1.00 78.44 300 ASN A N 1
ATOM 2372 C CA . ASN A 1 300 ? 17.886 -15.217 -6.764 1.00 78.44 300 ASN A CA 1
ATOM 2373 C C . ASN A 1 300 ? 18.955 -16.287 -7.091 1.00 78.44 300 ASN A C 1
ATOM 2375 O O . ASN A 1 300 ? 20.063 -15.954 -7.520 1.00 78.44 300 ASN A O 1
ATOM 2379 N N . ASN A 1 301 ? 18.633 -17.580 -6.957 1.00 82.69 301 ASN A N 1
ATOM 2380 C CA . ASN A 1 301 ? 19.485 -18.661 -7.464 1.00 82.69 301 ASN A CA 1
ATOM 2381 C C . ASN A 1 301 ? 19.278 -18.836 -8.982 1.00 82.69 301 ASN A C 1
ATOM 2383 O O . ASN A 1 301 ? 18.131 -18.966 -9.415 1.00 82.69 301 ASN A O 1
ATOM 2387 N N . PRO A 1 302 ? 20.342 -18.882 -9.809 1.00 86.25 302 PRO A N 1
ATOM 2388 C CA . PRO A 1 302 ? 20.210 -19.034 -11.257 1.00 86.25 302 PRO A CA 1
ATOM 2389 C C . PRO A 1 302 ? 19.770 -20.454 -11.641 1.00 86.25 302 PRO A C 1
ATOM 2391 O O . PRO A 1 302 ? 20.389 -21.441 -11.245 1.00 86.25 302 PRO A O 1
ATOM 2394 N N . LEU A 1 303 ? 18.717 -20.543 -12.453 1.00 84.69 303 LEU A N 1
ATOM 2395 C CA . LEU A 1 303 ? 18.086 -21.786 -12.909 1.00 84.69 303 LEU A CA 1
ATOM 2396 C C . LEU A 1 303 ? 18.456 -22.140 -14.356 1.00 84.69 303 LEU A C 1
ATOM 2398 O O . LEU A 1 303 ? 18.632 -23.312 -14.682 1.00 84.69 303 LEU A O 1
ATOM 2402 N N . SER A 1 304 ? 18.540 -21.141 -15.242 1.00 87.19 304 SER A N 1
ATOM 2403 C CA . SER A 1 304 ? 18.873 -21.319 -16.663 1.00 87.19 304 SER A CA 1
ATOM 2404 C C . SER A 1 304 ? 19.293 -19.990 -17.306 1.00 87.19 304 SER A C 1
ATOM 2406 O O . SER A 1 304 ? 18.883 -18.928 -16.844 1.00 87.19 304 SER A O 1
ATOM 2408 N N . THR A 1 305 ? 20.075 -20.030 -18.389 1.00 88.00 305 THR A N 1
ATOM 2409 C CA . THR A 1 305 ? 20.577 -18.834 -19.095 1.00 88.00 305 THR A CA 1
ATOM 2410 C C . THR A 1 305 ? 20.425 -18.988 -20.607 1.00 88.00 305 THR A C 1
ATOM 2412 O O . THR A 1 305 ? 20.798 -20.017 -21.172 1.00 88.00 305 THR A O 1
ATOM 2415 N N . VAL A 1 306 ? 19.928 -17.949 -21.284 1.00 87.88 306 VAL A N 1
ATOM 2416 C CA . VAL A 1 306 ? 19.742 -17.910 -22.743 1.00 87.88 306 VAL A CA 1
ATOM 2417 C C . VAL A 1 306 ? 20.466 -16.712 -23.354 1.00 87.88 306 VAL A C 1
ATOM 2419 O O . VAL A 1 306 ? 20.342 -15.575 -22.906 1.00 87.88 306 VAL A O 1
ATOM 2422 N N . ARG A 1 307 ? 21.215 -16.966 -24.428 1.00 88.31 307 ARG A N 1
ATOM 2423 C CA . ARG A 1 307 ? 22.073 -15.989 -25.105 1.00 88.31 307 ARG A CA 1
ATOM 2424 C C . ARG A 1 307 ? 21.429 -15.464 -26.385 1.00 88.31 307 ARG A C 1
ATOM 2426 O O . ARG A 1 307 ? 21.159 -16.243 -27.296 1.00 88.31 307 ARG A O 1
ATOM 2433 N N . VAL A 1 308 ? 21.253 -14.147 -26.485 1.00 86.19 308 VAL A N 1
ATOM 2434 C CA . VAL A 1 308 ? 20.695 -13.474 -27.669 1.00 86.19 308 VAL A CA 1
ATOM 2435 C C . VAL A 1 308 ? 21.791 -12.714 -28.404 1.00 86.19 308 VAL A C 1
ATOM 2437 O O . VAL A 1 308 ? 22.365 -11.756 -27.886 1.00 86.19 308 VAL A O 1
ATOM 2440 N N . GLU A 1 309 ? 22.081 -13.122 -29.638 1.00 84.88 309 GLU A N 1
ATOM 2441 C CA . GLU A 1 309 ? 23.133 -12.503 -30.443 1.00 84.88 309 GLU A CA 1
ATOM 2442 C C . GLU A 1 309 ? 22.645 -11.253 -31.176 1.00 84.88 309 GLU A C 1
ATOM 2444 O O . GLU A 1 309 ? 21.748 -11.314 -32.019 1.00 84.88 309 GLU A O 1
ATOM 2449 N N . VAL A 1 310 ? 23.292 -10.116 -30.921 1.00 86.81 310 VAL A N 1
ATOM 2450 C CA . VAL A 1 310 ? 22.960 -8.861 -31.597 1.00 86.81 310 VAL A CA 1
ATOM 2451 C C . VAL A 1 310 ? 23.990 -8.528 -32.664 1.00 86.81 310 VAL A C 1
ATOM 2453 O O . VAL A 1 310 ? 25.135 -8.179 -32.377 1.00 86.81 310 VAL A O 1
ATOM 2456 N N . ILE A 1 311 ? 23.539 -8.553 -33.914 1.00 82.56 311 ILE A N 1
ATOM 2457 C CA . ILE A 1 311 ? 24.259 -8.014 -35.062 1.00 82.56 311 ILE A CA 1
ATOM 2458 C C . ILE A 1 311 ? 24.314 -6.481 -34.903 1.00 82.56 311 ILE A C 1
ATOM 2460 O O . ILE A 1 311 ? 23.258 -5.829 -34.874 1.00 82.56 311 ILE A O 1
ATOM 2464 N N . PRO A 1 312 ? 25.511 -5.870 -34.802 1.00 70.69 312 PRO A N 1
ATOM 2465 C CA . PRO A 1 312 ? 25.633 -4.420 -34.745 1.00 70.69 312 PRO A CA 1
ATOM 2466 C C . PRO A 1 312 ? 25.155 -3.798 -36.062 1.00 70.69 312 PRO A C 1
ATOM 2468 O O . PRO A 1 312 ? 25.393 -4.331 -37.146 1.00 70.69 312 P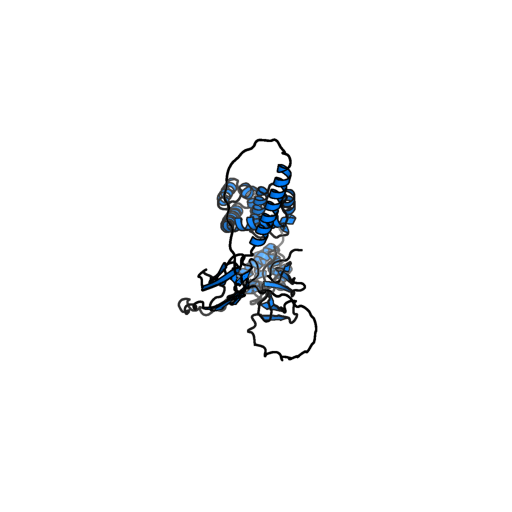RO A O 1
ATOM 2471 N N . SER A 1 313 ? 24.485 -2.647 -35.980 1.00 62.22 313 SER A N 1
ATOM 2472 C CA . SER A 1 313 ? 24.125 -1.877 -37.172 1.00 62.22 313 SER A CA 1
ATOM 2473 C C . SER A 1 313 ? 25.387 -1.259 -37.773 1.00 62.22 313 SER A C 1
ATOM 2475 O O . SER A 1 313 ? 25.951 -0.321 -37.210 1.00 62.22 313 SER A O 1
ATOM 2477 N N . ASP A 1 314 ? 25.854 -1.799 -38.900 1.00 60.62 314 ASP A N 1
ATOM 2478 C CA . ASP A 1 314 ? 27.073 -1.307 -39.540 1.00 60.62 314 ASP A CA 1
ATOM 2479 C C . ASP A 1 314 ? 26.892 0.138 -40.037 1.00 60.62 314 ASP A C 1
ATOM 2481 O O . ASP A 1 314 ? 26.066 0.427 -40.904 1.00 60.62 314 ASP A O 1
ATOM 2485 N N . ARG A 1 315 ? 27.681 1.055 -39.468 1.00 62.66 315 ARG A N 1
ATOM 2486 C CA . ARG A 1 315 ? 27.734 2.475 -39.853 1.00 62.66 315 ARG A CA 1
ATOM 2487 C C . ARG A 1 315 ? 28.968 2.811 -40.694 1.00 62.66 315 ARG A C 1
ATOM 2489 O O . ARG A 1 315 ? 29.118 3.962 -41.102 1.00 62.66 315 ARG A O 1
ATOM 2496 N N . SER A 1 316 ? 29.842 1.841 -40.971 1.00 59.94 316 SER A N 1
ATOM 2497 C CA . SER A 1 316 ? 31.145 2.052 -41.621 1.00 59.94 316 SER A CA 1
ATOM 2498 C C . SER A 1 316 ? 31.007 2.705 -42.997 1.00 59.94 316 SER A C 1
ATOM 2500 O O . SER A 1 316 ? 31.744 3.637 -43.314 1.00 59.94 316 SER A O 1
ATOM 2502 N N . GLY A 1 317 ? 30.000 2.299 -43.780 1.00 61.56 317 GLY A N 1
ATOM 2503 C CA . GLY A 1 317 ? 29.694 2.915 -45.075 1.00 61.56 317 GLY A CA 1
ATOM 2504 C C . GLY A 1 317 ? 29.336 4.405 -44.984 1.00 61.56 317 GLY A C 1
ATOM 2505 O O . GLY A 1 317 ? 29.738 5.182 -45.847 1.00 61.56 317 GLY A O 1
ATOM 2506 N N . LEU A 1 318 ? 28.651 4.834 -43.916 1.00 64.25 318 LEU A N 1
ATOM 2507 C CA . LEU A 1 318 ? 28.272 6.237 -43.725 1.00 64.25 318 LEU A CA 1
ATOM 2508 C C . LEU A 1 318 ? 29.504 7.105 -43.428 1.00 64.25 318 LEU A C 1
ATOM 2510 O O . LEU A 1 318 ? 29.689 8.154 -44.045 1.00 64.25 318 LEU A O 1
ATOM 2514 N N . TYR A 1 319 ? 30.384 6.641 -42.536 1.00 67.56 319 TYR A N 1
ATOM 2515 C CA . TYR A 1 319 ? 31.635 7.338 -42.225 1.00 67.56 319 TYR A CA 1
ATOM 2516 C C . TYR A 1 319 ? 32.621 7.327 -43.399 1.00 67.56 319 TYR A C 1
ATOM 2518 O O . TYR A 1 319 ? 33.293 8.331 -43.620 1.00 67.56 319 TYR A O 1
ATOM 2526 N N . GLY A 1 320 ? 32.660 6.258 -44.202 1.00 71.50 320 GLY A N 1
ATOM 2527 C CA . GLY A 1 320 ? 33.449 6.207 -45.436 1.00 71.50 320 GLY A CA 1
ATOM 2528 C C . GLY A 1 320 ? 33.019 7.262 -46.463 1.00 71.50 320 GLY A C 1
ATOM 2529 O O . GLY A 1 320 ? 33.868 7.960 -47.015 1.00 71.50 320 GLY A O 1
ATOM 2530 N N . VAL A 1 321 ? 31.708 7.445 -46.667 1.00 78.25 321 VAL A N 1
ATOM 2531 C CA . VAL A 1 321 ? 31.172 8.502 -47.547 1.00 78.25 321 VAL A CA 1
ATOM 2532 C C . VAL A 1 321 ? 31.459 9.897 -46.986 1.00 78.25 321 VAL A C 1
ATOM 2534 O O . VAL A 1 321 ? 31.917 10.764 -47.728 1.00 78.25 321 VAL A O 1
ATOM 2537 N N . LEU A 1 322 ? 31.261 10.122 -45.682 1.00 78.12 322 LEU A N 1
ATOM 2538 C CA . LEU A 1 322 ? 31.569 11.410 -45.045 1.00 78.12 322 LEU A CA 1
ATOM 2539 C C . LEU A 1 322 ? 33.066 11.754 -45.123 1.00 78.12 322 LEU A C 1
ATOM 2541 O O . LEU A 1 322 ? 33.412 12.896 -45.418 1.00 78.12 322 LEU A O 1
ATOM 2545 N N . PHE A 1 323 ? 33.954 10.773 -44.930 1.00 81.56 323 PHE A N 1
ATOM 2546 C CA . PHE A 1 323 ? 35.398 10.950 -45.091 1.00 81.56 323 PHE A CA 1
ATOM 2547 C C . PHE A 1 323 ? 35.777 11.258 -46.545 1.00 81.56 323 PHE A C 1
ATOM 2549 O O . PHE A 1 323 ? 36.551 12.180 -46.787 1.00 81.56 323 PHE A O 1
ATOM 2556 N N . ALA A 1 324 ? 35.193 10.555 -47.522 1.00 82.75 324 ALA A N 1
ATOM 2557 C CA . ALA A 1 324 ? 35.421 10.830 -48.940 1.00 82.75 324 ALA A CA 1
ATOM 2558 C C . ALA A 1 324 ? 34.957 12.243 -49.342 1.00 82.75 324 ALA A C 1
ATOM 2560 O O . ALA A 1 324 ? 35.676 12.941 -50.056 1.00 82.75 324 ALA A O 1
ATOM 2561 N N . LEU A 1 325 ? 33.801 12.699 -48.846 1.00 91.75 325 LEU A N 1
ATOM 2562 C CA . LEU A 1 325 ? 33.301 14.060 -49.075 1.00 91.75 325 LEU A CA 1
ATOM 2563 C C . LEU A 1 325 ? 34.186 15.123 -48.405 1.00 91.75 325 LEU A C 1
ATOM 2565 O O . LEU A 1 325 ? 34.493 16.136 -49.033 1.00 91.75 325 LEU A O 1
ATOM 2569 N N . ALA A 1 326 ? 34.646 14.886 -47.173 1.00 89.50 326 ALA A N 1
ATOM 2570 C CA . ALA A 1 326 ? 35.575 15.778 -46.479 1.00 89.50 326 ALA A CA 1
ATOM 2571 C C . ALA A 1 326 ? 36.933 15.868 -47.199 1.00 89.50 326 ALA A C 1
ATOM 2573 O O . ALA A 1 326 ? 37.465 16.963 -47.379 1.00 89.50 326 ALA A O 1
ATOM 2574 N N . LEU A 1 327 ? 37.463 14.737 -47.678 1.00 92.00 327 LEU A N 1
ATOM 2575 C CA . LEU A 1 327 ? 38.690 14.679 -48.472 1.00 92.00 327 LEU A CA 1
ATOM 2576 C C . LEU A 1 327 ? 38.536 15.445 -49.796 1.00 92.00 327 LEU A C 1
ATOM 2578 O O . LEU A 1 327 ? 39.412 16.226 -50.156 1.00 92.00 327 LEU A O 1
ATOM 2582 N N . LEU A 1 328 ? 37.409 15.274 -50.496 1.00 92.44 328 LEU A N 1
ATOM 2583 C CA . LEU A 1 328 ? 37.116 15.969 -51.754 1.00 92.44 328 LEU A CA 1
ATOM 2584 C C . LEU A 1 328 ? 36.984 17.486 -51.531 1.00 92.44 328 LEU A C 1
ATOM 2586 O O . LEU A 1 328 ? 37.567 18.265 -52.283 1.00 92.44 328 LEU A O 1
ATOM 2590 N N . ALA A 1 329 ? 36.314 17.916 -50.457 1.00 90.62 329 ALA A N 1
ATOM 2591 C CA . ALA A 1 329 ? 36.246 19.323 -50.058 1.00 90.62 329 ALA A CA 1
ATOM 2592 C C . ALA A 1 329 ? 37.630 19.915 -49.722 1.00 90.62 329 ALA A C 1
ATOM 2594 O O . ALA A 1 329 ? 37.922 21.046 -50.115 1.00 90.62 329 ALA A O 1
ATOM 2595 N N . LEU A 1 330 ? 38.501 19.153 -49.052 1.00 90.81 330 LEU A N 1
ATOM 2596 C CA . LEU A 1 330 ? 39.863 19.574 -48.706 1.00 90.81 330 LEU A CA 1
ATOM 2597 C C . LEU A 1 330 ? 40.765 19.659 -49.951 1.00 90.81 330 LEU A C 1
ATOM 2599 O O . LEU A 1 330 ? 41.486 20.641 -50.115 1.00 90.81 330 LEU A O 1
ATOM 2603 N N . ILE A 1 331 ? 40.661 18.702 -50.879 1.00 86.94 331 ILE A N 1
ATOM 2604 C CA . ILE A 1 331 ? 41.333 18.739 -52.191 1.00 86.94 331 ILE A CA 1
ATOM 2605 C C . ILE A 1 331 ? 40.848 19.940 -53.019 1.00 86.94 331 ILE A C 1
ATOM 2607 O O . ILE A 1 331 ? 41.665 20.673 -53.573 1.00 86.94 331 ILE A O 1
ATOM 2611 N N . TYR A 1 332 ? 39.535 20.189 -53.066 1.00 90.31 332 TYR A N 1
ATOM 2612 C CA . TYR A 1 332 ? 38.954 21.352 -53.744 1.00 90.31 332 TYR A CA 1
ATOM 2613 C C . TYR A 1 332 ? 39.459 22.675 -53.145 1.00 90.31 332 TYR A C 1
ATOM 2615 O O . TYR A 1 332 ? 39.856 23.575 -53.887 1.00 90.31 332 TYR A O 1
ATOM 2623 N N . PHE A 1 333 ? 39.503 22.782 -51.812 1.00 85.50 333 PHE A N 1
ATOM 2624 C CA . PHE A 1 333 ? 40.069 23.937 -51.115 1.00 85.50 333 PHE A CA 1
ATOM 2625 C C . PHE A 1 333 ? 41.557 24.127 -51.444 1.00 85.50 333 PHE A C 1
ATOM 2627 O O . PHE A 1 333 ? 41.971 25.243 -51.753 1.00 85.50 333 PHE A O 1
ATOM 2634 N N . PHE A 1 334 ? 42.345 23.048 -51.449 1.00 82.31 334 PHE A N 1
ATOM 2635 C CA . PHE A 1 334 ? 43.771 23.095 -51.770 1.00 82.31 334 PHE A CA 1
ATOM 2636 C C . PHE A 1 334 ? 44.012 23.587 -53.204 1.00 82.31 334 PHE A C 1
ATOM 2638 O O . PHE A 1 334 ? 44.702 24.587 -53.381 1.00 82.31 334 PHE A O 1
ATOM 2645 N N . ILE A 1 335 ? 43.362 22.977 -54.204 1.00 81.62 335 ILE A N 1
ATOM 2646 C CA . ILE A 1 335 ? 43.450 23.385 -55.621 1.00 81.62 335 ILE A CA 1
ATOM 2647 C C . ILE A 1 335 ? 43.034 24.854 -55.797 1.00 81.62 335 ILE A C 1
ATOM 2649 O O . ILE A 1 335 ? 43.693 25.611 -56.509 1.00 81.62 335 ILE A O 1
ATOM 2653 N N . ARG A 1 336 ? 41.961 25.286 -55.121 1.00 74.56 336 ARG A N 1
ATOM 2654 C CA . ARG A 1 336 ? 41.496 26.679 -55.158 1.00 74.56 336 ARG A CA 1
ATOM 2655 C C . ARG A 1 336 ? 42.502 27.657 -54.538 1.00 74.56 336 ARG A C 1
ATOM 2657 O O . ARG A 1 336 ? 42.575 28.794 -54.993 1.00 74.56 336 ARG A O 1
ATOM 2664 N N . ASN A 1 337 ? 43.264 27.232 -53.531 1.00 67.75 337 ASN A N 1
ATOM 2665 C CA . ASN A 1 337 ? 44.240 28.068 -52.831 1.00 67.75 337 ASN A CA 1
ATOM 2666 C C . ASN A 1 337 ? 45.613 28.112 -53.535 1.00 67.75 337 ASN A C 1
ATOM 2668 O O . ASN A 1 337 ? 46.290 29.137 -53.496 1.00 67.75 337 ASN A O 1
ATOM 2672 N N . THR A 1 338 ? 46.030 27.038 -54.217 1.00 60.91 338 THR A N 1
ATOM 2673 C CA . THR A 1 338 ? 47.348 26.958 -54.881 1.00 60.91 338 THR A CA 1
ATOM 2674 C C . THR A 1 338 ? 47.451 27.707 -56.210 1.00 60.91 338 THR A C 1
ATOM 2676 O O . THR A 1 338 ? 48.558 27.940 -56.685 1.00 60.91 338 THR A O 1
ATOM 2679 N N . ASN A 1 339 ? 46.333 28.119 -56.814 1.00 56.97 339 ASN A N 1
ATOM 2680 C CA . ASN A 1 339 ? 46.324 28.746 -58.145 1.00 56.97 339 ASN A CA 1
ATOM 2681 C C . ASN A 1 339 ? 46.838 30.207 -58.182 1.00 56.97 339 ASN A C 1
ATOM 2683 O O . ASN A 1 339 ? 46.886 30.803 -59.255 1.00 56.97 339 ASN A O 1
ATOM 2687 N N . ASN A 1 340 ? 47.258 30.778 -57.046 1.00 54.59 340 ASN A N 1
ATOM 2688 C CA . ASN A 1 340 ? 47.705 32.174 -56.915 1.00 54.59 340 ASN A CA 1
ATOM 2689 C C . ASN A 1 340 ? 49.241 32.376 -56.971 1.00 54.59 340 ASN A C 1
ATOM 2691 O O . ASN A 1 340 ? 49.747 33.358 -56.433 1.00 54.59 340 ASN A O 1
ATOM 2695 N N . THR A 1 341 ? 49.992 31.493 -57.642 1.00 44.81 341 THR A N 1
ATOM 2696 C CA . THR A 1 341 ? 51.446 31.658 -57.863 1.00 44.81 341 THR A CA 1
ATOM 2697 C C . THR A 1 341 ? 51.828 31.259 -59.289 1.00 44.81 341 THR A C 1
ATOM 2699 O O . THR A 1 341 ? 51.413 30.208 -59.775 1.00 44.81 341 THR A O 1
ATOM 2702 N N . SER A 1 342 ? 52.634 32.073 -59.982 1.00 43.69 342 SER A N 1
ATOM 2703 C CA . SER A 1 342 ? 53.132 31.756 -61.331 1.00 43.69 342 SER A CA 1
ATOM 2704 C C . SER A 1 342 ? 54.436 32.479 -61.700 1.00 43.69 342 SER A C 1
ATOM 2706 O O . SER A 1 342 ? 54.490 33.700 -61.677 1.00 43.69 342 SER A O 1
ATOM 2708 N N . GLN A 1 343 ? 55.413 31.682 -62.159 1.00 43.75 343 GLN A N 1
ATOM 2709 C CA . GLN A 1 343 ? 56.628 32.023 -62.929 1.00 43.75 343 GLN A CA 1
ATOM 2710 C C . GLN A 1 343 ? 57.729 32.907 -62.302 1.00 43.75 343 GLN A C 1
ATOM 2712 O O . GLN A 1 343 ? 57.534 34.091 -62.067 1.00 43.75 343 GLN A O 1
ATOM 2717 N N . GLN A 1 344 ? 58.966 32.383 -62.308 1.00 37.31 344 GLN A N 1
ATOM 2718 C CA . GLN A 1 344 ? 60.017 32.866 -63.229 1.00 37.31 344 GLN A CA 1
ATOM 2719 C C . GLN A 1 344 ? 61.121 31.798 -63.466 1.00 37.31 344 GLN A C 1
ATOM 2721 O O . GLN A 1 344 ? 61.013 30.687 -62.952 1.00 37.31 344 GLN A O 1
ATOM 2726 N N . ARG A 1 345 ? 62.091 32.082 -64.355 1.00 38.38 345 ARG A N 1
ATOM 2727 C CA . ARG A 1 345 ? 63.068 31.138 -64.977 1.00 38.38 345 ARG A CA 1
ATOM 2728 C C . ARG A 1 345 ? 64.502 31.310 -64.404 1.00 38.38 345 ARG A C 1
ATOM 2730 O O . ARG A 1 345 ? 64.650 32.122 -63.501 1.00 38.38 345 ARG A O 1
ATOM 2737 N N . GLN A 1 346 ? 65.613 30.681 -64.844 1.00 40.09 346 GLN A N 1
ATOM 2738 C CA . GLN A 1 346 ? 66.011 29.756 -65.955 1.00 40.09 346 GLN A CA 1
ATOM 2739 C C . GLN A 1 346 ? 67.163 28.834 -65.385 1.00 40.09 346 GLN A C 1
ATOM 2741 O O . GLN A 1 346 ? 67.206 28.730 -64.165 1.00 40.09 346 GLN A O 1
ATOM 2746 N N . THR A 1 347 ? 68.098 28.094 -66.022 1.00 35.56 347 THR A N 1
ATOM 2747 C CA . THR A 1 347 ? 68.771 27.997 -67.351 1.00 35.56 347 THR A CA 1
ATOM 2748 C C . THR A 1 347 ? 69.132 26.526 -67.715 1.00 35.56 347 THR A C 1
ATOM 2750 O O . THR A 1 347 ? 68.848 25.616 -66.943 1.00 35.56 347 THR A O 1
ATOM 2753 N N . ASP A 1 348 ? 69.800 26.305 -68.860 1.00 35.47 348 ASP A N 1
ATOM 2754 C CA . ASP A 1 348 ? 70.072 24.995 -69.503 1.00 35.47 348 ASP A CA 1
ATOM 2755 C C . ASP A 1 348 ? 71.586 24.545 -69.444 1.00 35.47 348 ASP A C 1
ATOM 2757 O O . ASP A 1 348 ? 72.272 24.971 -68.514 1.00 35.47 348 ASP A O 1
ATOM 2761 N N . PRO A 1 349 ? 72.156 23.681 -70.336 1.00 65.25 349 PRO A N 1
ATOM 2762 C CA . PRO A 1 349 ? 72.365 22.221 -70.140 1.00 65.25 349 PRO A CA 1
ATOM 2763 C C . PRO A 1 349 ? 73.837 21.791 -70.510 1.00 65.25 349 PRO A C 1
ATOM 2765 O O . PRO A 1 349 ? 74.716 22.639 -70.355 1.00 65.25 349 PRO A O 1
ATOM 2768 N N . PRO A 1 350 ? 74.202 20.603 -71.094 1.00 63.81 350 PRO A N 1
ATOM 2769 C CA . PRO A 1 350 ? 73.588 19.250 -71.218 1.00 63.81 350 PRO A CA 1
ATOM 2770 C C . PRO A 1 350 ? 74.548 18.050 -70.894 1.00 63.81 350 PRO A C 1
ATOM 2772 O O . PRO A 1 350 ? 75.733 18.271 -70.667 1.00 63.81 350 PRO A O 1
ATOM 2775 N N . ALA A 1 351 ? 74.086 16.775 -70.998 1.00 32.56 351 ALA A N 1
ATOM 2776 C CA . ALA A 1 351 ? 74.670 15.724 -71.894 1.00 32.56 351 ALA A CA 1
ATOM 2777 C C . ALA A 1 351 ? 74.232 14.234 -71.661 1.00 32.56 351 ALA A C 1
ATOM 2779 O O . ALA A 1 351 ? 74.300 13.724 -70.552 1.00 32.56 351 ALA A O 1
ATOM 2780 N N . ARG A 1 352 ? 73.996 13.518 -72.789 1.00 30.91 352 ARG A N 1
ATOM 2781 C CA . ARG A 1 352 ? 74.330 12.090 -73.112 1.00 30.91 352 ARG A CA 1
ATOM 2782 C C . ARG A 1 352 ? 73.467 10.872 -72.640 1.00 30.91 352 ARG A C 1
ATOM 2784 O O . ARG A 1 352 ? 73.645 10.401 -71.532 1.00 30.91 352 ARG A O 1
ATOM 2791 N N . VAL A 1 353 ? 72.695 10.297 -73.598 1.00 38.22 353 VAL A N 1
ATOM 2792 C CA . VAL A 1 353 ? 72.624 8.869 -74.108 1.00 38.22 353 VAL A CA 1
ATOM 2793 C C . VAL A 1 353 ? 72.572 7.702 -73.070 1.00 38.22 353 VAL A C 1
ATOM 2795 O O . VAL A 1 353 ? 73.377 7.688 -72.156 1.00 38.22 353 VAL A O 1
ATOM 2798 N N . GLU A 1 354 ? 71.719 6.652 -73.141 1.00 34.91 354 GLU A N 1
ATOM 2799 C CA . GLU A 1 354 ? 71.312 5.779 -74.282 1.00 34.91 354 GLU A CA 1
ATOM 2800 C C . GLU A 1 354 ? 69.854 5.213 -74.210 1.00 34.91 354 GLU A C 1
ATOM 2802 O O . GLU A 1 354 ? 69.111 5.477 -73.271 1.00 34.91 354 GLU A O 1
ATOM 2807 N N . LYS A 1 355 ? 69.442 4.437 -75.232 1.00 36.09 355 LYS A N 1
ATOM 2808 C CA . LYS A 1 355 ? 68.150 3.728 -75.413 1.00 36.09 355 LYS A CA 1
ATOM 2809 C C . LYS A 1 355 ? 68.201 2.245 -74.989 1.00 36.09 355 LYS A C 1
ATOM 2811 O O . LYS A 1 355 ? 69.277 1.653 -75.080 1.00 36.09 355 LYS A O 1
ATOM 2816 N N . ARG A 1 356 ? 67.026 1.606 -74.801 1.00 32.59 356 ARG A N 1
ATOM 2817 C CA . ARG A 1 356 ? 66.543 0.428 -75.591 1.00 32.59 356 ARG A CA 1
ATOM 2818 C C . ARG A 1 356 ? 65.115 -0.018 -75.207 1.00 32.59 356 ARG A C 1
ATOM 2820 O O . ARG A 1 356 ? 64.605 0.378 -74.166 1.00 32.59 356 ARG A O 1
ATOM 2827 N N . ASP A 1 357 ? 64.497 -0.801 -76.094 1.00 35.06 357 ASP A N 1
ATOM 2828 C CA . ASP A 1 357 ? 63.070 -1.175 -76.133 1.00 35.06 357 ASP A CA 1
ATOM 2829 C C . ASP A 1 357 ? 62.806 -2.671 -75.786 1.00 35.06 357 ASP A C 1
ATOM 2831 O O . ASP A 1 357 ? 63.734 -3.391 -75.425 1.00 35.06 357 ASP A O 1
ATOM 2835 N N . VAL A 1 358 ? 61.555 -3.126 -76.024 1.00 34.34 358 VAL A N 1
ATOM 2836 C CA . VAL A 1 358 ? 61.026 -4.521 -76.134 1.00 34.34 358 VAL A CA 1
ATOM 2837 C C . VAL A 1 358 ? 60.974 -5.395 -74.846 1.00 34.34 358 VAL A C 1
ATOM 2839 O O . VAL A 1 358 ? 61.847 -5.297 -73.997 1.00 34.34 358 VAL A O 1
ATOM 2842 N N . THR A 1 359 ? 59.979 -6.275 -74.586 1.00 31.14 359 THR A N 1
ATOM 2843 C CA . THR A 1 359 ? 58.820 -6.792 -75.378 1.00 31.14 359 THR A CA 1
ATOM 2844 C C . THR A 1 359 ? 57.594 -7.120 -74.485 1.00 31.14 359 THR A C 1
ATOM 2846 O O . THR A 1 359 ? 57.740 -7.348 -73.288 1.00 31.14 359 THR A O 1
ATOM 2849 N N . GLU A 1 360 ? 56.399 -7.215 -75.088 1.00 35.09 360 GLU A N 1
ATOM 2850 C CA . GLU A 1 360 ? 55.217 -7.994 -74.618 1.00 35.09 360 GLU A CA 1
ATOM 2851 C C . GLU A 1 360 ? 55.475 -9.543 -74.744 1.00 35.09 360 GLU A C 1
ATOM 2853 O O . GLU A 1 360 ? 56.611 -9.882 -75.089 1.00 35.09 360 GLU A O 1
ATOM 2858 N N . PRO A 1 361 ? 54.542 -10.522 -74.532 1.00 46.12 361 PRO A N 1
ATOM 2859 C CA . PRO A 1 361 ? 53.070 -10.436 -74.477 1.00 46.12 361 PRO A CA 1
ATOM 2860 C C . PRO A 1 361 ? 52.339 -11.265 -73.379 1.00 46.12 361 PRO A C 1
ATOM 2862 O O . PRO A 1 361 ? 52.952 -11.906 -72.531 1.00 46.12 361 PRO A O 1
ATOM 2865 N N . ALA A 1 362 ? 51.000 -11.323 -73.515 1.00 30.09 362 ALA A N 1
ATOM 2866 C CA . ALA A 1 362 ? 50.106 -12.464 -73.199 1.00 30.09 362 ALA A CA 1
ATOM 2867 C C . ALA A 1 362 ? 49.206 -12.423 -71.934 1.00 30.09 362 ALA A C 1
ATOM 2869 O O . ALA A 1 362 ? 49.349 -13.191 -70.986 1.00 30.09 362 ALA A O 1
ATOM 2870 N N . GLN A 1 363 ? 48.116 -11.652 -72.036 1.00 41.31 363 GLN A N 1
ATOM 2871 C CA . GLN A 1 363 ? 46.769 -12.087 -71.593 1.00 41.31 363 GLN A CA 1
ATOM 2872 C C . GLN A 1 363 ? 46.317 -13.340 -72.399 1.00 41.31 363 GLN A C 1
ATOM 2874 O O . GLN A 1 363 ? 46.844 -13.507 -73.503 1.00 41.31 363 GLN A O 1
ATOM 2879 N N . PRO A 1 364 ? 45.342 -14.200 -71.978 1.00 43.78 364 PRO A N 1
ATOM 2880 C CA . PRO A 1 364 ? 43.969 -13.825 -71.557 1.00 43.78 364 PRO A CA 1
ATOM 2881 C C . PRO A 1 364 ? 43.352 -14.756 -70.454 1.00 43.78 364 PRO A C 1
ATOM 2883 O O . PRO A 1 364 ? 44.065 -15.562 -69.877 1.00 43.78 364 PRO A O 1
ATOM 2886 N N . ARG A 1 365 ? 42.068 -14.722 -70.031 1.00 30.02 365 ARG A N 1
ATOM 2887 C CA . ARG A 1 365 ? 40.795 -14.258 -70.636 1.00 30.02 365 ARG A CA 1
ATOM 2888 C C . ARG A 1 365 ? 39.819 -13.613 -69.635 1.00 30.02 365 ARG A C 1
ATOM 2890 O O . ARG A 1 365 ? 39.633 -14.095 -68.526 1.00 30.02 365 ARG A O 1
ATOM 2897 N N . LYS A 1 366 ? 39.073 -12.615 -70.125 1.00 33.34 366 LYS A N 1
ATOM 2898 C CA . LYS A 1 366 ? 37.789 -12.142 -69.566 1.00 33.34 366 LYS A CA 1
ATOM 2899 C C . LYS A 1 366 ? 36.657 -13.140 -69.864 1.00 33.34 366 LYS A C 1
ATOM 2901 O O . LYS A 1 366 ? 36.698 -13.785 -70.914 1.00 33.34 366 LYS A O 1
ATOM 2906 N N . LYS A 1 367 ? 35.549 -13.067 -69.113 1.00 31.25 367 LYS A N 1
ATOM 2907 C CA . LYS A 1 367 ? 34.217 -12.834 -69.719 1.00 31.25 367 LYS A CA 1
ATOM 2908 C C . LYS A 1 367 ? 33.206 -12.242 -68.729 1.00 31.25 367 LYS A C 1
ATOM 2910 O O . LYS A 1 367 ? 33.371 -12.346 -67.523 1.00 31.25 367 LYS A O 1
ATOM 2915 N N . GLN A 1 368 ? 32.215 -11.544 -69.284 1.00 37.12 368 GLN A N 1
ATOM 2916 C CA . GLN A 1 368 ? 31.327 -10.596 -68.605 1.00 37.12 368 GLN A CA 1
ATOM 2917 C C . GLN A 1 368 ? 30.004 -10.519 -69.388 1.00 37.12 368 GLN A C 1
ATOM 2919 O O . GLN A 1 368 ? 30.036 -10.196 -70.574 1.00 37.12 368 GLN A O 1
ATOM 2924 N N . ARG A 1 369 ? 28.864 -10.800 -68.743 1.00 27.91 369 ARG A N 1
ATOM 2925 C CA . ARG A 1 369 ? 27.483 -10.522 -69.207 1.00 27.91 369 ARG A CA 1
ATOM 2926 C C . ARG A 1 369 ? 26.549 -10.744 -67.998 1.00 27.91 369 ARG A C 1
ATOM 2928 O O . ARG A 1 369 ? 26.753 -11.745 -67.327 1.00 27.91 369 ARG A O 1
ATOM 2935 N N . ARG A 1 370 ? 25.628 -9.885 -67.533 1.00 30.53 370 ARG A N 1
ATOM 2936 C CA . ARG A 1 370 ? 24.864 -8.703 -68.014 1.00 30.53 370 ARG A CA 1
ATOM 2937 C C . ARG A 1 370 ? 23.395 -9.020 -68.355 1.00 30.53 370 ARG A C 1
ATOM 2939 O O . ARG A 1 370 ? 23.121 -9.355 -69.493 1.00 30.53 370 ARG A O 1
ATOM 2946 N N . GLN A 1 371 ? 22.535 -8.756 -67.363 1.00 39.50 371 GLN A N 1
ATOM 2947 C CA . GLN A 1 371 ? 21.170 -8.189 -67.416 1.00 39.50 371 GLN A CA 1
ATOM 2948 C C . GLN A 1 371 ? 20.207 -8.593 -68.552 1.00 39.50 371 GLN A C 1
ATOM 2950 O O . GLN A 1 371 ? 20.257 -8.003 -69.627 1.00 39.50 371 GLN A O 1
ATOM 2955 N N . GLU A 1 372 ? 19.180 -9.364 -68.192 1.00 32.53 372 GLU A N 1
ATOM 2956 C CA . GLU A 1 372 ? 17.828 -9.400 -68.777 1.00 32.53 372 GLU A CA 1
ATOM 2957 C C . GLU A 1 372 ? 16.886 -9.883 -67.614 1.00 32.53 372 GLU A C 1
ATOM 2959 O O . GLU A 1 372 ? 17.257 -10.880 -67.002 1.00 32.53 372 GLU A O 1
ATOM 2964 N N . THR A 1 373 ? 15.773 -9.333 -67.064 1.00 31.31 373 THR A N 1
ATOM 2965 C CA . THR A 1 373 ? 14.832 -8.165 -67.150 1.00 31.31 373 THR A CA 1
ATOM 2966 C C . THR A 1 373 ? 13.373 -8.502 -67.555 1.00 31.31 373 THR A C 1
ATOM 2968 O O . THR A 1 373 ? 13.198 -9.120 -68.597 1.00 31.31 373 THR A O 1
ATOM 2971 N N . ALA A 1 374 ? 12.368 -7.967 -66.811 1.00 30.70 374 ALA A N 1
ATOM 2972 C CA . ALA A 1 374 ? 10.888 -8.089 -66.999 1.00 30.70 374 ALA A CA 1
ATOM 2973 C C . ALA A 1 374 ? 10.267 -9.489 -66.684 1.00 30.70 374 ALA A C 1
ATOM 2975 O O . ALA A 1 374 ? 11.000 -10.469 -66.693 1.00 30.70 374 ALA A O 1
ATOM 2976 N N . SER A 1 375 ? 8.963 -9.696 -66.387 1.00 30.30 375 SER A N 1
ATOM 2977 C CA . SER A 1 375 ? 7.871 -8.841 -65.834 1.00 30.30 375 SER A CA 1
ATOM 2978 C C . SER A 1 375 ? 6.597 -9.663 -65.487 1.00 30.30 375 SER A C 1
ATOM 2980 O O . SER A 1 375 ? 6.279 -10.586 -66.223 1.00 30.30 375 SER A O 1
ATOM 2982 N N . VAL A 1 376 ? 5.846 -9.249 -64.449 1.00 30.31 376 VAL A N 1
ATOM 2983 C CA . VAL A 1 376 ? 4.363 -9.317 -64.237 1.00 30.31 376 VAL A CA 1
ATOM 2984 C C . VAL A 1 376 ? 3.523 -10.469 -64.848 1.00 30.31 376 VAL A C 1
ATOM 2986 O O . VAL A 1 376 ? 3.357 -10.534 -66.062 1.00 30.31 376 VAL A O 1
ATOM 2989 N N . SER A 1 377 ? 2.802 -11.225 -64.002 1.00 30.94 377 SER A N 1
ATOM 2990 C CA . SER A 1 377 ? 1.347 -11.536 -64.133 1.00 30.94 377 SER A CA 1
ATOM 2991 C C . SER A 1 377 ? 0.799 -12.277 -62.889 1.00 30.94 377 SER A C 1
ATOM 2993 O O . SER A 1 377 ? 1.573 -12.615 -61.992 1.00 30.94 377 SER A O 1
ATOM 2995 N N . THR A 1 378 ? -0.530 -12.427 -62.804 1.00 33.94 378 THR A N 1
ATOM 2996 C CA . THR A 1 378 ? -1.325 -12.836 -61.619 1.00 33.94 378 THR A CA 1
ATOM 2997 C C . THR A 1 378 ? -1.951 -14.236 -61.800 1.00 33.94 378 THR A C 1
ATOM 2999 O O . THR A 1 378 ? -1.819 -14.808 -62.878 1.00 33.94 378 THR A O 1
ATOM 3002 N N . ASP A 1 379 ? -2.588 -14.754 -60.733 1.00 31.97 379 ASP A N 1
ATOM 3003 C CA . ASP A 1 379 ? -3.820 -15.596 -60.664 1.00 31.97 379 ASP A CA 1
ATOM 3004 C C . ASP A 1 379 ? -3.641 -16.688 -59.575 1.00 31.97 379 ASP A C 1
ATOM 3006 O O . ASP A 1 379 ? -2.691 -17.464 -59.614 1.00 31.97 379 ASP A O 1
ATOM 3010 N N . GLU A 1 380 ? -4.304 -16.620 -58.409 1.00 32.97 380 GLU A N 1
ATOM 3011 C CA . GLU A 1 380 ? -5.731 -16.894 -58.088 1.00 32.97 380 GLU A CA 1
ATOM 3012 C C . GLU A 1 380 ? -6.109 -18.394 -58.023 1.00 32.97 380 GLU A C 1
ATOM 3014 O O . GLU A 1 380 ? -6.212 -19.058 -59.048 1.00 32.97 380 GLU A O 1
ATOM 3019 N N . ALA A 1 381 ? -6.331 -18.886 -56.788 1.00 29.45 381 ALA A N 1
ATOM 3020 C CA . ALA A 1 381 ? -7.164 -20.029 -56.343 1.00 29.45 381 ALA A CA 1
ATOM 3021 C C . ALA A 1 381 ? -6.697 -20.442 -54.920 1.00 29.45 381 ALA A C 1
ATOM 3023 O O . ALA A 1 381 ? -5.627 -21.020 -54.760 1.00 29.45 381 ALA A O 1
ATOM 3024 N N . SER A 1 382 ? -7.303 -19.991 -53.817 1.00 31.47 382 SER A N 1
ATOM 3025 C CA . SER A 1 382 ? -8.586 -20.443 -53.242 1.00 31.47 382 SER A CA 1
ATOM 3026 C C . SER A 1 382 ? -8.613 -21.929 -52.833 1.00 31.47 382 SER A C 1
ATOM 3028 O O . SER A 1 382 ? -8.902 -22.792 -53.658 1.00 31.47 382 SER A O 1
ATOM 3030 N N . ASP A 1 383 ? -8.419 -22.223 -51.542 1.00 29.73 383 ASP A N 1
ATOM 3031 C CA . ASP A 1 383 ? -8.907 -23.468 -50.928 1.00 29.73 383 ASP A CA 1
ATOM 3032 C C . ASP A 1 383 ? -9.361 -23.201 -49.479 1.00 29.73 383 ASP A C 1
ATOM 3034 O O . ASP A 1 383 ? -8.598 -22.702 -48.648 1.00 29.73 383 ASP A O 1
ATOM 3038 N N . TYR A 1 384 ? -10.634 -23.473 -49.187 1.00 28.31 384 TYR A N 1
ATOM 3039 C CA . TYR A 1 384 ? -11.313 -23.051 -47.957 1.00 28.31 384 TYR A CA 1
ATOM 3040 C C . TYR A 1 384 ? -11.522 -24.245 -47.025 1.00 28.31 384 TYR A C 1
ATOM 3042 O O . TYR A 1 384 ? -12.612 -24.819 -46.958 1.00 28.31 384 TYR A O 1
ATOM 3050 N N . ARG A 1 385 ? -10.491 -24.638 -46.270 1.00 30.23 385 ARG A N 1
ATOM 3051 C CA . ARG A 1 385 ? -10.628 -25.757 -45.329 1.00 30.23 385 ARG A CA 1
ATOM 3052 C C . ARG A 1 385 ? -11.167 -25.308 -43.972 1.00 30.23 385 ARG A C 1
ATOM 3054 O O . ARG A 1 385 ? -10.404 -25.047 -43.045 1.00 30.23 385 ARG A O 1
ATOM 3061 N N . THR A 1 386 ? -12.494 -25.282 -43.854 1.00 36.66 386 THR A N 1
ATOM 3062 C CA . THR A 1 386 ? -13.205 -25.194 -42.571 1.00 36.66 386 THR A CA 1
ATOM 3063 C C . THR A 1 386 ? -12.649 -26.227 -41.591 1.00 36.66 386 THR A C 1
ATOM 3065 O O . THR A 1 386 ? -12.744 -27.431 -41.831 1.00 36.66 386 THR A O 1
ATOM 3068 N N . GLN A 1 387 ? -12.094 -25.763 -40.473 1.00 35.59 387 GLN A N 1
ATOM 3069 C CA . GLN A 1 387 ? -11.816 -26.617 -39.323 1.00 35.59 387 GLN A CA 1
ATOM 3070 C C . GLN A 1 387 ? -12.976 -26.467 -38.339 1.00 35.59 387 GLN A C 1
ATOM 3072 O O . GLN A 1 387 ? -13.328 -25.352 -37.955 1.00 35.59 387 GLN A O 1
ATOM 3077 N N . LEU A 1 388 ? -13.591 -27.589 -37.962 1.00 39.16 388 LEU A N 1
ATOM 3078 C CA . LEU A 1 388 ? -14.484 -27.626 -36.804 1.00 39.16 388 LEU A CA 1
ATOM 3079 C C . LEU A 1 388 ? -13.684 -27.210 -35.557 1.00 39.16 388 LEU A C 1
ATOM 3081 O O . LEU A 1 388 ? -12.497 -27.539 -35.478 1.00 39.16 388 LEU A O 1
ATOM 3085 N N . PRO A 1 389 ? -14.302 -26.520 -34.581 1.00 35.16 389 PRO A N 1
ATOM 3086 C CA . PRO A 1 389 ? -13.618 -26.177 -33.344 1.00 35.16 389 PRO A CA 1
ATOM 3087 C C . PRO A 1 389 ? -13.131 -27.452 -32.646 1.00 35.16 389 PRO A C 1
ATOM 3089 O O . PRO A 1 389 ? -13.877 -28.424 -32.507 1.00 35.16 389 PRO A O 1
ATOM 3092 N N . ALA A 1 390 ? -11.869 -27.436 -32.215 1.00 36.69 390 ALA A N 1
ATOM 3093 C CA . ALA A 1 390 ? -11.301 -28.486 -31.379 1.00 36.69 390 ALA A CA 1
ATOM 3094 C C . ALA A 1 390 ? -12.128 -28.642 -30.083 1.00 36.69 390 ALA A C 1
ATOM 3096 O O . ALA A 1 390 ? -12.736 -27.665 -29.630 1.00 36.69 390 ALA A O 1
ATOM 3097 N N . PRO A 1 391 ? -12.181 -29.844 -29.476 1.00 33.53 391 PRO A N 1
ATOM 3098 C CA . PRO A 1 391 ? -12.932 -30.044 -28.242 1.00 33.53 391 PRO A CA 1
ATOM 3099 C C . PRO A 1 391 ? -12.429 -29.083 -27.163 1.00 33.53 391 PRO A C 1
ATOM 3101 O O . PRO A 1 391 ? -11.219 -28.950 -26.964 1.00 33.53 391 PRO A O 1
ATOM 3104 N N . LYS A 1 392 ? -13.361 -28.421 -26.466 1.00 35.44 392 LYS A N 1
ATOM 3105 C CA . LYS A 1 392 ? -13.026 -27.572 -25.320 1.00 35.44 392 LYS A CA 1
ATOM 3106 C C . LYS A 1 392 ? -12.216 -28.404 -24.327 1.00 35.44 392 LYS A C 1
ATOM 3108 O O . LYS A 1 392 ? -12.720 -29.405 -23.823 1.00 35.44 392 LYS A O 1
ATOM 3113 N N . LYS A 1 393 ? -10.990 -27.971 -24.018 1.00 37.12 393 LYS A N 1
ATOM 3114 C CA . LYS A 1 393 ? -10.381 -28.337 -22.739 1.00 37.12 393 LYS A CA 1
ATOM 3115 C C . LYS A 1 393 ? -11.308 -27.813 -21.647 1.00 37.12 393 LYS A C 1
ATOM 3117 O O . LYS A 1 393 ? -11.676 -26.639 -21.673 1.00 37.12 393 LYS A O 1
ATOM 3122 N N . GLU A 1 394 ? -11.639 -28.661 -20.688 1.00 41.69 394 GLU A N 1
ATOM 3123 C CA . GLU A 1 394 ? -12.097 -28.202 -19.382 1.00 41.69 394 GLU A CA 1
ATOM 3124 C C . GLU A 1 394 ? -10.867 -27.603 -18.692 1.00 41.69 394 GLU A C 1
ATOM 3126 O O . GLU A 1 394 ? -10.050 -28.302 -18.098 1.00 41.69 394 GLU A O 1
ATOM 3131 N N . ILE A 1 395 ? -10.660 -26.303 -18.922 1.00 41.53 395 ILE A N 1
ATOM 3132 C CA . ILE A 1 395 ? -9.659 -25.506 -18.217 1.00 41.53 395 ILE A CA 1
ATOM 3133 C C . ILE A 1 395 ? -10.137 -25.405 -16.771 1.00 41.53 395 ILE A C 1
ATOM 3135 O O . ILE A 1 395 ? -11.288 -25.046 -16.535 1.00 41.53 395 ILE A O 1
ATOM 3139 N N . GLU A 1 396 ? -9.263 -25.711 -15.817 1.00 49.53 396 GLU A N 1
ATOM 3140 C CA . GLU A 1 396 ? -9.532 -25.495 -14.398 1.00 49.53 396 GLU A CA 1
ATOM 3141 C C . GLU A 1 396 ? -9.624 -23.978 -14.158 1.00 49.53 396 GLU A C 1
ATOM 3143 O O . GLU A 1 396 ? -8.631 -23.252 -14.230 1.00 49.53 396 GLU A O 1
ATOM 3148 N N . THR A 1 397 ? -10.853 -23.473 -14.033 1.00 54.25 397 THR A N 1
ATOM 3149 C CA . THR A 1 397 ? -11.152 -22.039 -14.110 1.00 54.25 397 THR A CA 1
ATOM 3150 C C . THR A 1 397 ? -10.739 -21.329 -12.828 1.00 54.25 397 THR A C 1
ATOM 3152 O O . THR A 1 397 ? -11.416 -21.440 -11.810 1.00 54.25 397 THR A O 1
ATOM 3155 N N . ASP A 1 398 ? -9.660 -20.547 -12.882 1.00 72.69 398 ASP A N 1
ATOM 3156 C CA . ASP A 1 398 ? -9.118 -19.794 -11.739 1.00 72.69 398 ASP A CA 1
ATOM 3157 C C . ASP A 1 398 ? -9.946 -18.530 -11.379 1.00 72.69 398 ASP A C 1
ATOM 3159 O O . ASP A 1 398 ? -9.411 -17.516 -10.928 1.00 72.69 398 ASP A O 1
ATOM 3163 N N . TYR A 1 399 ? -11.264 -18.579 -11.590 1.00 76.94 399 TYR A N 1
ATOM 3164 C CA . TYR A 1 399 ? -12.239 -17.512 -11.359 1.00 76.94 399 TYR A CA 1
ATOM 3165 C C . TYR A 1 399 ? -13.562 -18.088 -10.831 1.00 76.94 399 TYR A C 1
ATOM 3167 O O . TYR A 1 399 ? -13.951 -19.197 -11.192 1.00 76.94 399 TYR A O 1
ATOM 3175 N N . ASP A 1 400 ? -14.277 -17.311 -10.016 1.00 83.12 400 ASP A N 1
ATOM 3176 C CA . ASP A 1 400 ? -15.569 -17.718 -9.437 1.00 83.12 400 ASP A CA 1
ATOM 3177 C C . ASP A 1 400 ? -16.752 -17.355 -10.349 1.00 83.12 400 ASP A C 1
ATOM 3179 O O . ASP A 1 400 ? -17.819 -17.961 -10.282 1.00 83.12 400 ASP A O 1
ATOM 3183 N N . GLU A 1 401 ? -16.581 -16.323 -11.179 1.00 84.06 401 GLU A N 1
ATOM 3184 C CA . GLU A 1 401 ? -17.599 -15.795 -12.087 1.00 84.06 401 GLU A CA 1
ATOM 3185 C C . GLU A 1 401 ? -16.919 -15.174 -13.312 1.00 84.06 401 GLU A C 1
ATOM 3187 O O . GLU A 1 401 ? -15.872 -14.536 -13.180 1.00 84.06 401 GLU A O 1
ATOM 3192 N N . ILE A 1 402 ? -17.514 -15.332 -14.494 1.00 85.19 402 ILE A N 1
ATOM 3193 C CA . ILE A 1 402 ? -17.073 -14.693 -15.739 1.00 85.19 402 ILE A CA 1
ATOM 3194 C C . ILE A 1 402 ? -18.291 -14.213 -16.527 1.00 85.19 402 ILE A C 1
ATOM 3196 O O . ILE A 1 402 ? -19.332 -14.869 -16.537 1.00 85.19 402 ILE A O 1
ATOM 3200 N N . LEU A 1 403 ? -18.156 -13.059 -17.172 1.00 81.69 403 LEU A N 1
ATOM 3201 C CA . LEU A 1 403 ? -19.158 -12.465 -18.049 1.00 81.69 403 LEU A CA 1
ATOM 3202 C C . LEU A 1 403 ? -18.759 -12.709 -19.509 1.00 81.69 403 LEU A C 1
ATOM 3204 O O . LEU A 1 403 ? -17.583 -12.626 -19.859 1.00 81.69 403 LEU A O 1
ATOM 3208 N N . ASP A 1 404 ? -19.733 -13.012 -20.368 1.00 77.00 404 ASP A N 1
ATOM 3209 C CA . ASP A 1 404 ? -19.474 -13.378 -21.769 1.00 77.00 404 ASP A CA 1
ATOM 3210 C C . ASP A 1 404 ? -19.061 -12.194 -22.666 1.00 77.00 404 ASP A C 1
ATOM 3212 O O . ASP A 1 404 ? -18.586 -12.408 -23.784 1.00 77.00 404 ASP A O 1
ATOM 3216 N N . ASP A 1 405 ? -19.200 -10.954 -22.185 1.00 77.00 405 ASP A N 1
ATOM 3217 C CA . ASP A 1 405 ? -18.813 -9.740 -22.909 1.00 77.00 405 ASP A CA 1
ATOM 3218 C C . ASP A 1 405 ? -17.295 -9.683 -23.147 1.00 77.00 405 ASP A C 1
ATOM 3220 O O . ASP A 1 405 ? -16.496 -9.501 -22.226 1.00 77.00 405 ASP A O 1
ATOM 3224 N N . ALA A 1 406 ? -16.900 -9.842 -24.413 1.00 77.94 406 ALA A N 1
ATOM 3225 C CA . ALA A 1 406 ? -15.505 -9.880 -24.837 1.00 77.94 406 ALA A CA 1
ATOM 3226 C C . ALA A 1 406 ? -14.969 -8.496 -25.248 1.00 77.94 406 ALA A C 1
ATOM 3228 O O . ALA A 1 406 ? -15.619 -7.727 -25.972 1.00 77.94 406 ALA A O 1
ATOM 3229 N N . GLY A 1 407 ? -13.751 -8.196 -24.807 1.00 78.00 407 GLY A N 1
ATOM 3230 C CA . GLY A 1 407 ? -12.987 -6.994 -25.117 1.00 78.00 407 GLY A CA 1
ATOM 3231 C C . GLY A 1 407 ? -12.212 -7.045 -26.432 1.00 78.00 407 GLY A C 1
ATOM 3232 O O . GLY A 1 407 ? -12.449 -7.886 -27.301 1.00 78.00 407 GLY A O 1
ATOM 3233 N N . GLN A 1 408 ? -11.290 -6.097 -26.606 1.00 73.25 408 GLN A N 1
ATOM 3234 C CA . GLN A 1 408 ? -10.498 -5.946 -27.833 1.00 73.25 408 GLN A CA 1
ATOM 3235 C C . GLN A 1 408 ? -9.482 -7.082 -28.060 1.00 73.25 408 GLN A C 1
ATOM 3237 O O . GLN A 1 408 ? -9.069 -7.307 -29.199 1.00 73.25 408 GLN A O 1
ATOM 3242 N N . PHE A 1 409 ? -9.081 -7.789 -27.006 1.00 69.62 409 PHE A N 1
ATOM 3243 C CA . PHE A 1 409 ? -8.054 -8.832 -27.017 1.00 69.62 409 PHE A CA 1
ATOM 3244 C C . PHE A 1 409 ? -8.628 -10.236 -26.745 1.00 69.62 409 PHE A C 1
ATOM 3246 O O . PHE A 1 409 ? -7.868 -11.176 -26.528 1.00 69.62 409 PHE A O 1
ATOM 3253 N N . GLY A 1 410 ? -9.959 -10.392 -26.773 1.00 74.81 410 GLY A N 1
ATOM 3254 C CA . GLY A 1 410 ? -10.647 -11.641 -26.413 1.00 74.81 410 GLY A CA 1
ATOM 3255 C C . GLY A 1 410 ? -10.759 -11.871 -24.901 1.00 74.81 410 GLY A C 1
ATOM 3256 O O . GLY A 1 410 ? -11.178 -12.939 -24.461 1.00 74.81 410 GLY A O 1
ATOM 3257 N N . GLU A 1 411 ? -10.390 -10.873 -24.103 1.00 85.50 411 GLU A N 1
ATOM 3258 C CA . GLU A 1 411 ? -10.525 -10.875 -22.658 1.00 85.50 411 GLU A CA 1
ATOM 3259 C C . GLU A 1 411 ? -11.977 -10.656 -22.235 1.00 85.50 411 GLU A C 1
ATOM 3261 O O . GLU A 1 411 ? -12.717 -9.892 -22.851 1.00 85.50 411 GLU A O 1
ATOM 3266 N N . ARG A 1 412 ? -12.374 -11.321 -21.158 1.00 87.56 412 ARG A N 1
ATOM 3267 C CA . ARG A 1 412 ? -13.706 -11.287 -20.567 1.00 87.56 412 ARG A CA 1
ATOM 3268 C C . ARG A 1 412 ? -13.607 -10.901 -19.101 1.00 87.56 412 ARG A C 1
ATOM 3270 O O . ARG A 1 412 ? -12.637 -11.230 -18.416 1.00 87.56 412 ARG A O 1
ATOM 3277 N N . LYS A 1 413 ? -14.604 -10.174 -18.615 1.00 88.69 413 LYS A N 1
ATOM 3278 C CA . LYS A 1 413 ? -14.648 -9.666 -17.243 1.00 88.69 413 LYS A CA 1
ATOM 3279 C C . LYS A 1 413 ? -14.917 -10.803 -16.258 1.00 88.69 413 LYS A C 1
ATOM 3281 O O . LYS A 1 413 ? -15.952 -11.456 -16.344 1.00 88.69 413 LYS A O 1
ATOM 3286 N N . ALA A 1 414 ? -13.991 -11.036 -15.328 1.00 88.19 414 ALA A N 1
ATOM 3287 C CA . ALA A 1 414 ? -14.032 -12.169 -14.401 1.00 88.19 414 ALA A CA 1
ATOM 3288 C C . ALA A 1 414 ? -13.772 -11.742 -12.949 1.00 88.19 414 ALA A C 1
ATOM 3290 O O . ALA A 1 414 ? -12.991 -10.821 -12.691 1.00 88.19 414 ALA A O 1
ATOM 3291 N N . ARG A 1 415 ? -14.418 -12.414 -11.991 1.00 85.75 415 ARG A N 1
ATOM 3292 C CA . ARG A 1 415 ? -14.297 -12.154 -10.549 1.00 85.75 415 ARG A CA 1
ATOM 3293 C C . ARG A 1 415 ? -13.592 -13.308 -9.843 1.00 85.75 415 ARG A C 1
ATOM 3295 O O . ARG A 1 415 ? -13.801 -14.472 -10.181 1.00 85.75 415 ARG A O 1
ATOM 3302 N N . LYS A 1 416 ? -12.799 -12.979 -8.823 1.00 82.06 416 LYS A N 1
ATOM 3303 C CA . LYS A 1 416 ? -12.270 -13.937 -7.847 1.00 82.06 416 LYS A CA 1
ATOM 3304 C C . LYS A 1 416 ? -12.362 -13.338 -6.447 1.00 82.06 416 LYS A C 1
ATOM 3306 O O . LYS A 1 416 ? -11.960 -12.192 -6.228 1.00 82.06 416 LYS A O 1
ATOM 3311 N N . GLY A 1 417 ? -12.941 -14.075 -5.508 1.00 83.75 417 GLY A N 1
ATOM 3312 C CA . GLY A 1 417 ? -13.453 -13.527 -4.261 1.00 83.75 417 GLY A CA 1
ATOM 3313 C C . GLY A 1 417 ? -14.375 -12.333 -4.532 1.00 83.75 417 GLY A C 1
ATOM 3314 O O . GLY A 1 417 ? -15.319 -12.407 -5.320 1.00 83.75 417 GLY A O 1
ATOM 3315 N N . ASN A 1 418 ? -14.057 -11.202 -3.903 1.00 82.12 418 ASN A N 1
ATOM 3316 C CA . ASN A 1 418 ? -14.806 -9.950 -4.023 1.00 82.12 418 ASN A CA 1
ATOM 3317 C C . ASN A 1 418 ? -14.097 -8.896 -4.904 1.00 82.12 418 ASN A C 1
ATOM 3319 O O . ASN A 1 418 ? -14.267 -7.700 -4.680 1.00 82.12 418 ASN A O 1
ATOM 3323 N N . ARG A 1 419 ? -13.241 -9.307 -5.855 1.00 83.94 419 ARG A N 1
ATOM 3324 C CA . ARG A 1 419 ? -12.511 -8.385 -6.749 1.00 83.94 419 ARG A CA 1
ATOM 3325 C C . ARG A 1 419 ? -12.549 -8.853 -8.205 1.00 83.94 419 ARG A C 1
ATOM 3327 O O . ARG A 1 419 ? -12.502 -10.049 -8.488 1.00 83.94 419 ARG A O 1
ATOM 3334 N N . TRP A 1 420 ? -12.611 -7.897 -9.126 1.00 86.19 420 TRP A N 1
ATOM 3335 C CA . TRP A 1 420 ? -12.696 -8.121 -10.569 1.00 86.19 420 TRP A CA 1
ATOM 3336 C C . TRP A 1 420 ? -11.360 -7.920 -11.289 1.00 86.19 420 TRP A C 1
ATOM 3338 O O . TRP A 1 420 ? -10.487 -7.162 -10.846 1.00 86.19 420 TRP A O 1
ATOM 3348 N N . GLY A 1 421 ? -11.228 -8.614 -12.418 1.00 86.94 421 GLY A N 1
ATOM 3349 C CA . GLY A 1 421 ? -10.120 -8.582 -13.368 1.00 86.94 421 GLY A CA 1
ATOM 3350 C C . GLY A 1 421 ? -10.593 -8.953 -14.784 1.00 86.94 421 GLY A C 1
ATOM 3351 O O . GLY A 1 421 ? -11.794 -9.035 -15.048 1.00 86.94 421 GLY A O 1
ATOM 3352 N N . LEU A 1 422 ? -9.647 -9.188 -15.694 1.00 83.94 422 LEU A N 1
ATOM 3353 C CA . LEU A 1 422 ? -9.902 -9.586 -17.084 1.00 83.94 422 LEU A CA 1
ATOM 3354 C C . LEU A 1 422 ? -9.189 -10.909 -17.389 1.00 83.94 422 LEU A C 1
ATOM 3356 O O . LEU A 1 422 ? -7.999 -11.056 -17.099 1.00 83.94 422 LEU A O 1
ATOM 3360 N N . TRP A 1 423 ? -9.919 -11.851 -17.982 1.00 82.25 423 TRP A N 1
ATOM 3361 C CA . TRP A 1 423 ? -9.514 -13.230 -18.260 1.00 82.25 423 TRP A CA 1
ATOM 3362 C C . TRP A 1 423 ? -9.642 -13.541 -19.760 1.00 82.25 423 TRP A C 1
ATOM 3364 O O . TRP A 1 423 ? -10.720 -13.390 -20.330 1.00 82.25 423 TRP A O 1
ATOM 3374 N N . THR A 1 424 ? -8.567 -13.976 -20.412 1.00 81.69 424 THR A N 1
ATOM 3375 C CA . THR A 1 424 ? -8.572 -14.527 -21.780 1.00 81.69 424 THR A CA 1
ATOM 3376 C C . THR A 1 424 ? -8.599 -16.055 -21.733 1.00 81.69 424 THR A C 1
ATOM 3378 O O . THR A 1 424 ? -8.419 -16.656 -20.678 1.00 81.69 424 THR A O 1
ATOM 3381 N N . ASP A 1 425 ? -8.749 -16.719 -22.879 1.00 74.56 425 ASP A N 1
ATOM 3382 C CA . ASP A 1 425 ? -8.648 -18.186 -22.954 1.00 74.56 425 ASP A CA 1
ATOM 3383 C C . ASP A 1 425 ? -7.256 -18.727 -22.526 1.00 74.56 425 ASP A C 1
ATOM 3385 O O . ASP A 1 425 ? -7.129 -19.915 -22.230 1.00 74.56 425 ASP A O 1
ATOM 3389 N N . ASP A 1 426 ? -6.246 -17.848 -22.420 1.00 71.19 426 ASP A N 1
ATOM 3390 C CA . ASP A 1 426 ? -4.892 -18.120 -21.911 1.00 71.19 426 ASP A CA 1
ATOM 3391 C C . ASP A 1 426 ? -4.698 -17.779 -20.408 1.00 71.19 426 ASP A C 1
ATOM 3393 O O . ASP A 1 426 ? -3.631 -18.047 -19.855 1.00 71.19 426 ASP A O 1
ATOM 3397 N N . GLY A 1 427 ? -5.692 -17.183 -19.730 1.00 72.94 427 GLY A N 1
ATOM 3398 C CA . GLY A 1 427 ? -5.660 -16.871 -18.290 1.00 72.94 427 GLY A CA 1
ATOM 3399 C C . GLY A 1 427 ? -5.888 -15.396 -17.921 1.00 72.94 427 GLY A C 1
ATOM 3400 O O . GLY A 1 427 ? -6.441 -14.608 -18.685 1.00 72.94 427 GLY A O 1
ATOM 3401 N N . TRP A 1 428 ? -5.476 -14.991 -16.713 1.00 77.56 428 TRP A N 1
ATOM 3402 C CA . TRP A 1 428 ? -5.642 -13.613 -16.220 1.00 77.56 428 TRP A CA 1
ATOM 3403 C C . TRP A 1 428 ? -4.762 -12.597 -16.974 1.00 77.56 428 TRP A C 1
ATOM 3405 O O . TRP A 1 428 ? -3.604 -12.390 -16.605 1.00 77.56 428 TRP A O 1
ATOM 3415 N N . LEU A 1 429 ? -5.338 -11.883 -17.948 1.00 78.56 429 LEU A N 1
ATOM 3416 C CA . LEU A 1 429 ? -4.735 -10.692 -18.563 1.00 78.56 429 LEU A CA 1
ATOM 3417 C C . LEU A 1 429 ? -4.550 -9.569 -17.528 1.00 78.56 429 LEU A C 1
ATOM 3419 O O . LEU A 1 429 ? -3.483 -8.971 -17.432 1.00 78.56 429 LEU A O 1
ATOM 3423 N N . ILE A 1 430 ? -5.578 -9.318 -16.710 1.00 79.38 430 ILE A N 1
ATOM 3424 C CA . ILE A 1 430 ? -5.522 -8.401 -15.566 1.00 79.38 430 ILE A CA 1
ATOM 3425 C C . ILE A 1 430 ? -6.018 -9.161 -14.337 1.00 79.38 430 ILE A C 1
ATOM 3427 O O . ILE A 1 430 ? -7.196 -9.497 -14.253 1.00 79.38 430 ILE A O 1
ATOM 3431 N N . ARG A 1 431 ? -5.128 -9.432 -13.373 1.00 81.75 431 ARG A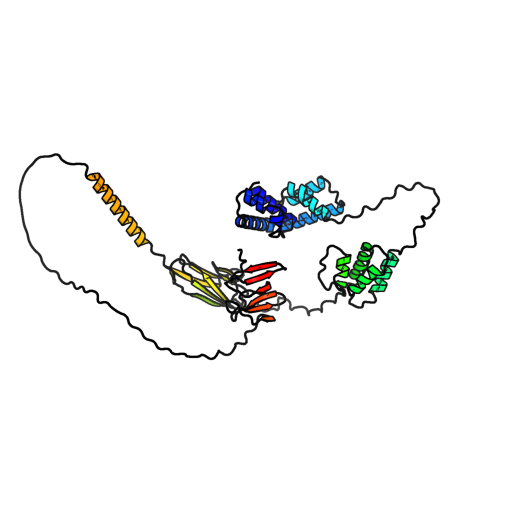 N 1
ATOM 3432 C CA . ARG A 1 431 ? -5.468 -10.172 -12.141 1.00 81.75 431 ARG A CA 1
ATOM 3433 C C . ARG A 1 431 ? -6.601 -9.494 -11.343 1.00 81.75 431 ARG A C 1
ATOM 3435 O O . ARG A 1 431 ? -6.667 -8.262 -11.338 1.00 81.75 431 ARG A O 1
ATOM 3442 N N . PRO A 1 432 ? -7.439 -10.269 -10.624 1.00 84.62 432 PRO A N 1
ATOM 3443 C CA . PRO A 1 432 ? -8.608 -9.768 -9.908 1.00 84.62 432 PRO A CA 1
ATOM 3444 C C . PRO A 1 432 ? -8.184 -8.894 -8.725 1.00 84.62 432 PRO A C 1
ATOM 3446 O O . PRO A 1 432 ? -7.773 -9.390 -7.677 1.00 84.62 432 PRO A O 1
ATOM 3449 N N . LYS A 1 433 ? -8.226 -7.572 -8.916 1.00 83.75 433 LYS A N 1
ATOM 3450 C CA . LYS A 1 433 ? -7.691 -6.593 -7.955 1.00 83.75 433 LYS A CA 1
ATOM 3451 C C . LYS A 1 433 ? -8.482 -5.287 -7.874 1.00 83.75 433 LYS A C 1
ATOM 3453 O O . LYS A 1 433 ? -8.019 -4.372 -7.198 1.00 83.75 433 LYS A O 1
ATOM 3458 N N . TYR A 1 434 ? -9.651 -5.205 -8.504 1.00 84.44 434 TYR A N 1
ATOM 3459 C CA . TYR A 1 434 ? -10.482 -3.999 -8.588 1.00 84.44 434 TYR A CA 1
ATOM 3460 C C . TYR A 1 434 ? -11.890 -4.219 -8.020 1.00 84.44 434 TYR A C 1
ATOM 3462 O O . TYR A 1 434 ? -12.347 -5.358 -7.957 1.00 84.44 434 TYR A O 1
ATOM 3470 N N . ASP A 1 435 ? -12.580 -3.148 -7.623 1.00 85.00 435 ASP A N 1
ATOM 3471 C CA . ASP A 1 435 ? -14.008 -3.212 -7.266 1.00 85.00 435 ASP A CA 1
ATOM 3472 C C . ASP A 1 435 ? -14.887 -3.316 -8.511 1.00 85.00 435 ASP A C 1
ATOM 3474 O O . ASP A 1 435 ? -15.939 -3.949 -8.469 1.00 85.00 435 ASP A O 1
ATOM 3478 N N . ASP A 1 436 ? -14.427 -2.740 -9.625 1.00 87.44 436 ASP A N 1
ATOM 3479 C CA . ASP A 1 436 ? -14.958 -3.028 -10.951 1.00 87.44 436 ASP A CA 1
ATOM 3480 C C . ASP A 1 436 ? -13.898 -2.839 -12.052 1.00 87.44 436 ASP A C 1
ATOM 3482 O O . ASP A 1 436 ? -12.901 -2.139 -11.869 1.00 87.44 436 ASP A O 1
ATOM 3486 N N . ILE A 1 437 ? -14.115 -3.451 -13.213 1.00 90.31 437 ILE A N 1
ATOM 3487 C CA . ILE A 1 437 ? -13.304 -3.288 -14.427 1.00 90.31 437 ILE A CA 1
ATOM 3488 C C . ILE A 1 437 ? -14.200 -3.396 -15.663 1.00 90.31 437 ILE A C 1
ATOM 3490 O O . ILE A 1 437 ? -15.208 -4.100 -15.660 1.00 90.31 437 ILE A O 1
ATOM 3494 N N . THR A 1 438 ? -13.831 -2.688 -16.722 1.00 86.88 438 THR A N 1
ATOM 3495 C CA . THR A 1 438 ? -14.413 -2.805 -18.066 1.00 86.88 438 THR A CA 1
ATOM 3496 C C . THR A 1 438 ? -13.394 -3.436 -19.007 1.00 86.88 438 THR A C 1
ATOM 3498 O O . THR A 1 438 ? -12.191 -3.335 -18.779 1.00 86.88 438 THR A O 1
ATOM 3501 N N . GLU A 1 439 ? -13.857 -4.107 -20.053 1.00 86.50 439 GLU A N 1
ATOM 3502 C CA . GLU A 1 439 ? -12.984 -4.689 -21.079 1.00 86.50 439 GLU A CA 1
ATOM 3503 C C . GLU A 1 439 ? -12.260 -3.592 -21.884 1.00 86.50 439 GLU A C 1
ATOM 3505 O O . GLU A 1 439 ? -12.741 -2.460 -22.001 1.00 86.50 439 GLU A O 1
ATOM 3510 N N . PHE A 1 440 ? -11.112 -3.912 -22.486 1.00 80.50 440 PHE A N 1
ATOM 3511 C CA . PHE A 1 440 ? -10.357 -2.939 -23.265 1.00 80.50 440 PHE A CA 1
ATOM 3512 C C . PHE A 1 440 ? -11.105 -2.547 -24.539 1.00 80.50 440 PHE A C 1
ATOM 3514 O O . PHE A 1 440 ? -11.474 -3.386 -25.365 1.00 80.50 440 PHE A O 1
ATOM 3521 N N . ARG A 1 441 ? -11.248 -1.236 -24.748 1.00 77.81 441 ARG A N 1
ATOM 3522 C CA . ARG A 1 441 ? -11.731 -0.624 -25.990 1.00 77.81 441 ARG A CA 1
ATOM 3523 C C . ARG A 1 441 ? -10.724 0.450 -26.412 1.00 77.81 441 ARG A C 1
ATOM 3525 O O . ARG A 1 441 ? -10.375 1.329 -25.630 1.00 77.81 441 ARG A O 1
ATOM 3532 N N . ASN A 1 442 ? -10.223 0.375 -27.645 1.00 74.31 442 ASN A N 1
ATOM 3533 C CA . ASN A 1 442 ? -9.138 1.228 -28.161 1.00 74.31 442 ASN A CA 1
ATOM 3534 C C . ASN A 1 442 ? -7.855 1.202 -27.297 1.00 74.31 442 ASN A C 1
ATOM 3536 O O . ASN A 1 442 ? -7.188 2.223 -27.133 1.00 74.31 442 ASN A O 1
ATOM 3540 N N . GLY A 1 443 ? -7.519 0.041 -26.727 1.00 76.06 443 GLY A N 1
ATOM 3541 C CA . GLY A 1 443 ? -6.358 -0.133 -25.847 1.00 76.06 443 GLY A CA 1
ATOM 3542 C C . GLY A 1 443 ? -6.486 0.531 -24.470 1.00 76.06 443 GLY A C 1
ATOM 3543 O O . GLY A 1 443 ? -5.471 0.709 -23.804 1.00 76.06 443 GLY A O 1
ATOM 3544 N N . ARG A 1 444 ? -7.700 0.901 -24.037 1.00 80.25 444 ARG A N 1
ATOM 3545 C CA . ARG A 1 444 ? -7.971 1.430 -22.692 1.00 80.25 444 ARG A CA 1
ATOM 3546 C C . ARG A 1 444 ? -9.095 0.654 -22.008 1.00 80.25 444 ARG A C 1
ATOM 3548 O O . ARG A 1 444 ? -10.100 0.361 -22.649 1.00 80.25 444 ARG A O 1
ATOM 3555 N N . ALA A 1 445 ? -8.940 0.371 -20.719 1.00 82.88 445 ALA A N 1
ATOM 3556 C CA . ALA A 1 445 ? -9.986 -0.171 -19.849 1.00 82.88 445 ALA A CA 1
ATOM 3557 C C . ALA A 1 445 ? -10.186 0.770 -18.657 1.00 82.88 445 ALA A C 1
ATOM 3559 O O . ALA A 1 445 ? -9.204 1.236 -18.084 1.00 82.88 445 ALA A O 1
ATOM 3560 N N . THR A 1 446 ? -11.427 1.050 -18.262 1.00 84.38 446 THR A N 1
ATOM 3561 C CA . THR A 1 446 ? -11.726 1.779 -17.018 1.00 84.38 446 THR A CA 1
ATOM 3562 C C . THR A 1 446 ? -11.843 0.788 -15.863 1.00 84.38 446 THR A C 1
ATOM 3564 O O . THR A 1 446 ? -12.534 -0.225 -15.983 1.00 84.38 446 THR A O 1
ATOM 3567 N N . VAL A 1 447 ? -11.186 1.091 -14.745 1.00 90.00 447 VAL A N 1
ATOM 3568 C CA . VAL A 1 447 ? -11.242 0.347 -13.480 1.00 90.00 447 VAL A CA 1
ATOM 3569 C C . VAL A 1 447 ? -11.795 1.223 -12.368 1.00 90.00 447 VAL A C 1
ATOM 3571 O O . VAL A 1 447 ? -11.523 2.420 -12.350 1.00 90.00 447 VAL A O 1
ATOM 3574 N N . ILE A 1 448 ? -12.509 0.618 -11.420 1.00 82.19 448 ILE A N 1
ATOM 3575 C CA . ILE A 1 448 ? -12.913 1.233 -10.154 1.00 82.19 448 ILE A CA 1
ATOM 3576 C C . ILE A 1 448 ? -12.097 0.587 -9.032 1.00 82.19 448 ILE A C 1
ATOM 3578 O O . ILE A 1 448 ? -12.062 -0.638 -8.899 1.00 82.19 448 ILE A O 1
ATOM 3582 N N . ASN A 1 449 ? -11.434 1.403 -8.215 1.00 81.19 449 ASN A N 1
ATOM 3583 C CA . ASN A 1 449 ? -10.678 0.950 -7.052 1.00 81.19 449 ASN A CA 1
ATOM 3584 C C . ASN A 1 449 ? -10.935 1.858 -5.849 1.00 81.19 449 ASN A C 1
ATOM 3586 O O . ASN A 1 449 ? -10.688 3.063 -5.909 1.00 81.19 449 ASN A O 1
ATOM 3590 N N . ASN A 1 450 ? -11.417 1.273 -4.759 1.00 74.94 450 ASN A N 1
ATOM 3591 C CA . ASN A 1 450 ? -11.839 1.943 -3.535 1.00 74.94 450 ASN A CA 1
ATOM 3592 C C . ASN A 1 450 ? -12.762 3.137 -3.857 1.00 74.94 450 ASN A C 1
ATOM 3594 O O . ASN A 1 450 ? -12.536 4.263 -3.415 1.00 74.94 450 ASN A O 1
ATOM 3598 N N . GLY A 1 451 ? -13.751 2.898 -4.727 1.00 72.88 451 GLY A N 1
ATOM 3599 C CA . GLY A 1 451 ? -14.729 3.893 -5.190 1.00 72.88 451 GLY A CA 1
ATOM 3600 C C . GLY A 1 451 ? -14.226 4.957 -6.182 1.00 72.88 451 GLY A C 1
ATOM 3601 O O . GLY A 1 451 ? -15.017 5.809 -6.573 1.00 72.88 451 GLY A O 1
ATOM 3602 N N . ASN A 1 452 ? -12.956 4.929 -6.603 1.00 63.81 452 ASN A N 1
ATOM 3603 C CA . ASN A 1 452 ? -12.381 5.888 -7.558 1.00 63.81 452 ASN A CA 1
ATOM 3604 C C . ASN A 1 452 ? -12.178 5.231 -8.930 1.00 63.81 452 ASN A C 1
ATOM 3606 O O . ASN A 1 452 ? -11.591 4.149 -8.991 1.00 63.81 452 ASN A O 1
ATOM 3610 N N . ASP A 1 453 ? -12.589 5.883 -10.021 1.00 83.75 453 ASP A N 1
ATOM 3611 C CA . ASP A 1 453 ? -12.388 5.381 -11.383 1.00 83.75 453 ASP A CA 1
ATOM 3612 C C . ASP A 1 453 ? -11.127 5.945 -12.070 1.00 83.75 453 ASP A C 1
ATOM 3614 O O . ASP A 1 453 ? -10.679 7.065 -11.810 1.00 83.75 453 ASP A O 1
ATOM 3618 N N . TYR A 1 454 ? -10.501 5.142 -12.936 1.00 79.94 454 TYR A N 1
ATOM 3619 C CA . TYR A 1 454 ? -9.419 5.576 -13.829 1.00 79.94 454 TYR A CA 1
ATOM 3620 C C . TYR A 1 454 ? -9.193 4.595 -14.983 1.00 79.94 454 TYR A C 1
ATOM 3622 O O . TYR A 1 454 ? -9.590 3.436 -14.920 1.00 79.94 454 TYR A O 1
ATOM 3630 N N . GLN A 1 455 ? -8.513 5.046 -16.039 1.00 85.25 455 GLN A N 1
ATOM 3631 C CA . GLN A 1 455 ? -8.165 4.204 -17.186 1.00 85.25 455 GLN A CA 1
ATOM 3632 C C . GLN A 1 455 ? -6.805 3.512 -17.006 1.00 85.25 455 GLN A C 1
ATOM 3634 O O . GLN A 1 455 ? -5.877 4.090 -16.431 1.00 85.25 455 GLN A O 1
ATOM 3639 N N . ILE A 1 456 ? -6.674 2.294 -17.533 1.00 78.06 456 ILE A N 1
ATOM 3640 C CA . ILE A 1 456 ? -5.430 1.517 -17.617 1.00 78.06 456 ILE A CA 1
ATOM 3641 C C . ILE A 1 456 ? -5.109 1.081 -19.055 1.00 78.06 456 ILE A C 1
ATOM 3643 O O . ILE A 1 456 ? -6.010 0.990 -19.893 1.00 78.06 456 ILE A O 1
ATOM 3647 N N . ASP A 1 457 ? -3.826 0.817 -19.319 1.00 78.62 457 ASP A N 1
ATOM 3648 C CA . ASP A 1 457 ? -3.312 0.157 -20.529 1.00 78.62 457 ASP A CA 1
ATOM 3649 C C . ASP A 1 457 ? -3.330 -1.388 -20.390 1.00 78.62 457 ASP A C 1
ATOM 3651 O O . ASP A 1 457 ? -3.587 -1.895 -19.290 1.00 78.62 457 ASP A O 1
ATOM 3655 N N . PRO A 1 458 ? -3.116 -2.166 -21.475 1.00 70.75 458 PRO A N 1
ATOM 3656 C CA . PRO A 1 458 ? -3.087 -3.635 -21.422 1.00 70.75 458 PRO A CA 1
ATOM 3657 C C . PRO A 1 458 ? -2.002 -4.201 -20.497 1.00 70.75 458 PRO A C 1
ATOM 3659 O O . PRO A 1 458 ? -2.146 -5.302 -19.974 1.00 70.75 458 PRO A O 1
ATOM 3662 N N . GLU A 1 459 ? -0.941 -3.435 -20.243 1.00 71.56 459 GLU A N 1
ATOM 3663 C CA . GLU A 1 459 ? 0.104 -3.722 -19.260 1.00 71.56 459 GLU A CA 1
ATOM 3664 C C . GLU A 1 459 ? -0.311 -3.404 -17.802 1.00 71.56 459 GLU A C 1
ATOM 3666 O O . GLU A 1 459 ? 0.484 -3.578 -16.874 1.00 71.56 459 GLU A O 1
ATOM 3671 N N . GLY A 1 460 ? -1.547 -2.946 -17.573 1.00 68.88 460 GLY A N 1
ATOM 3672 C CA . GLY A 1 460 ? -2.138 -2.706 -16.256 1.00 68.88 460 GLY A CA 1
ATOM 3673 C C . GLY A 1 460 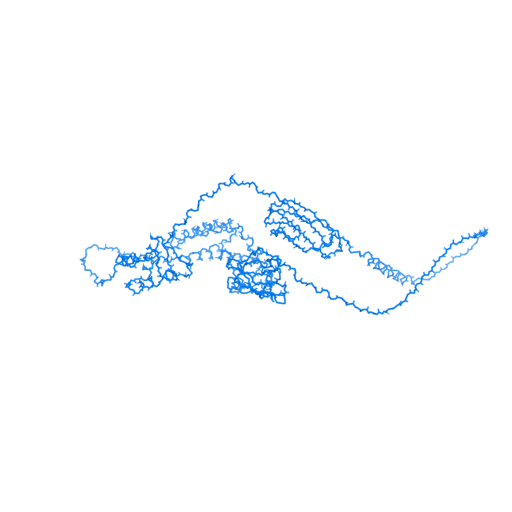? -1.694 -1.414 -15.558 1.00 68.88 460 GLY A C 1
ATOM 3674 O O . GLY A 1 460 ? -1.910 -1.276 -14.347 1.00 68.88 460 GLY A O 1
ATOM 3675 N N . LYS A 1 461 ? -1.070 -0.475 -16.280 1.00 72.31 461 LYS A N 1
ATOM 3676 C CA . LYS A 1 461 ? -0.602 0.829 -15.779 1.00 72.31 461 LYS A CA 1
ATOM 3677 C C . LYS A 1 461 ? -1.667 1.897 -16.010 1.00 72.31 461 LYS A C 1
ATOM 3679 O O . LYS A 1 461 ? -2.384 1.870 -17.002 1.00 72.31 461 LYS A O 1
ATOM 3684 N N . ARG A 1 462 ? -1.756 2.878 -15.107 1.00 83.00 462 ARG A N 1
ATOM 3685 C CA . ARG A 1 462 ? -2.729 3.983 -15.192 1.00 83.00 462 ARG A CA 1
ATOM 3686 C C . ARG A 1 462 ? -2.395 4.928 -16.351 1.00 83.00 462 ARG A C 1
ATOM 3688 O O . ARG A 1 462 ? -1.347 5.574 -16.336 1.00 83.00 462 ARG A O 1
ATOM 3695 N N . ILE A 1 463 ? -3.317 5.057 -17.301 1.00 73.56 463 ILE A N 1
ATOM 3696 C CA . ILE A 1 463 ? -3.265 6.066 -18.361 1.00 73.56 463 ILE A CA 1
ATOM 3697 C C . ILE A 1 463 ? -3.648 7.423 -17.751 1.00 73.56 463 ILE A C 1
ATOM 3699 O O . ILE A 1 463 ? -4.604 7.526 -16.981 1.00 73.56 463 ILE A O 1
ATOM 3703 N N . ARG A 1 464 ? -2.894 8.469 -18.100 1.00 67.81 464 ARG A N 1
ATOM 3704 C CA . ARG A 1 464 ? -3.281 9.875 -17.918 1.00 67.81 464 ARG A CA 1
ATOM 3705 C C . ARG A 1 464 ? -3.634 10.447 -19.295 1.00 67.81 464 ARG A C 1
ATOM 3707 O O . ARG A 1 464 ? -2.967 10.099 -20.271 1.00 67.81 464 ARG A O 1
ATOM 3714 N N . GLU A 1 465 ? -4.665 11.285 -19.352 1.00 48.81 465 GLU A N 1
ATOM 3715 C CA . GLU A 1 465 ? -4.974 12.130 -20.520 1.00 48.81 465 GLU A CA 1
ATOM 3716 C C . GLU A 1 465 ? -4.145 13.424 -20.513 1.00 48.81 465 GLU A C 1
ATOM 3718 O O . GLU A 1 465 ? -3.778 13.876 -19.401 1.00 48.81 465 GLU A O 1
#

pLDDT: mean 71.3, std 17.96, range [27.91, 92.44]

Radius of gyration: 41.77 Å; chains: 1; bounding box: 112×67×136 Å

Foldseek 3Di:
DDPVVLLLVLLLVCLLVLNPDDPVVCVVVCSCVVCVVNPDDPVVSVVSSVVSSVVLVVLSVLSVVLLVLLLVVCVVCLNPDDPVSLVVSLVSCVVSVHDSCSSRVPRSVSSSVPDPNPPPDDDDDDDDDDDDDDDPDDDPAQDLVNLLVVLCVQCVVPPFKAFLVSLVVSCVPRPDDQQSSLVSNVVVCVVQQKDWPDDQPDPDSSSSSNVTMIGHDDPDPPDDDPPDPVPDDDQDDKDWPDWDWVPLEEAAFDKIKTWTAIPRAQWKAKPPFGGRHGNGDIDIDGHRAWDKMFIGGNVRHTDDIGIRHYDYDDCPVVVVVVVVVVVVVVVVVVVVVPPPDDDDDDDDDDDDDDDDDDDDDDDDDDDDDDDDDDDDDDDDDDDDDDDDDDDDDPDPAPFPDWDCDAAPVQWTWTADDQFIATAHPVGTLGPGDANDWDGDDPQWIWTHHPNDIFIDGSNGDTDDD

Secondary structure (DSSP, 8-state):
--HHHHHHHHHHHHHHTTT---TTHHHHTTHHHHHHHTT--HHHHHHHHHHHHHHHGGGHHHHHHHHHHHHHHHHHTTT---HHHHHHHHHHHGGGT--HHIIIIIIHHHHHHTS-------PPPP--S-----------PPPHHHHHHHHHHHHTTS-SEE-HHHHHHHHHHS-S-HHHHHHHHHHHHHHTTEEESS---SS-HHHHHHHS-EEE-PPPP-PPPPPPTTSSPPPPPPEEEEEEEESSEEETT--EEEEEEEES-S-EEETTTEEEE-SEEEEEE--SS-EEEEEEETT--EEEEEEEEEE----HHHHHHHHHHHHHHHHHHHHHHHTT---------------------------------------------PPPPPPPP----S-SEEEEEE-TTS-EEEEETTEEEEEETTEEEEEEEESEE---BTTBEEEEETTEEEEE-TTSPBP--

Organism: NCBI:txid1178516